Protein AF-0000000078981218 (afdb_homodimer)

Solvent-accessible surface area (backbone atoms only — not comparable to full-atom values): 32363 Å² total; per-residue (Å²): 135,83,77,54,68,65,26,54,51,36,45,49,32,22,53,70,60,24,28,58,61,56,20,8,60,73,70,72,48,51,46,70,56,35,49,49,33,34,50,54,46,43,70,73,41,97,56,69,51,61,40,78,52,97,88,27,40,36,58,26,76,71,28,47,57,51,44,53,54,48,50,48,52,49,44,28,52,51,36,57,57,46,57,69,68,35,60,81,43,68,50,38,38,76,46,37,38,30,28,31,54,49,42,48,53,52,60,46,31,56,52,49,48,63,65,42,69,86,18,86,53,46,30,39,40,44,45,61,44,53,60,70,57,45,47,51,34,26,60,68,52,45,28,63,32,33,44,37,56,68,67,78,82,44,90,53,37,41,73,48,70,42,41,25,29,34,21,31,40,34,17,58,85,39,85,68,68,79,46,80,54,42,39,50,72,74,44,56,87,41,43,26,35,38,53,42,77,83,36,72,61,36,45,54,51,51,47,52,19,52,76,67,74,29,71,78,44,78,33,35,36,30,73,35,64,50,24,47,51,50,29,16,46,74,60,45,50,31,34,71,43,46,38,67,59,52,60,76,40,42,91,62,46,36,35,79,27,46,34,47,75,83,59,64,38,54,35,22,39,37,28,38,56,72,70,84,76,33,59,41,56,53,53,47,53,51,52,53,54,59,70,42,59,92,32,50,27,64,67,55,42,67,76,56,55,77,71,80,117,134,85,77,55,69,66,25,54,49,36,45,50,33,22,56,70,60,24,28,58,62,56,21,8,59,74,71,71,47,50,46,71,58,35,50,49,33,35,49,56,46,43,71,75,41,97,55,70,52,59,40,79,53,96,89,27,39,37,59,25,76,72,29,47,55,52,45,53,54,48,48,50,51,48,45,29,53,49,36,57,57,46,58,67,71,36,61,83,43,66,51,37,38,77,45,37,37,29,27,32,55,48,42,48,52,51,61,47,30,56,52,49,48,63,64,42,68,85,18,84,53,45,31,38,38,44,44,61,46,54,61,71,58,44,49,51,34,27,60,66,52,45,27,64,31,32,44,37,57,65,67,79,84,44,90,53,38,41,72,49,70,43,40,26,29,34,21,30,39,33,17,58,86,39,84,69,69,78,46,82,56,43,38,51,73,76,43,55,86,43,44,28,34,38,52,41,77,83,36,73,61,35,45,56,50,52,46,53,19,52,76,64,74,30,71,77,44,78,32,34,36,30,74,36,64,50,25,47,51,49,28,16,45,72,58,44,50,31,34,69,42,47,38,66,59,51,60,76,40,42,92,61,46,37,36,77,26,46,32,48,74,85,57,65,38,54,36,22,38,37,29,38,57,72,70,84,75,34,58,42,56,53,52,49,51,50,54,52,54,60,70,42,59,91,33,49,27,63,67,55,40,65,75,55,55,80,71,81,117

Foldseek 3Di:
DDQDLVLLQLLLLLQVPLDLCRSCVVVVHHSVVSVVSPVVVCVVDPDDQWDDDPNGTHGDPVNVVVSVVSVLVVLLVVLVVQLVVQAPDQQAGEAEEEEAPQCVPFPVVVLVCVLCVRRVRYYYHYHHDAPVVRVVCQLSVSHAKYKYFDDDDDPQKDKDKFWFWKWKKAEFPDPCLPPQEDELVNCAPFAEEEEDCPDPLNVVVCVRNVVVVGDHHYDHYDHHVLVVLVVRLVPGTMYMGGPRNNVRCVVSRMRIHGYPPIRITMMMMMHGPDDDNHSNSVSSVVSSVVSRVVGTDVVVCVVPPRPPD/DDQDLVLLQLLLLLQVPLDLCRSCVVVVHHSVVSVVSPVVVCVVDPDDQFDDDPNGTHGDPVNVVVSVVSVLVVLLVVLVVQLVVQAADQQAGEAEEEEAPQCVPFVVVVLVCVLCVRRVRYYYHYHHDAPVVRVVCQLSPSHFKYKYFDDDDDPQKDKDKFWFWKWKKAEFPDPCLPPQEDELVNCAPFAEEEEDCPDPLNVVVCVSNVVVVGDHHYDHYDHHVLVVLVVRLVPGTMYMGGPRNNVRCVVSRMRIHGYPPIRIGMMMMMHGPDDDNHSNNVSSVVSSVVSRVVGTDVVVCVVPPRPPD

Radius of gyration: 24.5 Å; Cα contacts (8 Å, |Δi|>4): 1143; chains: 2; bounding box: 62×67×69 Å

Sequence (618 aa):
MNFKLRQLEAFRAVAQTGSITRAAQQLGISQPAASRLLADFSASVEFPLFVREGGSMSPTPESRYMLAEINRVFEGLAHLEELRHNLKDRTAGHLRIACLPGFATSHLPRVLTAFLKDRPGVTVTLEPDRPERILEWIVGQQYDCAITDGFAGHPATESTDIAIRTVCILPPGHPLSDRPEITPHDLRGEKIIHSRRDSPFFRRLAQAFTDSEVELSSWIEVRQFTTACTIVAEGQGAAVLSALDAEQYRDRGLVIRPFVPRIAHRLSLLRPVTGSLSPLVLDFLEAFTASLAPFIDHEERRANPVGARMNFKLRQLEAFRAVAQTGSITRAAQQLGISQPAASRLLADFSASVEFPLFVREGGSMSPTPESRYMLAEINRVFEGLAHLEELRHNLKDRTAGHLRIACLPGFATSHLPRVLTAFLKDRPGVTVTLEPDRPERILEWIVGQQYDCAITDGFAGHPATESTDIAIRTVCILPPGHPLSDRPEITPHDLRGEKIIHSRRDSPFFRRLAQAFTDSEVELSSWIEVRQFTTACTIVAEGQGAAVLSALDAEQYRDRGLVIRPFVPRIAHRLSLLRPVTGSLSPLVLDFLEAFTASLAPFIDHEERRANPVGAR

Organism: Ruegeria pomeroyi (strain ATCC 700808 / DSM 15171 / DSS-3) (NCBI:txid246200)

Structure (mmCIF, N/CA/C/O backbone):
data_AF-0000000078981218-model_v1
#
loop_
_entity.id
_entity.type
_entity.pdbx_description
1 polymer 'Transcriptional regulator, LysR family'
#
loop_
_atom_site.group_PDB
_atom_site.id
_atom_site.type_symbol
_atom_site.label_atom_id
_atom_site.label_alt_id
_atom_site.label_comp_id
_atom_site.label_asym_id
_atom_site.label_entity_id
_atom_site.label_seq_id
_atom_site.pdbx_PDB_ins_code
_atom_site.Cartn_x
_atom_site.Cartn_y
_atom_site.Cartn_z
_atom_site.occupancy
_atom_site.B_iso_or_equiv
_atom_site.auth_seq_id
_atom_site.auth_comp_id
_atom_site.auth_asym_id
_atom_site.auth_atom_id
_atom_site.pdbx_PDB_model_num
ATOM 1 N N . MET A 1 1 ? -5.863 23.25 -24.422 1 30.52 1 MET A N 1
ATOM 2 C CA . MET A 1 1 ? -6.734 23.703 -23.344 1 30.52 1 MET A CA 1
ATOM 3 C C . MET A 1 1 ? -5.922 24.266 -22.188 1 30.52 1 MET A C 1
ATOM 5 O O . MET A 1 1 ? -5.078 23.578 -21.609 1 30.52 1 MET A O 1
ATOM 9 N N . ASN A 1 2 ? -5.625 25.516 -22.188 1 44.75 2 ASN A N 1
ATOM 10 C CA . ASN A 1 2 ? -4.715 26.234 -21.297 1 44.75 2 ASN A CA 1
ATOM 11 C C . ASN A 1 2 ? -5.348 26.484 -19.938 1 44.75 2 ASN A C 1
ATOM 13 O O . ASN A 1 2 ? -6.262 27.297 -19.812 1 44.75 2 ASN A O 1
ATOM 17 N N . PHE A 1 3 ? -5.344 25.594 -19.031 1 54.44 3 PHE A N 1
ATOM 18 C CA . PHE A 1 3 ? -5.844 25.844 -17.688 1 54.44 3 PHE A CA 1
ATOM 19 C C . PHE A 1 3 ? -4.969 26.875 -16.969 1 54.44 3 PHE A C 1
ATOM 21 O O . PHE A 1 3 ? -3.738 26.812 -17.062 1 54.44 3 PHE A O 1
ATOM 28 N N . LYS A 1 4 ? -5.691 28.047 -16.578 1 63.41 4 LYS A N 1
ATOM 29 C CA . LYS A 1 4 ? -4.973 28.969 -15.695 1 63.41 4 LYS A CA 1
ATOM 30 C C . LYS A 1 4 ? -4.758 28.359 -14.312 1 63.41 4 LYS A C 1
ATOM 32 O O . LYS A 1 4 ? -5.68 27.781 -13.734 1 63.41 4 LYS A O 1
ATOM 37 N N . LEU A 1 5 ? -3.57 28.391 -13.812 1 73.25 5 LEU A N 1
ATOM 38 C CA . LEU A 1 5 ? -3.189 27.844 -12.516 1 73.25 5 LEU A CA 1
ATOM 39 C C . LEU A 1 5 ? -4.176 28.281 -11.438 1 73.25 5 LEU A C 1
ATOM 41 O O . LEU A 1 5 ? -4.496 27.5 -10.539 1 73.25 5 LEU A O 1
ATOM 45 N N . ARG A 1 6 ? -4.645 29.453 -11.57 1 79.19 6 ARG A N 1
ATOM 46 C CA . ARG A 1 6 ? -5.539 30 -10.562 1 79.19 6 ARG A CA 1
ATOM 47 C C . ARG A 1 6 ? -6.879 29.281 -10.562 1 79.19 6 ARG A C 1
ATOM 49 O O . ARG A 1 6 ? -7.5 29.094 -9.516 1 79.19 6 ARG A O 1
ATOM 56 N N . GLN A 1 7 ? -7.281 28.812 -11.742 1 84.19 7 GLN A N 1
ATOM 57 C CA . GLN A 1 7 ? -8.516 28.031 -11.828 1 84.19 7 GLN A CA 1
ATOM 58 C C . GLN A 1 7 ? -8.367 26.703 -11.117 1 84.19 7 GLN A C 1
ATOM 60 O O . GLN A 1 7 ? -9.273 26.266 -10.398 1 84.19 7 GLN A O 1
ATOM 65 N N . LEU A 1 8 ? -7.219 26.156 -11.312 1 83.25 8 LEU A N 1
ATOM 66 C CA . LEU A 1 8 ? -6.934 24.875 -10.656 1 83.25 8 LEU A CA 1
ATOM 67 C C . LEU A 1 8 ? -6.863 25.062 -9.141 1 83.25 8 LEU A C 1
ATOM 69 O O . LEU A 1 8 ? -7.328 24.203 -8.391 1 83.25 8 LEU A O 1
ATOM 73 N N . GLU A 1 9 ? -6.316 26.141 -8.719 1 84.88 9 GLU A N 1
ATOM 74 C CA . GLU A 1 9 ? -6.25 26.469 -7.301 1 84.88 9 GLU A CA 1
ATOM 75 C C . GLU A 1 9 ? -7.645 26.594 -6.695 1 84.88 9 GLU A C 1
ATOM 77 O O . GLU A 1 9 ? -7.902 26.094 -5.602 1 84.88 9 GLU A O 1
ATOM 82 N N . ALA A 1 10 ? -8.461 27.281 -7.438 1 88.5 10 ALA A N 1
ATOM 83 C CA . ALA A 1 10 ? -9.828 27.469 -6.965 1 88.5 10 ALA A CA 1
ATOM 84 C C . ALA A 1 10 ? -10.57 26.141 -6.855 1 88.5 10 ALA A C 1
ATOM 86 O O . ALA A 1 10 ? -11.242 25.875 -5.852 1 88.5 10 ALA A O 1
ATOM 87 N N . PHE A 1 11 ? -10.43 25.328 -7.871 1 89.25 11 PHE A N 1
ATOM 88 C CA . PHE A 1 11 ? -11.055 24.016 -7.887 1 89.25 11 PHE A CA 1
ATOM 89 C C . PHE A 1 11 ? -10.578 23.172 -6.715 1 89.25 11 PHE A C 1
ATOM 91 O O . PHE A 1 11 ? -11.383 22.594 -5.992 1 89.25 11 PHE A O 1
ATOM 98 N N . ARG A 1 12 ? -9.344 23.203 -6.594 1 86.12 12 ARG A N 1
ATOM 99 C CA . ARG A 1 12 ? -8.734 22.438 -5.508 1 86.12 12 ARG A CA 1
ATOM 100 C C . ARG A 1 12 ? -9.203 22.953 -4.148 1 86.12 12 ARG A C 1
ATOM 102 O O . ARG A 1 12 ? -9.516 22.156 -3.258 1 86.12 12 ARG A O 1
ATOM 109 N N . ALA A 1 13 ? -9.211 24.203 -3.91 1 86.75 13 ALA A N 1
ATOM 110 C CA . ALA A 1 13 ? -9.625 24.812 -2.648 1 86.75 13 ALA A CA 1
ATOM 111 C C . ALA A 1 13 ? -11.078 24.469 -2.322 1 86.75 13 ALA A C 1
ATOM 113 O O . ALA A 1 13 ? -11.406 24.156 -1.176 1 86.75 13 ALA A O 1
ATOM 114 N N . VAL A 1 14 ? -11.891 24.5 -3.34 1 89.81 14 VAL A N 1
ATOM 115 C CA . VAL A 1 14 ? -13.297 24.172 -3.121 1 89.81 14 VAL A CA 1
ATOM 116 C C . VAL A 1 14 ? -13.43 22.688 -2.779 1 89.81 14 VAL A C 1
ATOM 118 O O . VAL A 1 14 ? -14.219 22.328 -1.907 1 89.81 14 VAL A O 1
ATOM 121 N N . ALA A 1 15 ? -12.703 21.969 -3.469 1 86.06 15 ALA A N 1
ATOM 122 C CA . ALA A 1 15 ? -12.727 20.547 -3.191 1 86.06 15 ALA A CA 1
ATOM 123 C C . ALA A 1 15 ? -12.305 20.25 -1.755 1 86.06 15 ALA A C 1
ATOM 125 O O . ALA A 1 15 ? -12.836 19.344 -1.114 1 86.06 15 ALA A O 1
ATOM 126 N N . GLN A 1 16 ? -11.383 20.984 -1.272 1 81.06 16 GLN A N 1
ATOM 127 C CA . GLN A 1 16 ? -10.82 20.797 0.059 1 81.06 16 GLN A CA 1
ATOM 128 C C . GLN A 1 16 ? -11.75 21.344 1.135 1 81.06 16 GLN A C 1
ATOM 130 O O . GLN A 1 16 ? -11.906 20.734 2.197 1 81.06 16 GLN A O 1
ATOM 135 N N . THR A 1 17 ? -12.398 22.484 0.878 1 81.81 17 THR A N 1
ATOM 136 C CA . THR A 1 17 ? -13.133 23.203 1.915 1 81.81 17 THR A CA 1
ATOM 137 C C . THR A 1 17 ? -14.625 22.875 1.838 1 81.81 17 THR A C 1
ATOM 139 O O . THR A 1 17 ? -15.359 23.109 2.797 1 81.81 17 THR A O 1
ATOM 142 N N . GLY A 1 18 ? -15.031 22.391 0.663 1 86 18 GLY A N 1
ATOM 143 C CA . GLY A 1 18 ? -16.438 22.109 0.434 1 86 18 GLY A CA 1
ATOM 144 C C . GLY A 1 18 ? -17.281 23.359 0.258 1 86 18 GLY A C 1
ATOM 145 O O . GLY A 1 18 ? -18.516 23.297 0.293 1 86 18 GLY A O 1
ATOM 146 N N . SER A 1 19 ? -16.625 24.516 0.216 1 90.19 19 SER A N 1
ATOM 147 C CA . SER A 1 19 ? -17.312 25.797 0.146 1 90.19 19 SER A CA 1
ATOM 148 C C . SER A 1 19 ? -16.531 26.797 -0.698 1 90.19 19 SER A C 1
ATOM 150 O O . SER A 1 19 ? -15.312 26.891 -0.578 1 90.19 19 SER A O 1
ATOM 152 N N . ILE A 1 20 ? -17.281 27.531 -1.537 1 91.94 20 ILE A N 1
ATOM 153 C CA . ILE A 1 20 ? -16.641 28.547 -2.361 1 91.94 20 ILE A CA 1
ATOM 154 C C . ILE A 1 20 ? -16.188 29.703 -1.482 1 91.94 20 ILE A C 1
ATOM 156 O O . ILE A 1 20 ? -15.102 30.266 -1.701 1 91.94 20 ILE A O 1
ATOM 160 N N . THR A 1 21 ? -16.984 29.984 -0.47 1 91.31 21 THR A N 1
ATOM 161 C CA . THR A 1 21 ? -16.641 31.062 0.438 1 91.31 21 THR A CA 1
ATOM 162 C C . THR A 1 21 ? -15.359 30.75 1.201 1 91.31 21 THR A C 1
ATOM 164 O O . THR A 1 21 ? -14.461 31.594 1.294 1 91.31 21 THR A O 1
ATOM 167 N N . ARG A 1 22 ? -15.312 29.594 1.681 1 88.5 22 ARG A N 1
ATOM 168 C CA . ARG A 1 22 ? -14.125 29.188 2.428 1 88.5 22 ARG A CA 1
ATOM 169 C C . ARG A 1 22 ? -12.906 29.078 1.51 1 88.5 22 ARG A C 1
ATOM 171 O O . ARG A 1 22 ? -11.789 29.391 1.91 1 88.5 22 ARG A O 1
ATOM 178 N N . ALA A 1 23 ? -13.141 28.594 0.318 1 91.88 23 ALA A N 1
ATOM 179 C CA . ALA A 1 23 ? -12.07 28.531 -0.672 1 91.88 23 ALA A CA 1
ATOM 180 C C . ALA A 1 23 ? -11.516 29.906 -0.979 1 91.88 23 ALA A C 1
ATOM 182 O O . ALA A 1 23 ? -10.305 30.094 -1.09 1 91.88 23 ALA A O 1
ATOM 183 N N . ALA A 1 24 ? -12.359 30.906 -1.054 1 91.62 24 ALA A N 1
ATOM 184 C CA . ALA A 1 24 ? -11.953 32.281 -1.308 1 91.62 24 ALA A CA 1
ATOM 185 C C . ALA A 1 24 ? -11.055 32.812 -0.188 1 91.62 24 ALA A C 1
ATOM 187 O O . ALA A 1 24 ? -10.023 33.438 -0.448 1 91.62 24 ALA A O 1
ATOM 188 N N . GLN A 1 25 ? -11.469 32.469 0.978 1 86.5 25 GLN A N 1
ATOM 189 C CA . GLN A 1 25 ? -10.68 32.875 2.139 1 86.5 25 GLN A CA 1
ATOM 190 C C . GLN A 1 25 ? -9.289 32.219 2.104 1 86.5 25 GLN A C 1
ATOM 192 O O . GLN A 1 25 ? -8.289 32.906 2.324 1 86.5 25 GLN A O 1
ATOM 197 N N . GLN A 1 26 ? -9.352 31.031 1.732 1 81.56 26 GLN A N 1
ATOM 198 C CA . GLN A 1 26 ? -8.094 30.297 1.679 1 81.56 26 GLN A CA 1
ATOM 199 C C . GLN A 1 26 ? -7.164 30.859 0.609 1 81.56 26 GLN A C 1
ATOM 201 O O . GLN A 1 26 ? -5.945 30.891 0.788 1 81.56 26 GLN A O 1
ATOM 206 N N . LEU A 1 27 ? -7.723 31.297 -0.462 1 84.81 27 LEU A N 1
ATOM 207 C CA . LEU A 1 27 ? -6.957 31.781 -1.608 1 84.81 27 LEU A CA 1
ATOM 208 C C . LEU A 1 27 ? -6.672 33.281 -1.492 1 84.81 27 LEU A C 1
ATOM 210 O O . LEU A 1 27 ? -5.918 33.844 -2.293 1 84.81 27 LEU A O 1
ATOM 214 N N . GLY A 1 28 ? -7.34 33.938 -0.529 1 86.69 28 GLY A N 1
ATOM 215 C CA . GLY A 1 28 ? -7.141 35.344 -0.349 1 86.69 28 GLY A CA 1
ATOM 216 C C . GLY A 1 28 ? -7.801 36.188 -1.431 1 86.69 28 GLY A C 1
ATOM 217 O O . GLY A 1 28 ? -7.25 37.219 -1.86 1 86.69 28 GLY A O 1
ATOM 218 N N . ILE A 1 29 ? -8.852 35.719 -1.932 1 88.44 29 ILE A N 1
ATOM 219 C CA . ILE A 1 29 ? -9.594 36.469 -2.957 1 88.44 29 ILE A CA 1
ATOM 220 C C . ILE A 1 29 ? -11.055 36.594 -2.539 1 88.44 29 ILE A C 1
ATOM 222 O O . ILE A 1 29 ? -11.461 36.031 -1.517 1 88.44 29 ILE A O 1
ATOM 226 N N . SER A 1 30 ? -11.766 37.438 -3.219 1 91.75 30 SER A N 1
ATOM 227 C CA . SER A 1 30 ? -13.188 37.594 -2.934 1 91.75 30 SER A CA 1
ATOM 228 C C . SER A 1 30 ? -13.984 36.375 -3.385 1 91.75 30 SER A C 1
ATOM 230 O O . SER A 1 30 ? -13.555 35.625 -4.27 1 91.75 30 SER A O 1
ATOM 232 N N . GLN A 1 31 ? -15.055 36.188 -2.734 1 93 31 GLN A N 1
ATOM 233 C CA . GLN A 1 31 ? -15.922 35.062 -3.076 1 93 31 GLN A CA 1
ATOM 234 C C . GLN A 1 31 ? -16.375 35.125 -4.531 1 93 31 GLN A C 1
ATOM 236 O O . GLN A 1 31 ? -16.359 34.125 -5.246 1 93 31 GLN A O 1
ATOM 241 N N . PRO A 1 32 ? -16.812 36.344 -5.078 1 93.56 32 PRO A N 1
ATOM 242 C CA . PRO A 1 32 ? -17.172 36.375 -6.5 1 93.56 32 PRO A CA 1
ATOM 243 C C . PRO A 1 32 ? -16.016 36 -7.41 1 93.56 32 PRO A C 1
ATOM 245 O O . PRO A 1 32 ? -16.219 35.344 -8.445 1 93.56 32 PRO A O 1
ATOM 248 N N . ALA A 1 33 ? -14.836 36.406 -7.043 1 91 33 ALA A N 1
ATOM 249 C CA . ALA A 1 33 ? -13.648 36.062 -7.816 1 91 33 ALA A CA 1
ATOM 250 C C . ALA A 1 33 ? -13.43 34.562 -7.84 1 91 33 ALA A C 1
ATOM 252 O O . ALA A 1 33 ? -13.172 33.969 -8.898 1 91 33 ALA A O 1
ATOM 253 N N . ALA A 1 34 ? -13.523 33.906 -6.668 1 93.31 34 ALA A N 1
ATOM 254 C CA . ALA A 1 34 ? -13.391 32.469 -6.574 1 93.31 34 ALA A CA 1
ATOM 255 C C . ALA A 1 34 ? -14.469 31.75 -7.395 1 93.31 34 ALA A C 1
ATOM 257 O O . ALA A 1 34 ? -14.195 30.75 -8.07 1 93.31 34 ALA A O 1
ATOM 258 N N . SER A 1 35 ? -15.672 32.219 -7.332 1 93.69 35 SER A N 1
ATOM 259 C CA . SER A 1 35 ? -16.781 31.656 -8.086 1 93.69 35 SER A CA 1
ATOM 260 C C . SER A 1 35 ? -16.531 31.75 -9.586 1 93.69 35 SER A C 1
ATOM 262 O O . SER A 1 35 ? -16.797 30.797 -10.32 1 93.69 35 SER A O 1
ATOM 264 N N . ARG A 1 36 ? -16.031 32.875 -9.992 1 90.25 36 ARG A N 1
ATOM 265 C CA . ARG A 1 36 ? -15.734 33.062 -11.414 1 90.25 36 ARG A CA 1
ATOM 266 C C . ARG A 1 36 ? -14.648 32.094 -11.883 1 90.25 36 ARG A C 1
ATOM 268 O O . ARG A 1 36 ? -14.758 31.516 -12.969 1 90.25 36 ARG A O 1
ATOM 275 N N . LEU A 1 37 ? -13.609 32 -11.078 1 89.31 37 LEU A N 1
ATOM 276 C CA . LEU A 1 37 ? -12.531 31.094 -11.414 1 89.31 37 LEU A CA 1
ATOM 277 C C . LEU A 1 37 ? -13.062 29.672 -11.586 1 89.31 37 LEU A C 1
ATOM 279 O O . LEU A 1 37 ? -12.703 28.984 -12.547 1 89.31 37 LEU A O 1
ATOM 283 N N . LEU A 1 38 ? -13.891 29.266 -10.664 1 91.38 38 LEU A N 1
ATOM 284 C CA . LEU A 1 38 ? -14.461 27.922 -10.711 1 91.38 38 LEU A CA 1
ATOM 285 C C . LEU A 1 38 ? -15.383 27.766 -11.914 1 91.38 38 LEU A C 1
ATOM 287 O O . LEU A 1 38 ? -15.383 26.719 -12.562 1 91.38 38 LEU A O 1
ATOM 291 N N . ALA A 1 39 ? -16.188 28.781 -12.18 1 90.38 39 ALA A N 1
ATOM 292 C CA . ALA A 1 39 ? -17.109 28.75 -13.32 1 90.38 39 ALA A CA 1
ATOM 293 C C . ALA A 1 39 ? -16.344 28.641 -14.641 1 90.38 39 ALA A C 1
ATOM 295 O O . ALA A 1 39 ? -16.734 27.875 -15.523 1 90.38 39 ALA A O 1
ATOM 296 N N . ASP A 1 40 ? -15.305 29.406 -14.711 1 84.94 40 ASP A N 1
ATOM 297 C CA . ASP A 1 40 ? -14.469 29.359 -15.906 1 84.94 40 ASP A CA 1
ATOM 298 C C . ASP A 1 40 ? -13.844 27.984 -16.094 1 84.94 40 ASP A C 1
ATOM 300 O O . ASP A 1 40 ? -13.773 27.469 -17.203 1 84.94 40 ASP A O 1
ATOM 304 N N . PHE A 1 41 ? -13.359 27.422 -15.008 1 86.31 41 PHE A N 1
ATOM 305 C CA . PHE A 1 41 ? -12.781 26.078 -15.062 1 86.31 41 PHE A CA 1
ATOM 306 C C . PHE A 1 41 ? -13.836 25.047 -15.469 1 86.31 41 PHE A C 1
ATOM 308 O O . PHE A 1 41 ? -13.57 24.188 -16.312 1 86.31 41 PHE A O 1
ATOM 315 N N . SER A 1 42 ? -14.984 25.156 -14.836 1 86.19 42 SER A N 1
ATOM 316 C CA . SER A 1 42 ? -16.094 24.25 -15.133 1 86.19 42 SER A CA 1
ATOM 317 C C . SER A 1 42 ? -16.469 24.297 -16.609 1 86.19 42 SER A C 1
ATOM 319 O O . SER A 1 42 ? -16.797 23.266 -17.203 1 86.19 42 SER A O 1
ATOM 321 N N . ALA A 1 43 ? -16.391 25.438 -17.172 1 79.88 43 ALA A N 1
ATOM 322 C CA . ALA A 1 43 ? -16.719 25.625 -18.578 1 79.88 43 ALA A CA 1
ATOM 323 C C . ALA A 1 43 ? -15.719 24.922 -19.484 1 79.88 43 ALA A C 1
ATOM 325 O O . ALA A 1 43 ? -16.047 24.562 -20.625 1 79.88 43 ALA A O 1
ATOM 326 N N . SER A 1 44 ? -14.648 24.688 -18.953 1 73.81 44 SER A N 1
ATOM 327 C CA . SER A 1 44 ? -13.578 24.109 -19.75 1 73.81 44 SER A CA 1
ATOM 328 C C . SER A 1 44 ? -13.586 22.578 -19.656 1 73.81 44 SER A C 1
ATOM 330 O O . SER A 1 44 ? -12.867 21.906 -20.406 1 73.81 44 SER A O 1
ATOM 332 N N . VAL A 1 45 ? -14.422 22.125 -18.703 1 75.56 45 VAL A N 1
ATOM 333 C CA . VAL A 1 45 ? -14.469 20.688 -18.5 1 75.56 45 VAL A CA 1
ATOM 334 C C . VAL A 1 45 ? -15.852 20.156 -18.891 1 75.56 45 VAL A C 1
ATOM 336 O O . VAL A 1 45 ? -16.844 20.859 -18.75 1 75.56 45 VAL A O 1
ATOM 339 N N . GLU A 1 46 ? -15.945 18.984 -19.375 1 71.5 46 GLU A N 1
ATOM 340 C CA . GLU A 1 46 ? -17.172 18.438 -19.938 1 71.5 46 GLU A CA 1
ATOM 341 C C . GLU A 1 46 ? -17.969 17.656 -18.891 1 71.5 46 GLU A C 1
ATOM 343 O O . GLU A 1 46 ? -18.828 16.844 -19.234 1 71.5 46 GLU A O 1
ATOM 348 N N . PHE A 1 47 ? -17.641 17.812 -17.672 1 72.31 47 PHE A N 1
ATOM 349 C CA . PHE A 1 47 ? -18.359 17.125 -16.609 1 72.31 47 PHE A CA 1
ATOM 350 C C . PHE A 1 47 ? -18.531 18.016 -15.383 1 72.31 47 PHE A C 1
ATOM 352 O O . PHE A 1 47 ? -17.766 18.969 -15.195 1 72.31 47 PHE A O 1
ATOM 359 N N . PRO A 1 48 ? -19.625 17.781 -14.633 1 81.38 48 PRO A N 1
ATOM 360 C CA . PRO A 1 48 ? -19.797 18.547 -13.398 1 81.38 48 PRO A CA 1
ATOM 361 C C . PRO A 1 48 ? -18.641 18.344 -12.414 1 81.38 48 PRO A C 1
ATOM 363 O O . PRO A 1 48 ? -18.203 17.203 -12.211 1 81.38 48 PRO A O 1
ATOM 366 N N . LEU A 1 49 ? -18.156 19.422 -11.836 1 86.81 49 LEU A N 1
ATOM 367 C CA . LEU A 1 49 ? -17.016 19.359 -10.938 1 86.81 49 LEU A CA 1
ATOM 368 C C . LEU A 1 49 ? -17.438 18.938 -9.539 1 86.81 49 LEU A C 1
ATOM 370 O O . LEU A 1 49 ? -16.734 18.172 -8.867 1 86.81 49 LEU A O 1
ATOM 374 N N . PHE A 1 50 ? -18.609 19.484 -9.109 1 89.56 50 PHE A N 1
ATOM 375 C CA . PHE A 1 50 ? -19.047 19.266 -7.738 1 89.56 50 PHE A CA 1
ATOM 376 C C . PHE A 1 50 ? -20.516 18.859 -7.699 1 89.56 50 PHE A C 1
ATOM 378 O O . PHE A 1 50 ? -21.281 19.156 -8.633 1 89.56 50 PHE A O 1
ATOM 385 N N . VAL A 1 51 ? -20.781 18.047 -6.656 1 82.75 51 VAL A N 1
ATOM 386 C CA . VAL A 1 51 ? -22.172 17.781 -6.273 1 82.75 51 VAL A CA 1
ATOM 387 C C . VAL A 1 51 ? -22.438 18.312 -4.867 1 82.75 51 VAL A C 1
ATOM 389 O O . VAL A 1 51 ? -21.516 18.359 -4.035 1 82.75 51 VAL A O 1
ATOM 392 N N . ARG A 1 52 ? -23.562 18.891 -4.715 1 78.5 52 ARG A N 1
ATOM 393 C CA . ARG A 1 52 ? -23.906 19.375 -3.385 1 78.5 52 ARG A CA 1
ATOM 394 C C . ARG A 1 52 ? -24.469 18.25 -2.521 1 78.5 52 ARG A C 1
ATOM 396 O O . ARG A 1 52 ? -25.406 17.562 -2.926 1 78.5 52 ARG A O 1
ATOM 403 N N . GLU A 1 53 ? -23.828 17.938 -1.596 1 68.69 53 GLU A N 1
ATOM 404 C CA . GLU A 1 53 ? -24.266 16.953 -0.612 1 68.69 53 GLU A CA 1
ATOM 405 C C . GLU A 1 53 ? -24.281 17.547 0.793 1 68.69 53 GLU A C 1
ATOM 407 O O . GLU A 1 53 ? -23.25 17.953 1.318 1 68.69 53 GLU A O 1
ATOM 412 N N . GLY A 1 54 ? -25.469 17.484 1.489 1 67.25 54 GLY A N 1
ATOM 413 C CA . GLY A 1 54 ? -25.578 17.984 2.85 1 67.25 54 GLY A CA 1
ATOM 414 C C . GLY A 1 54 ? -25.125 19.422 3 1 67.25 54 GLY A C 1
ATOM 415 O O . GLY A 1 54 ? -24.453 19.766 3.98 1 67.25 54 GLY A O 1
ATOM 416 N N . GLY A 1 55 ? -25.297 20.188 1.958 1 74.19 55 GLY A N 1
ATOM 417 C CA . GLY A 1 55 ? -24.938 21.594 2.049 1 74.19 55 GLY A CA 1
ATOM 418 C C . GLY A 1 55 ? -23.5 21.875 1.683 1 74.19 55 GLY A C 1
ATOM 419 O O . GLY A 1 55 ? -23.062 23.031 1.682 1 74.19 55 GLY A O 1
ATOM 420 N N . SER A 1 56 ? -22.734 20.844 1.489 1 81.19 56 SER A N 1
ATOM 421 C CA . SER A 1 56 ? -21.328 21.031 1.131 1 81.19 56 SER A CA 1
ATOM 422 C C . SER A 1 56 ? -21.047 20.547 -0.292 1 81.19 56 SER A C 1
ATOM 424 O O . SER A 1 56 ? -21.75 19.672 -0.805 1 81.19 56 SER A O 1
ATOM 426 N N . MET A 1 57 ? -20.141 21.234 -0.969 1 86.5 57 MET A N 1
ATOM 427 C CA . MET A 1 57 ? -19.734 20.844 -2.312 1 86.5 57 MET A CA 1
ATOM 428 C C . MET A 1 57 ? -18.734 19.688 -2.256 1 86.5 57 MET A C 1
ATOM 430 O O . MET A 1 57 ? -17.703 19.781 -1.595 1 86.5 57 MET A O 1
ATOM 434 N N . SER A 1 58 ? -19.109 18.609 -2.895 1 82.81 58 SER A N 1
ATOM 435 C CA . SER A 1 58 ? -18.219 17.453 -2.988 1 82.81 58 SER A CA 1
ATOM 436 C C . SER A 1 58 ? -17.828 17.172 -4.438 1 82.81 58 SER A C 1
ATOM 438 O O . SER A 1 58 ? -18.672 17.234 -5.332 1 82.81 58 SER A O 1
ATOM 440 N N . PRO A 1 59 ? -16.547 16.891 -4.637 1 82.56 59 PRO A N 1
ATOM 441 C CA . PRO A 1 59 ? -16.156 16.594 -6.012 1 82.56 59 PRO A CA 1
ATOM 442 C C . PRO A 1 59 ? -16.875 15.367 -6.578 1 82.56 59 PRO A C 1
ATOM 444 O O . PRO A 1 59 ? -17.109 14.398 -5.855 1 82.56 59 PRO A O 1
ATOM 447 N N . THR A 1 60 ? -17.281 15.461 -7.879 1 77.31 60 THR A N 1
ATOM 448 C CA . THR A 1 60 ? -17.844 14.32 -8.594 1 77.31 60 THR A CA 1
ATOM 449 C C . THR A 1 60 ? -16.797 13.227 -8.773 1 77.31 60 THR A C 1
ATOM 451 O O . THR A 1 60 ? -15.602 13.477 -8.602 1 77.31 60 THR A O 1
ATOM 454 N N . PRO A 1 61 ? -17.234 12.133 -9.094 1 66.19 61 PRO A N 1
ATOM 455 C CA . PRO A 1 61 ? -16.281 11.055 -9.344 1 66.19 61 PRO A CA 1
ATOM 456 C C . PRO A 1 61 ? -15.258 11.406 -10.422 1 66.19 61 PRO A C 1
ATOM 458 O O . PRO A 1 61 ? -14.062 11.125 -10.266 1 66.19 61 PRO A O 1
ATOM 461 N N . GLU A 1 62 ? -15.727 11.969 -11.43 1 65.31 62 GLU A N 1
ATOM 462 C CA . GLU A 1 62 ? -14.844 12.43 -12.5 1 65.31 62 GLU A CA 1
ATOM 463 C C . GLU A 1 62 ? -13.867 13.484 -12 1 65.31 62 GLU A C 1
ATOM 465 O O . GLU A 1 62 ? -12.68 13.453 -12.344 1 65.31 62 GLU A O 1
ATOM 470 N N . SER A 1 63 ? -14.352 14.258 -11.141 1 76.38 63 SER A N 1
ATOM 471 C CA . SER A 1 63 ? -13.539 15.352 -10.625 1 76.38 63 SER A CA 1
ATOM 472 C C . SER A 1 63 ? -12.453 14.844 -9.688 1 76.38 63 SER A C 1
ATOM 474 O O . SER A 1 63 ? -11.375 15.43 -9.594 1 76.38 63 SER A O 1
ATOM 476 N N . ARG A 1 64 ? -12.75 13.781 -9.117 1 72.62 64 ARG A N 1
ATOM 477 C CA . ARG A 1 64 ? -11.773 13.234 -8.18 1 72.62 64 ARG A CA 1
ATOM 478 C C . ARG A 1 64 ? -10.516 12.789 -8.906 1 72.62 64 ARG A C 1
ATOM 480 O O . ARG A 1 64 ? -9.398 12.961 -8.398 1 72.62 64 ARG A O 1
ATOM 487 N N . TYR A 1 65 ? -10.766 12.234 -10.039 1 63.28 65 TYR A N 1
ATOM 488 C CA . TYR A 1 65 ? -9.609 11.859 -10.859 1 63.28 65 TYR A CA 1
ATOM 489 C C . TYR A 1 65 ? -8.805 13.094 -11.242 1 63.28 65 TYR A C 1
ATOM 491 O O . TYR A 1 65 ? -7.574 13.094 -11.125 1 63.28 65 TYR A O 1
ATOM 499 N N . MET A 1 66 ? -9.492 14.047 -11.664 1 69.31 66 MET A N 1
ATOM 500 C CA . MET A 1 66 ? -8.836 15.289 -12.047 1 69.31 66 MET A CA 1
ATOM 501 C C . MET A 1 66 ? -8.141 15.93 -10.859 1 69.31 66 MET A C 1
ATOM 503 O O . MET A 1 66 ? -7.02 16.438 -10.984 1 69.31 66 MET A O 1
ATOM 507 N N . LEU A 1 67 ? -8.828 15.828 -9.734 1 75.5 67 LEU A N 1
ATOM 508 C CA . LEU A 1 67 ? -8.273 16.406 -8.516 1 75.5 67 LEU A CA 1
ATOM 509 C C . LEU A 1 67 ? -6.961 15.734 -8.141 1 75.5 67 LEU A C 1
ATOM 511 O O . LEU A 1 67 ? -6.02 16.406 -7.699 1 75.5 67 LEU A O 1
ATOM 515 N N . ALA A 1 68 ? -6.984 14.492 -8.367 1 66.31 68 ALA A N 1
ATOM 516 C CA . ALA A 1 68 ? -5.75 13.758 -8.086 1 66.31 68 ALA A CA 1
ATOM 517 C C . ALA A 1 68 ? -4.598 14.281 -8.938 1 66.31 68 ALA A C 1
ATOM 519 O O . ALA A 1 68 ? -3.48 14.461 -8.445 1 66.31 68 ALA A O 1
ATOM 520 N N . GLU A 1 69 ? -4.875 14.508 -10.125 1 62.31 69 GLU A N 1
ATOM 521 C CA . GLU A 1 69 ? -3.859 15.023 -11.031 1 62.31 69 GLU A CA 1
ATOM 522 C C . GLU A 1 69 ? -3.496 16.469 -10.688 1 62.31 69 GLU A C 1
ATOM 524 O O . GLU A 1 69 ? -2.324 16.844 -10.734 1 62.31 69 GLU A O 1
ATOM 529 N N . ILE A 1 70 ? -4.469 17.219 -10.352 1 72 70 ILE A N 1
ATOM 530 C CA . ILE A 1 70 ? -4.254 18.625 -9.984 1 72 70 ILE A CA 1
ATOM 531 C C . ILE A 1 70 ? -3.406 18.703 -8.719 1 72 70 ILE A C 1
ATOM 533 O O . ILE A 1 70 ? -2.482 19.516 -8.633 1 72 70 ILE A O 1
ATOM 537 N N . ASN A 1 71 ? -3.789 17.875 -7.812 1 71.31 71 ASN A N 1
ATOM 538 C CA . ASN A 1 71 ? -3.008 17.828 -6.582 1 71.31 71 ASN A CA 1
ATOM 539 C C . ASN A 1 71 ? -1.54 17.516 -6.859 1 71.31 71 ASN A C 1
ATOM 541 O O . ASN A 1 71 ? -0.647 18.109 -6.254 1 71.31 71 ASN A O 1
ATOM 545 N N . ARG A 1 72 ? -1.434 16.719 -7.754 1 61.22 72 ARG A N 1
ATOM 546 C CA . ARG A 1 72 ? -0.07 16.375 -8.148 1 61.22 72 ARG A CA 1
ATOM 547 C C . ARG A 1 72 ? 0.652 17.594 -8.711 1 61.22 72 ARG A C 1
ATOM 549 O O . ARG A 1 72 ? 1.824 17.828 -8.406 1 61.22 72 ARG A O 1
ATOM 556 N N . VAL A 1 73 ? 0.003 18.328 -9.5 1 60.66 73 VAL A N 1
ATOM 557 C CA . VAL A 1 73 ? 0.559 19.547 -10.086 1 60.66 73 VAL A CA 1
ATOM 558 C C . VAL A 1 73 ? 0.926 20.531 -8.984 1 60.66 73 VAL A C 1
ATOM 560 O O . VAL A 1 73 ? 2.023 21.094 -8.984 1 60.66 73 VAL A O 1
ATOM 563 N N . PHE A 1 74 ? 0.089 20.719 -8.062 1 67.25 74 PHE A N 1
ATOM 564 C CA . PHE A 1 74 ? 0.328 21.703 -7.023 1 67.25 74 PHE A CA 1
ATOM 565 C C . PHE A 1 74 ? 1.397 21.219 -6.051 1 67.25 74 PHE A C 1
ATOM 567 O O . PHE A 1 74 ? 2.158 22.031 -5.508 1 67.25 74 PHE A O 1
ATOM 574 N N . GLU A 1 75 ? 1.333 19.953 -5.879 1 62.03 75 GLU A N 1
ATOM 575 C CA . GLU A 1 75 ? 2.432 19.406 -5.09 1 62.03 75 GLU A CA 1
ATOM 576 C C . GLU A 1 75 ? 3.777 19.672 -5.75 1 62.03 75 GLU A C 1
ATOM 578 O O . GLU A 1 75 ? 4.754 20 -5.07 1 62.03 75 GLU A O 1
ATOM 583 N N . GLY A 1 76 ? 3.752 19.547 -6.98 1 58 76 GLY A N 1
ATOM 584 C CA . GLY A 1 76 ? 4.949 19.891 -7.734 1 58 76 GLY A CA 1
ATOM 585 C C . GLY A 1 76 ? 5.344 21.344 -7.594 1 58 76 GLY A C 1
ATOM 586 O O . GLY A 1 76 ? 6.516 21.656 -7.375 1 58 76 GLY A O 1
ATOM 587 N N . LEU A 1 77 ? 4.355 22.203 -7.656 1 55.94 77 LEU A N 1
ATOM 588 C CA . LEU A 1 77 ? 4.602 23.641 -7.531 1 55.94 77 LEU A CA 1
ATOM 589 C C . LEU A 1 77 ? 5.078 24 -6.129 1 55.94 77 LEU A C 1
ATOM 591 O O . LEU A 1 77 ? 5.984 24.812 -5.961 1 55.94 77 LEU A O 1
ATOM 595 N N . ALA A 1 78 ? 4.418 23.438 -5.145 1 60.88 78 ALA A N 1
ATOM 596 C CA . ALA A 1 78 ? 4.805 23.672 -3.756 1 60.88 78 ALA A CA 1
ATOM 597 C C . ALA A 1 78 ? 6.238 23.203 -3.504 1 60.88 78 ALA A C 1
ATOM 599 O O . ALA A 1 78 ? 6.992 23.875 -2.781 1 60.88 78 ALA A O 1
ATOM 600 N N . HIS A 1 79 ? 6.469 22.188 -4.098 1 57.72 79 HIS A N 1
ATOM 601 C CA . HIS A 1 79 ? 7.82 21.656 -3.977 1 57.72 79 HIS A CA 1
ATOM 602 C C . HIS A 1 79 ? 8.852 22.625 -4.539 1 57.72 79 HIS A C 1
ATOM 604 O O . HIS A 1 79 ? 9.906 22.828 -3.943 1 57.72 79 HIS A O 1
ATOM 610 N N . LEU A 1 80 ? 8.492 23.109 -5.578 1 51.34 80 LEU A N 1
ATOM 611 C CA . LEU A 1 80 ? 9.391 24.094 -6.184 1 51.34 80 LEU A CA 1
ATOM 612 C C . LEU A 1 80 ? 9.656 25.25 -5.23 1 51.34 80 LEU A C 1
ATOM 614 O O . LEU A 1 80 ? 10.789 25.734 -5.137 1 51.34 80 LEU A O 1
ATOM 618 N N . GLU A 1 81 ? 8.648 25.609 -4.527 1 50.41 81 GLU A N 1
ATOM 619 C CA . GLU A 1 81 ? 8.781 26.703 -3.574 1 50.41 81 GLU A CA 1
ATOM 620 C C . GLU A 1 81 ? 9.641 26.297 -2.383 1 50.41 81 GLU A C 1
ATOM 622 O O . GLU A 1 81 ? 10.438 27.109 -1.886 1 50.41 81 GLU A O 1
ATOM 627 N N . GLU A 1 82 ? 9.422 25.109 -1.892 1 52.31 82 GLU A N 1
ATOM 628 C CA . GLU A 1 82 ? 10.188 24.625 -0.746 1 52.31 82 GLU A CA 1
ATOM 629 C C . GLU A 1 82 ? 11.664 24.469 -1.093 1 52.31 82 GLU A C 1
ATOM 631 O O . GLU A 1 82 ? 12.531 24.703 -0.25 1 52.31 82 GLU A O 1
ATOM 636 N N . LEU A 1 83 ? 11.938 23.906 -2.193 1 50.38 83 LEU A N 1
ATOM 637 C CA . LEU A 1 83 ? 13.32 23.781 -2.648 1 50.38 83 LEU A CA 1
ATOM 638 C C . LEU A 1 83 ? 14.062 25.109 -2.486 1 50.38 83 LEU A C 1
ATOM 640 O O . LEU A 1 83 ? 15.234 25.125 -2.107 1 50.38 83 LEU A O 1
ATOM 644 N N . ARG A 1 84 ? 13.398 26.094 -2.664 1 44.16 84 ARG A N 1
ATOM 645 C CA . ARG A 1 84 ? 14.031 27.406 -2.521 1 44.16 84 ARG A CA 1
ATOM 646 C C . ARG A 1 84 ? 14.438 27.656 -1.075 1 44.16 84 ARG A C 1
ATOM 648 O O . ARG A 1 84 ? 15.477 28.266 -0.817 1 44.16 84 ARG A O 1
ATOM 655 N N . HIS A 1 85 ? 13.68 27.156 -0.189 1 48.16 85 HIS A N 1
ATOM 656 C CA . HIS A 1 85 ? 13.945 27.5 1.204 1 48.16 85 HIS A CA 1
ATOM 657 C C . HIS A 1 85 ? 14.953 26.547 1.83 1 48.16 85 HIS A C 1
ATOM 659 O O . HIS A 1 85 ? 15.711 26.938 2.719 1 48.16 85 HIS A O 1
ATOM 665 N N . ASN A 1 86 ? 14.984 25.297 1.442 1 51.06 86 ASN A N 1
ATOM 666 C CA . ASN A 1 86 ? 15.664 24.25 2.213 1 51.06 86 ASN A CA 1
ATOM 667 C C . ASN A 1 86 ? 17.125 24.141 1.823 1 51.06 86 ASN A C 1
ATOM 669 O O . ASN A 1 86 ? 17.828 23.219 2.275 1 51.06 86 ASN A O 1
ATOM 673 N N . LEU A 1 87 ? 17.719 24.922 1.046 1 48.56 87 LEU A N 1
ATOM 674 C CA . LEU A 1 87 ? 19.031 24.688 0.45 1 48.56 87 LEU A CA 1
ATOM 675 C C . LEU A 1 87 ? 20.109 24.547 1.527 1 48.56 87 LEU A C 1
ATOM 677 O O . LEU A 1 87 ? 21.156 23.922 1.298 1 48.56 87 LEU A O 1
ATOM 681 N N . LYS A 1 88 ? 20.047 25.25 2.617 1 51.19 88 LYS A N 1
ATOM 682 C CA . LYS A 1 88 ? 21.312 25.219 3.344 1 51.19 88 LYS A CA 1
ATOM 683 C C . LYS A 1 88 ? 21.172 24.453 4.656 1 51.19 88 LYS A C 1
ATOM 685 O O . LYS A 1 88 ? 22.172 24.125 5.305 1 51.19 88 LYS A O 1
ATOM 690 N N . ASP A 1 89 ? 19.969 24.078 5.117 1 58.97 89 ASP A N 1
ATOM 691 C CA . ASP A 1 89 ? 19.844 23.562 6.48 1 58.97 89 ASP A CA 1
ATOM 692 C C . ASP A 1 89 ? 19.625 22.047 6.484 1 58.97 89 ASP A C 1
ATOM 694 O O . ASP A 1 89 ? 18.797 21.547 5.723 1 58.97 89 ASP A O 1
ATOM 698 N N . ARG A 1 90 ? 20.594 21.266 7.215 1 64.5 90 ARG A N 1
ATOM 699 C CA . ARG A 1 90 ? 20.562 19.812 7.332 1 64.5 90 ARG A CA 1
ATOM 700 C C . ARG A 1 90 ? 19.609 19.375 8.445 1 64.5 90 ARG A C 1
ATOM 702 O O . ARG A 1 90 ? 19.266 18.188 8.539 1 64.5 90 ARG A O 1
ATOM 709 N N . THR A 1 91 ? 19.297 20.234 9.227 1 71.12 91 THR A N 1
ATOM 710 C CA . THR A 1 91 ? 18.531 19.828 10.406 1 71.12 91 THR A CA 1
ATOM 711 C C . THR A 1 91 ? 17.125 20.406 10.367 1 71.12 91 THR A C 1
ATOM 713 O O . THR A 1 91 ? 16.375 20.281 11.336 1 71.12 91 THR A O 1
ATOM 716 N N . ALA A 1 92 ? 16.875 20.969 9.375 1 75.75 92 ALA A N 1
ATOM 717 C CA . ALA A 1 92 ? 15.531 21.5 9.148 1 75.75 92 ALA A CA 1
ATOM 718 C C . ALA A 1 92 ? 15.133 21.375 7.684 1 75.75 92 ALA A C 1
ATOM 720 O O . ALA A 1 92 ? 15.984 21.219 6.809 1 75.75 92 ALA A O 1
ATOM 721 N N . GLY A 1 93 ? 13.93 21.219 7.543 1 87.44 93 GLY A N 1
ATOM 722 C CA . GLY A 1 93 ? 13.43 21.125 6.18 1 87.44 93 GLY A CA 1
ATOM 723 C C . GLY A 1 93 ? 12.344 20.094 6.008 1 87.44 93 GLY A C 1
ATOM 724 O O . GLY A 1 93 ? 11.812 19.578 6.996 1 87.44 93 GLY A O 1
ATOM 725 N N . HIS A 1 94 ? 11.953 19.906 4.762 1 91.06 94 HIS A N 1
ATOM 726 C CA . HIS A 1 94 ? 10.883 18.969 4.426 1 91.06 94 HIS A CA 1
ATOM 727 C C . HIS A 1 94 ? 11.367 17.922 3.428 1 91.06 94 HIS A C 1
ATOM 729 O O . HIS A 1 94 ? 11.969 18.25 2.404 1 91.06 94 HIS A O 1
ATOM 735 N N . LEU A 1 95 ? 11.203 16.719 3.805 1 92.94 95 LEU A N 1
ATOM 736 C CA . LEU A 1 95 ? 11.602 15.594 2.969 1 92.94 95 LEU A CA 1
ATOM 737 C C . LEU A 1 95 ? 10.391 14.953 2.299 1 92.94 95 LEU A C 1
ATOM 739 O O . LEU A 1 95 ? 9.422 14.602 2.971 1 92.94 95 LEU A O 1
ATOM 743 N N . ARG A 1 96 ? 10.43 14.797 0.982 1 93.62 96 ARG A N 1
ATOM 744 C CA . ARG A 1 96 ? 9.383 14.125 0.22 1 93.62 96 ARG A CA 1
ATOM 745 C C . ARG A 1 96 ? 9.891 12.797 -0.346 1 93.62 96 ARG A C 1
ATOM 747 O O . ARG A 1 96 ? 10.727 12.781 -1.248 1 93.62 96 ARG A O 1
ATOM 754 N N . ILE A 1 97 ? 9.281 11.727 0.114 1 96.5 97 ILE A N 1
ATOM 755 C CA . ILE A 1 97 ? 9.742 10.398 -0.262 1 96.5 97 ILE A CA 1
ATOM 756 C C . ILE A 1 97 ? 8.609 9.633 -0.944 1 96.5 97 ILE A C 1
ATOM 758 O O . ILE A 1 97 ? 7.523 9.484 -0.379 1 96.5 97 ILE A O 1
ATOM 762 N N . ALA A 1 98 ? 8.852 9.188 -2.174 1 96.06 98 ALA A N 1
ATOM 763 C CA . ALA A 1 98 ? 7.965 8.234 -2.834 1 96.06 98 ALA A CA 1
ATOM 764 C C . ALA A 1 98 ? 8.477 6.805 -2.676 1 96.06 98 ALA A C 1
ATOM 766 O O . ALA A 1 98 ? 9.688 6.566 -2.703 1 96.06 98 ALA A O 1
ATOM 767 N N . CYS A 1 99 ? 7.527 5.887 -2.49 1 96.25 99 CYS A N 1
ATOM 768 C CA . CYS A 1 99 ? 7.992 4.516 -2.332 1 96.25 99 CYS A CA 1
ATOM 769 C C . CYS A 1 99 ? 6.898 3.521 -2.701 1 96.25 99 CYS A C 1
ATOM 771 O O . CYS A 1 99 ? 5.738 3.902 -2.873 1 96.25 99 CYS A O 1
ATOM 773 N N . LEU A 1 100 ? 7.281 2.307 -2.906 1 93.81 100 LEU A N 1
ATOM 774 C CA . LEU A 1 100 ? 6.281 1.248 -3.014 1 93.81 100 LEU A CA 1
ATOM 775 C C . LEU A 1 100 ? 5.551 1.054 -1.691 1 93.81 100 LEU A C 1
ATOM 777 O O . LEU A 1 100 ? 6.152 1.163 -0.621 1 93.81 100 LEU A O 1
ATOM 781 N N . PRO A 1 101 ? 4.309 0.671 -1.732 1 92.62 101 PRO A N 1
ATOM 782 C CA . PRO A 1 101 ? 3.508 0.569 -0.511 1 92.62 101 PRO A CA 1
ATOM 783 C C . PRO A 1 101 ? 4.125 -0.369 0.524 1 92.62 101 PRO A C 1
ATOM 785 O O . PRO A 1 101 ? 4.02 -0.122 1.728 1 92.62 101 PRO A O 1
ATOM 788 N N . GLY A 1 102 ? 4.707 -1.363 0.102 1 90.44 102 GLY A N 1
ATOM 789 C CA . GLY A 1 102 ? 5.332 -2.279 1.041 1 90.44 102 GLY A CA 1
ATOM 790 C C . GLY A 1 102 ? 6.402 -1.62 1.894 1 90.44 102 GLY A C 1
ATOM 791 O O . GLY A 1 102 ? 6.52 -1.91 3.086 1 90.44 102 GLY A O 1
ATOM 792 N N . PHE A 1 103 ? 7.133 -0.733 1.355 1 91.81 103 PHE A N 1
ATOM 793 C CA . PHE A 1 103 ? 8.195 -0.043 2.082 1 91.81 103 PHE A CA 1
ATOM 794 C C . PHE A 1 103 ? 7.605 0.946 3.082 1 91.81 103 PHE A C 1
ATOM 796 O O . PHE A 1 103 ? 8.195 1.197 4.133 1 91.81 103 PHE A O 1
ATOM 803 N N . ALA A 1 104 ? 6.484 1.428 2.789 1 94.31 104 ALA A N 1
ATOM 804 C CA . ALA A 1 104 ? 5.867 2.459 3.621 1 94.31 104 ALA A CA 1
ATOM 805 C C . ALA A 1 104 ? 5.344 1.869 4.926 1 94.31 104 ALA A C 1
ATOM 807 O O . ALA A 1 104 ? 5.023 2.605 5.863 1 94.31 104 ALA A O 1
ATOM 808 N N . THR A 1 105 ? 5.312 0.565 5.062 1 90.75 105 THR A N 1
ATOM 809 C CA . THR A 1 105 ? 4.66 -0.005 6.234 1 90.75 105 THR A CA 1
ATOM 810 C C . THR A 1 105 ? 5.625 -0.89 7.016 1 90.75 105 THR A C 1
ATOM 812 O O . THR A 1 105 ? 5.266 -1.445 8.055 1 90.75 105 THR A O 1
ATOM 815 N N . SER A 1 106 ? 6.75 -1.102 6.613 1 86.81 106 SER A N 1
ATOM 816 C CA . SER A 1 106 ? 7.621 -2.027 7.328 1 86.81 106 SER A CA 1
ATOM 817 C C . SER A 1 106 ? 8.992 -1.412 7.574 1 86.81 106 SER A C 1
ATOM 819 O O . SER A 1 106 ? 9.188 -0.676 8.547 1 86.81 106 SER A O 1
ATOM 821 N N . HIS A 1 107 ? 9.891 -1.409 6.582 1 92.44 107 HIS A N 1
ATOM 822 C CA . HIS A 1 107 ? 11.281 -1.035 6.801 1 92.44 107 HIS A CA 1
ATOM 823 C C . HIS A 1 107 ? 11.438 0.48 6.871 1 92.44 107 HIS A C 1
ATOM 825 O O . HIS A 1 107 ? 12.086 0.999 7.789 1 92.44 107 HIS A O 1
ATOM 831 N N . LEU A 1 108 ? 10.781 1.2 6.012 1 95.81 108 LEU A N 1
ATOM 832 C CA . LEU A 1 108 ? 11.008 2.633 5.855 1 95.81 108 LEU A CA 1
ATOM 833 C C . LEU A 1 108 ? 10.547 3.395 7.094 1 95.81 108 LEU A C 1
ATOM 835 O O . LEU A 1 108 ? 11.234 4.305 7.562 1 95.81 108 LEU A O 1
ATOM 839 N N . PRO A 1 109 ? 9.391 3.094 7.664 1 95.38 109 PRO A N 1
ATOM 840 C CA . PRO A 1 109 ? 8.969 3.801 8.875 1 95.38 109 PRO A CA 1
ATOM 841 C C . PRO A 1 109 ? 9.984 3.686 10.016 1 95.38 109 PRO A C 1
ATOM 843 O O . PRO A 1 109 ? 10.211 4.656 10.742 1 95.38 109 PRO A O 1
ATOM 846 N N . ARG A 1 110 ? 10.609 2.598 10.18 1 93.31 110 ARG A N 1
ATOM 847 C CA . ARG A 1 110 ? 11.617 2.408 11.219 1 93.31 110 ARG A CA 1
ATOM 848 C C . ARG A 1 110 ? 12.859 3.244 10.945 1 93.31 110 ARG A C 1
ATOM 850 O O . ARG A 1 110 ? 13.406 3.867 11.852 1 93.31 110 ARG A O 1
ATOM 857 N N . VAL A 1 111 ? 13.242 3.209 9.688 1 96.38 111 VAL A N 1
ATOM 858 C CA . VAL A 1 111 ? 14.398 4.008 9.289 1 96.38 111 VAL A CA 1
ATOM 859 C C . VAL A 1 111 ? 14.102 5.488 9.516 1 96.38 111 VAL A C 1
ATOM 861 O O . VAL A 1 111 ? 14.953 6.227 10.023 1 96.38 111 VAL A O 1
ATOM 864 N N . LEU A 1 112 ? 12.906 5.906 9.125 1 96.44 112 LEU A N 1
ATOM 865 C CA . LEU A 1 112 ? 12.508 7.305 9.258 1 96.44 112 LEU A CA 1
ATOM 866 C C . LEU A 1 112 ? 12.492 7.723 10.727 1 96.44 112 LEU A C 1
ATOM 868 O O . LEU A 1 112 ? 12.922 8.828 11.062 1 96.44 112 LEU A O 1
ATOM 872 N N . THR A 1 113 ? 12 6.855 11.578 1 94.38 113 THR A N 1
ATOM 873 C CA . THR A 1 113 ? 11.93 7.145 13.008 1 94.38 113 THR A CA 1
ATOM 874 C C . THR A 1 113 ? 13.32 7.414 13.57 1 94.38 113 THR A C 1
ATOM 876 O O . THR A 1 113 ? 13.531 8.406 14.281 1 94.38 113 THR A O 1
ATOM 879 N N . ALA A 1 114 ? 14.234 6.566 13.25 1 94.94 114 ALA A N 1
ATOM 880 C CA . ALA A 1 114 ? 15.617 6.719 13.711 1 94.94 114 ALA A CA 1
ATOM 881 C C . ALA A 1 114 ? 16.25 7.98 13.133 1 94.94 114 ALA A C 1
ATOM 883 O O . ALA A 1 114 ? 16.953 8.711 13.836 1 94.94 114 ALA A O 1
ATOM 884 N N . PHE A 1 115 ? 16 8.281 11.898 1 96.75 115 PHE A N 1
ATOM 885 C CA . PHE A 1 115 ? 16.578 9.406 11.18 1 96.75 115 PHE A CA 1
ATOM 886 C C . PHE A 1 115 ? 16.094 10.734 11.75 1 96.75 115 PHE A C 1
ATOM 888 O O . PHE A 1 115 ? 16.844 11.695 11.836 1 96.75 115 PHE A O 1
ATOM 895 N N . LEU A 1 116 ? 14.828 10.773 12.18 1 95.88 116 LEU A N 1
ATOM 896 C CA . LEU A 1 116 ? 14.195 12.023 12.578 1 95.88 116 LEU A CA 1
ATOM 897 C C . LEU A 1 116 ? 14.406 12.297 14.062 1 95.88 116 LEU A C 1
ATOM 899 O O . LEU A 1 116 ? 14.156 13.406 14.539 1 95.88 116 LEU A O 1
ATOM 903 N N . LYS A 1 117 ? 14.836 11.32 14.781 1 91.88 117 LYS A N 1
ATOM 904 C CA . LYS A 1 117 ? 15.016 11.438 16.219 1 91.88 117 LYS A CA 1
ATOM 905 C C . LYS A 1 117 ? 15.852 12.664 16.578 1 91.88 117 LYS A C 1
ATOM 907 O O . LYS A 1 117 ? 15.531 13.398 17.516 1 91.88 117 LYS A O 1
ATOM 912 N N . ASP A 1 118 ? 16.859 12.953 15.844 1 89.44 118 ASP A N 1
ATOM 913 C CA . ASP A 1 118 ? 17.75 14.055 16.156 1 89.44 118 ASP A CA 1
ATOM 914 C C . ASP A 1 118 ? 17.562 15.219 15.18 1 89.44 118 ASP A C 1
ATOM 916 O O . ASP A 1 118 ? 18.469 16.031 15 1 89.44 118 ASP A O 1
ATOM 920 N N . ARG A 1 119 ? 16.422 15.242 14.562 1 92.75 119 ARG A N 1
ATOM 921 C CA . ARG A 1 119 ? 16.141 16.281 13.586 1 92.75 119 ARG A CA 1
ATOM 922 C C . ARG A 1 119 ? 14.742 16.875 13.797 1 92.75 119 ARG A C 1
ATOM 924 O O . ARG A 1 119 ? 13.883 16.766 12.922 1 92.75 119 ARG A O 1
ATOM 931 N N . PRO A 1 120 ? 14.586 17.547 14.852 1 88.06 120 PRO A N 1
ATOM 932 C CA . PRO A 1 120 ? 13.258 18.047 15.227 1 88.06 120 PRO A CA 1
ATOM 933 C C . PRO A 1 120 ? 12.695 19.047 14.219 1 88.06 120 PRO A C 1
ATOM 935 O O . PRO A 1 120 ? 11.484 19.281 14.18 1 88.06 120 PRO A O 1
ATOM 938 N N . GLY A 1 121 ? 13.477 19.641 13.422 1 90.31 121 GLY A N 1
ATOM 939 C CA . GLY A 1 121 ? 13.023 20.625 12.461 1 90.31 121 GLY A CA 1
ATOM 940 C C . GLY A 1 121 ? 12.68 20.016 11.109 1 90.31 121 GLY A C 1
ATOM 941 O O . GLY A 1 121 ? 12.367 20.75 10.164 1 90.31 121 GLY A O 1
ATOM 942 N N . VAL A 1 122 ? 12.734 18.703 11.023 1 93.31 122 VAL A N 1
ATOM 943 C CA . VAL A 1 122 ? 12.484 18.047 9.742 1 93.31 122 VAL A CA 1
ATOM 944 C C . VAL A 1 122 ? 11.078 17.453 9.734 1 93.31 122 VAL A C 1
ATOM 946 O O . VAL A 1 122 ? 10.656 16.828 10.711 1 93.31 122 VAL A O 1
ATOM 949 N N . THR A 1 123 ? 10.336 17.719 8.703 1 94.75 123 THR A N 1
ATOM 950 C CA . THR A 1 123 ? 9.039 17.094 8.445 1 94.75 123 THR A CA 1
ATOM 951 C C . THR A 1 123 ? 9.102 16.219 7.188 1 94.75 123 THR A C 1
ATOM 953 O O . THR A 1 123 ? 10.039 16.344 6.391 1 94.75 123 THR A O 1
ATOM 956 N N . VAL A 1 124 ? 8.141 15.273 7.07 1 96.31 124 VAL A N 1
ATOM 957 C CA . VAL A 1 124 ? 8.258 14.297 5.992 1 96.31 124 VAL A CA 1
ATOM 958 C C . VAL A 1 124 ? 6.891 14.086 5.34 1 96.31 124 VAL A C 1
ATOM 960 O O . VAL A 1 124 ? 5.867 14.062 6.023 1 96.31 124 VAL A O 1
ATOM 963 N N . THR A 1 125 ? 6.879 13.992 4.027 1 95.62 125 THR A N 1
ATOM 964 C CA . THR A 1 125 ? 5.781 13.414 3.258 1 95.62 125 THR A CA 1
ATOM 965 C C . THR A 1 125 ? 6.191 12.078 2.656 1 95.62 125 THR A C 1
ATOM 967 O O . THR A 1 125 ? 7.164 12 1.904 1 95.62 125 THR A O 1
ATOM 970 N N . LEU A 1 126 ? 5.496 11.062 3.047 1 96.75 126 LEU A N 1
ATOM 971 C CA . LEU A 1 126 ? 5.699 9.727 2.512 1 96.75 126 LEU A CA 1
ATOM 972 C C . LEU A 1 126 ? 4.535 9.312 1.618 1 96.75 126 LEU A C 1
ATOM 974 O O . LEU A 1 126 ? 3.395 9.227 2.078 1 96.75 126 LEU A O 1
ATOM 978 N N . GLU A 1 127 ? 4.836 9.031 0.36 1 94.31 127 GLU A N 1
ATOM 979 C CA . GLU A 1 127 ? 3.781 8.742 -0.605 1 94.31 127 GLU A CA 1
ATOM 980 C C . GLU A 1 127 ? 4.016 7.406 -1.3 1 94.31 127 GLU A C 1
ATOM 982 O O . GLU A 1 127 ? 4.852 7.305 -2.199 1 94.31 127 GLU A O 1
ATOM 987 N N . PRO A 1 128 ? 3.199 6.43 -0.93 1 94.75 128 PRO A N 1
ATOM 988 C CA . PRO A 1 128 ? 3.297 5.133 -1.604 1 94.75 128 PRO A CA 1
ATOM 989 C C . PRO A 1 128 ? 2.504 5.086 -2.908 1 94.75 128 PRO A C 1
ATOM 991 O O . PRO A 1 128 ? 1.411 5.652 -2.992 1 94.75 128 PRO A O 1
ATOM 994 N N . ASP A 1 129 ? 3.062 4.473 -3.928 1 91.62 129 ASP A N 1
ATOM 995 C CA . ASP A 1 129 ? 2.344 4.211 -5.172 1 91.62 129 ASP A CA 1
ATOM 996 C C . ASP A 1 129 ? 3.057 3.146 -6.004 1 91.62 129 ASP A C 1
ATOM 998 O O . ASP A 1 129 ? 3.969 2.477 -5.516 1 91.62 129 ASP A O 1
ATOM 1002 N N . ARG A 1 130 ? 2.611 2.939 -7.211 1 86.94 130 ARG A N 1
ATOM 1003 C CA . ARG A 1 130 ? 3.203 1.97 -8.125 1 86.94 130 ARG A CA 1
ATOM 1004 C C . ARG A 1 130 ? 4.484 2.516 -8.75 1 86.94 130 ARG A C 1
ATOM 1006 O O . ARG A 1 130 ? 4.68 3.732 -8.82 1 86.94 130 ARG A O 1
ATOM 1013 N N . PRO A 1 131 ? 5.285 1.606 -9.242 1 86.19 131 PRO A N 1
ATOM 1014 C CA . PRO A 1 131 ? 6.582 2.02 -9.789 1 86.19 131 PRO A CA 1
ATOM 1015 C C . PRO A 1 131 ? 6.453 3.088 -10.875 1 86.19 131 PRO A C 1
ATOM 1017 O O . PRO A 1 131 ? 7.234 4.043 -10.898 1 86.19 131 PRO A O 1
ATOM 1020 N N . GLU A 1 132 ? 5.48 2.967 -11.789 1 80.69 132 GLU A N 1
ATOM 1021 C CA . GLU A 1 132 ? 5.34 3.889 -12.914 1 80.69 132 GLU A CA 1
ATOM 1022 C C . GLU A 1 132 ? 5.039 5.305 -12.43 1 80.69 132 GLU A C 1
ATOM 1024 O O . GLU A 1 132 ? 5.574 6.277 -12.961 1 80.69 132 GLU A O 1
ATOM 1029 N N . ARG A 1 133 ? 4.203 5.402 -11.445 1 84.19 133 ARG A N 1
ATOM 1030 C CA . ARG A 1 133 ? 3.859 6.711 -10.898 1 84.19 133 ARG A CA 1
ATOM 1031 C C . ARG A 1 133 ? 5.031 7.309 -10.125 1 84.19 133 ARG A C 1
ATOM 1033 O O . ARG A 1 133 ? 5.289 8.508 -10.211 1 84.19 133 ARG A O 1
ATOM 1040 N N . ILE A 1 134 ? 5.66 6.5 -9.414 1 90.75 134 ILE A N 1
ATOM 1041 C CA . ILE A 1 134 ? 6.828 6.93 -8.656 1 90.75 134 ILE A CA 1
ATOM 1042 C C . ILE A 1 134 ? 7.867 7.523 -9.609 1 90.75 134 ILE A C 1
ATOM 1044 O O . ILE A 1 134 ? 8.43 8.594 -9.336 1 90.75 134 ILE A O 1
ATOM 1048 N N . LEU A 1 135 ? 8.109 6.859 -10.68 1 86.25 135 LEU A N 1
ATOM 1049 C CA . LEU A 1 135 ? 9.062 7.363 -11.664 1 86.25 135 LEU A CA 1
ATOM 1050 C C . LEU A 1 135 ? 8.633 8.727 -12.188 1 86.25 135 LEU A C 1
ATOM 1052 O O . LEU A 1 135 ? 9.453 9.641 -12.297 1 86.25 135 LEU A O 1
ATOM 1056 N N . GLU A 1 136 ? 7.359 8.812 -12.523 1 80.31 136 GLU A N 1
ATOM 1057 C CA . GLU A 1 136 ? 6.824 10.078 -13.008 1 80.31 136 GLU A CA 1
ATOM 1058 C C . GLU A 1 136 ? 7.082 11.203 -12.016 1 80.31 136 GLU A C 1
ATOM 1060 O O . GLU A 1 136 ? 7.449 12.312 -12.406 1 80.31 136 GLU A O 1
ATOM 1065 N N . TRP A 1 137 ? 6.898 10.906 -10.758 1 86.44 137 TRP A N 1
ATOM 1066 C CA . TRP A 1 137 ? 7.07 11.906 -9.703 1 86.44 137 TRP A CA 1
ATOM 1067 C C . TRP A 1 137 ? 8.531 12.336 -9.602 1 86.44 137 TRP A C 1
ATOM 1069 O O . TRP A 1 137 ? 8.82 13.516 -9.359 1 86.44 137 TRP A O 1
ATOM 1079 N N . ILE A 1 138 ? 9.398 11.422 -9.789 1 87.88 138 ILE A N 1
ATOM 1080 C CA . ILE A 1 138 ? 10.82 11.727 -9.68 1 87.88 138 ILE A CA 1
ATOM 1081 C C . ILE A 1 138 ? 11.281 12.508 -10.906 1 87.88 138 ILE A C 1
ATOM 1083 O O . ILE A 1 138 ? 12.031 13.477 -10.789 1 87.88 138 ILE A O 1
ATOM 1087 N N . VAL A 1 139 ? 10.852 12.086 -12.023 1 81.12 139 VAL A N 1
ATOM 1088 C CA . VAL A 1 139 ? 11.18 12.789 -13.266 1 81.12 139 VAL A CA 1
ATOM 1089 C C . VAL A 1 139 ? 10.688 14.234 -13.18 1 81.12 139 VAL A C 1
ATOM 1091 O O . VAL A 1 139 ? 11.383 15.156 -13.602 1 81.12 139 VAL A O 1
ATOM 1094 N N . GLY A 1 140 ? 9.531 14.391 -12.688 1 78.25 140 GLY A N 1
ATOM 1095 C CA . GLY A 1 140 ? 8.93 15.703 -12.547 1 78.25 140 GLY A CA 1
ATOM 1096 C C . GLY A 1 140 ? 9.438 16.469 -11.344 1 78.25 140 GLY A C 1
ATOM 1097 O O . GLY A 1 140 ? 8.969 17.578 -11.055 1 78.25 140 GLY A O 1
ATOM 1098 N N . GLN A 1 141 ? 10.266 15.883 -10.555 1 80.88 141 GLN A N 1
ATOM 1099 C CA . GLN A 1 141 ? 10.883 16.469 -9.367 1 80.88 141 GLN A CA 1
ATOM 1100 C C . GLN A 1 141 ? 9.836 16.844 -8.328 1 80.88 141 GLN A C 1
ATOM 1102 O O . GLN A 1 141 ? 9.953 17.875 -7.66 1 80.88 141 GLN A O 1
ATOM 1107 N N . GLN A 1 142 ? 8.812 16.109 -8.297 1 83.25 142 GLN A N 1
ATOM 1108 C CA . GLN A 1 142 ? 7.754 16.297 -7.312 1 83.25 142 GLN A CA 1
ATOM 1109 C C . GLN A 1 142 ? 8.141 15.695 -5.961 1 83.25 142 GLN A C 1
ATOM 1111 O O . GLN A 1 142 ? 7.617 16.109 -4.922 1 83.25 142 GLN A O 1
ATOM 1116 N N . TYR A 1 143 ? 8.977 14.781 -6.023 1 91.38 143 TYR A N 1
ATOM 1117 C CA . TYR A 1 143 ? 9.539 14.141 -4.836 1 91.38 143 TYR A CA 1
ATOM 1118 C C . TYR A 1 143 ? 11.062 14.164 -4.863 1 91.38 143 TYR A C 1
ATOM 1120 O O . TYR A 1 143 ? 11.664 14.258 -5.938 1 91.38 143 TYR A O 1
ATOM 1128 N N . ASP A 1 144 ? 11.609 14.141 -3.652 1 91.06 144 ASP A N 1
ATOM 1129 C CA . ASP A 1 144 ? 13.055 14.32 -3.52 1 91.06 144 ASP A CA 1
ATOM 1130 C C . ASP A 1 144 ? 13.805 13.031 -3.846 1 91.06 144 ASP A C 1
ATOM 1132 O O . ASP A 1 144 ? 14.922 13.07 -4.352 1 91.06 144 ASP A O 1
ATOM 1136 N N . CYS A 1 145 ? 13.219 11.898 -3.506 1 93.75 145 CYS A N 1
ATOM 1137 C CA . CYS A 1 145 ? 13.789 10.586 -3.775 1 93.75 145 CYS A CA 1
ATOM 1138 C C . CYS A 1 145 ? 12.711 9.508 -3.744 1 93.75 145 CYS A C 1
ATOM 1140 O O . CYS A 1 145 ? 11.562 9.781 -3.375 1 93.75 145 CYS A O 1
ATOM 1142 N N . ALA A 1 146 ? 13.133 8.367 -4.23 1 95.81 146 ALA A N 1
ATOM 1143 C CA . ALA A 1 146 ? 12.156 7.285 -4.258 1 95.81 146 ALA A CA 1
ATOM 1144 C C . ALA A 1 146 ? 12.82 5.941 -3.982 1 95.81 146 ALA A C 1
ATOM 1146 O O . ALA A 1 146 ? 14.016 5.773 -4.223 1 95.81 146 ALA A O 1
ATOM 1147 N N . ILE A 1 147 ? 12.023 5.102 -3.354 1 95.56 147 ILE A N 1
ATOM 1148 C CA . ILE A 1 147 ? 12.375 3.701 -3.139 1 95.56 147 ILE A CA 1
ATOM 1149 C C . ILE A 1 147 ? 11.422 2.803 -3.922 1 95.56 147 ILE A C 1
ATOM 1151 O O . ILE A 1 147 ? 10.227 2.754 -3.631 1 95.56 147 ILE A O 1
ATOM 1155 N N . THR A 1 148 ? 11.883 2.125 -4.918 1 92.5 148 THR A N 1
ATOM 1156 C CA . THR A 1 148 ? 11.047 1.314 -5.793 1 92.5 148 THR A CA 1
ATOM 1157 C C . THR A 1 148 ? 11.75 0.009 -6.156 1 92.5 148 THR A C 1
ATOM 1159 O O . THR A 1 148 ? 12.742 -0.365 -5.527 1 92.5 148 THR A O 1
ATOM 1162 N N . ASP A 1 149 ? 10.969 -0.727 -6.988 1 82.75 149 ASP A N 1
ATOM 1163 C CA . ASP A 1 149 ? 11.57 -1.965 -7.473 1 82.75 149 ASP A CA 1
ATOM 1164 C C . ASP A 1 149 ? 12.008 -1.827 -8.93 1 82.75 149 ASP A C 1
ATOM 1166 O O . ASP A 1 149 ? 11.586 -0.899 -9.625 1 82.75 149 ASP A O 1
ATOM 1170 N N . GLY A 1 150 ? 13.164 -2.059 -9.297 1 65.94 150 GLY A N 1
ATOM 1171 C CA . GLY A 1 150 ? 13.984 -2.064 -10.5 1 65.94 150 GLY A CA 1
ATOM 1172 C C . GLY A 1 150 ? 13.32 -1.375 -11.672 1 65.94 150 GLY A C 1
ATOM 1173 O O . GLY A 1 150 ? 12.195 -1.716 -12.047 1 65.94 150 GLY A O 1
ATOM 1174 N N . PHE A 1 151 ? 13.383 -0.054 -11.906 1 61.69 151 PHE A N 1
ATOM 1175 C CA . PHE A 1 151 ? 13.125 0.58 -13.195 1 61.69 151 PHE A CA 1
ATOM 1176 C C . PHE A 1 151 ? 14.391 0.657 -14.023 1 61.69 151 PHE A C 1
ATOM 1178 O O . PHE A 1 151 ? 15.5 0.719 -13.484 1 61.69 151 PHE A O 1
ATOM 1185 N N . ALA A 1 152 ? 14.125 0.28 -15.25 1 58.97 152 ALA A N 1
ATOM 1186 C CA . ALA A 1 152 ? 15.234 0.616 -16.141 1 58.97 152 ALA A CA 1
ATOM 1187 C C . ALA A 1 152 ? 15.555 2.107 -16.078 1 58.97 152 ALA A C 1
ATOM 1189 O O . ALA A 1 152 ? 14.664 2.932 -15.859 1 58.97 152 ALA A O 1
ATOM 1190 N N . GLY A 1 153 ? 16.688 2.406 -16.016 1 62.72 153 GLY A N 1
ATOM 1191 C CA . GLY A 1 153 ? 17.234 3.756 -15.93 1 62.72 153 GLY A CA 1
ATOM 1192 C C . GLY A 1 153 ? 16.484 4.75 -16.797 1 62.72 153 GLY A C 1
ATOM 1193 O O . GLY A 1 153 ? 15.992 4.406 -17.875 1 62.72 153 GLY A O 1
ATOM 1194 N N . HIS A 1 154 ? 15.922 5.707 -16.312 1 72.69 154 HIS A N 1
ATOM 1195 C CA . HIS A 1 154 ? 15.438 6.891 -17.016 1 72.69 154 HIS A CA 1
ATOM 1196 C C . HIS A 1 154 ? 16.469 8.016 -16.969 1 72.69 154 HIS A C 1
ATOM 1198 O O . HIS A 1 154 ? 17.078 8.273 -15.922 1 72.69 154 HIS A O 1
ATOM 1204 N N . PRO A 1 155 ? 16.672 8.594 -18.125 1 71 155 PRO A N 1
ATOM 1205 C CA . PRO A 1 155 ? 17.734 9.594 -18.188 1 71 155 PRO A CA 1
ATOM 1206 C C . PRO A 1 155 ? 17.547 10.727 -17.172 1 71 155 PRO A C 1
ATOM 1208 O O . PRO A 1 155 ? 18.531 11.359 -16.766 1 71 155 PRO A O 1
ATOM 1211 N N . ALA A 1 156 ? 16.406 10.977 -16.875 1 77.38 156 ALA A N 1
ATOM 1212 C CA . ALA A 1 156 ? 16.125 12.102 -15.984 1 77.38 156 ALA A CA 1
ATOM 1213 C C . ALA A 1 156 ? 16.25 11.672 -14.523 1 77.38 156 ALA A C 1
ATOM 1215 O O . ALA A 1 156 ? 16.047 12.484 -13.617 1 77.38 156 ALA A O 1
ATOM 1216 N N . THR A 1 157 ? 16.578 10.445 -14.32 1 85.06 157 THR A N 1
ATOM 1217 C CA . THR A 1 157 ? 16.703 9.961 -12.953 1 85.06 157 THR A CA 1
ATOM 1218 C C . THR A 1 157 ? 18.031 9.258 -12.742 1 85.06 157 THR A C 1
ATOM 1220 O O . THR A 1 157 ? 18.594 8.688 -13.68 1 85.06 157 THR A O 1
ATOM 1223 N N . GLU A 1 158 ? 18.578 9.492 -11.586 1 87.62 158 GLU A N 1
ATOM 1224 C CA . GLU A 1 158 ? 19.688 8.664 -11.117 1 87.62 158 GLU A CA 1
ATOM 1225 C C . GLU A 1 158 ? 19.172 7.488 -10.281 1 87.62 158 GLU A C 1
ATOM 1227 O O . GLU A 1 158 ? 18.328 7.664 -9.398 1 87.62 158 GLU A O 1
ATOM 1232 N N . SER A 1 159 ? 19.672 6.387 -10.672 1 89.12 159 SER A N 1
ATOM 1233 C CA . SER A 1 1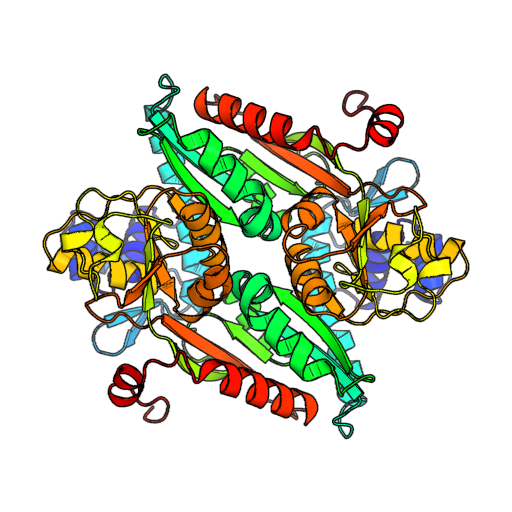59 ? 19.203 5.18 -10 1 89.12 159 SER A CA 1
ATOM 1234 C C . SER A 1 159 ? 20.359 4.379 -9.422 1 89.12 159 SER A C 1
ATOM 1236 O O . SER A 1 159 ? 21.422 4.27 -10.039 1 89.12 159 SER A O 1
ATOM 1238 N N . THR A 1 160 ? 20.219 3.947 -8.172 1 90.56 160 THR A N 1
ATOM 1239 C CA . THR A 1 160 ? 21.078 2.961 -7.543 1 90.56 160 THR A CA 1
ATOM 1240 C C . THR A 1 160 ? 20.312 1.673 -7.25 1 90.56 160 THR A C 1
ATOM 1242 O O . THR A 1 160 ? 19.344 1.681 -6.492 1 90.56 160 THR A O 1
ATOM 1245 N N . ASP A 1 161 ? 20.766 0.646 -7.883 1 90.62 161 ASP A N 1
ATOM 1246 C CA . ASP A 1 161 ? 20.141 -0.654 -7.668 1 90.62 161 ASP A CA 1
ATOM 1247 C C . ASP A 1 161 ? 20.859 -1.448 -6.59 1 90.62 161 ASP A C 1
ATOM 1249 O O . ASP A 1 161 ? 22.094 -1.477 -6.559 1 90.62 161 ASP A O 1
ATOM 1253 N N . ILE A 1 162 ? 20.141 -1.964 -5.703 1 92.62 162 ILE A N 1
ATOM 1254 C CA . ILE A 1 162 ? 20.672 -2.77 -4.609 1 92.62 162 ILE A CA 1
ATOM 1255 C C . ILE A 1 162 ? 20.016 -4.148 -4.617 1 92.62 162 ILE A C 1
ATOM 1257 O O . ILE A 1 162 ? 18.781 -4.262 -4.641 1 92.62 162 ILE A O 1
ATOM 1261 N N . ALA A 1 163 ? 20.797 -5.203 -4.641 1 93.88 163 ALA A N 1
ATOM 1262 C CA . ALA A 1 163 ? 20.297 -6.574 -4.586 1 93.88 163 ALA A CA 1
ATOM 1263 C C . ALA A 1 163 ? 20.094 -7.023 -3.145 1 93.88 163 ALA A C 1
ATOM 1265 O O . ALA A 1 163 ? 21.031 -7.055 -2.352 1 93.88 163 ALA A O 1
ATOM 1266 N N . ILE A 1 164 ? 18.891 -7.32 -2.832 1 94.94 164 ILE A N 1
ATOM 1267 C CA . ILE A 1 164 ? 18.531 -7.77 -1.49 1 94.94 164 ILE A CA 1
ATOM 1268 C C . ILE A 1 164 ? 18.359 -9.289 -1.483 1 94.94 164 ILE A C 1
ATOM 1270 O O . ILE A 1 164 ? 17.766 -9.859 -2.4 1 94.94 164 ILE A O 1
ATOM 1274 N N . ARG A 1 165 ? 18.797 -9.898 -0.429 1 96.06 165 ARG A N 1
ATOM 1275 C CA . ARG A 1 165 ? 18.641 -11.344 -0.294 1 96.06 165 ARG A CA 1
ATOM 1276 C C . ARG A 1 165 ? 17.172 -11.742 -0.175 1 96.06 165 ARG A C 1
ATOM 1278 O O . ARG A 1 165 ? 16.359 -10.953 0.307 1 96.06 165 ARG A O 1
ATOM 1285 N N . THR A 1 166 ? 16.969 -12.961 -0.66 1 95.94 166 THR A N 1
ATOM 1286 C CA . THR A 1 166 ? 15.633 -13.523 -0.552 1 95.94 166 THR A CA 1
ATOM 1287 C C . THR A 1 166 ? 15.617 -14.703 0.421 1 95.94 166 THR A C 1
ATOM 1289 O O . THR A 1 166 ? 16.594 -15.438 0.532 1 95.94 166 THR A O 1
ATOM 1292 N N . VAL A 1 167 ? 14.539 -14.898 1.084 1 98.19 167 VAL A N 1
ATOM 1293 C CA . VAL A 1 167 ? 14.359 -15.945 2.08 1 98.19 167 VAL A CA 1
ATOM 1294 C C . VAL A 1 167 ? 13 -16.625 1.878 1 98.19 167 VAL A C 1
ATOM 1296 O O . VAL A 1 167 ? 12.141 -16.094 1.167 1 98.19 167 VAL A O 1
ATOM 1299 N N . CYS A 1 168 ? 12.891 -17.75 2.367 1 98.62 168 CYS A N 1
ATOM 1300 C CA . CYS A 1 168 ? 11.609 -18.422 2.529 1 98.62 168 CYS A CA 1
ATOM 1301 C C . CYS A 1 168 ? 11.07 -18.234 3.943 1 98.62 168 CYS A C 1
ATOM 1303 O O . CYS A 1 168 ? 11.812 -18.375 4.918 1 98.62 168 CYS A O 1
ATOM 1305 N N . ILE A 1 169 ? 9.82 -17.875 4.051 1 98.69 169 ILE A N 1
ATOM 1306 C CA . ILE A 1 169 ? 9.203 -17.734 5.367 1 98.69 169 ILE A CA 1
ATOM 1307 C C . ILE A 1 169 ? 8.141 -18.828 5.555 1 98.69 169 ILE A C 1
ATOM 1309 O O . ILE A 1 169 ? 7.445 -19.188 4.605 1 98.69 169 ILE A O 1
ATOM 1313 N N . LEU A 1 170 ? 8.094 -19.375 6.715 1 98.38 170 LEU A N 1
ATOM 1314 C CA . LEU A 1 170 ? 7.18 -20.422 7.133 1 98.38 170 LEU A CA 1
ATOM 1315 C C . LEU A 1 170 ? 6.488 -20.062 8.445 1 98.38 170 LEU A C 1
ATOM 1317 O O . LEU A 1 170 ? 7.004 -19.25 9.219 1 98.38 170 LEU A O 1
ATOM 1321 N N . PRO A 1 171 ? 5.262 -20.672 8.664 1 97.06 171 PRO A N 1
ATOM 1322 C CA . PRO A 1 171 ? 4.586 -20.422 9.945 1 97.06 171 PRO A CA 1
ATOM 1323 C C . PRO A 1 171 ? 5.387 -20.953 11.133 1 97.06 171 PRO A C 1
ATOM 1325 O O . PRO A 1 171 ? 6.262 -21.797 10.977 1 97.06 171 PRO A O 1
ATOM 1328 N N . PRO A 1 172 ? 4.996 -20.312 12.305 1 93.88 172 PRO A N 1
ATOM 1329 C CA . PRO A 1 172 ? 5.594 -20.875 13.516 1 93.88 172 PRO A CA 1
ATOM 1330 C C . PRO A 1 172 ? 5.324 -22.375 13.68 1 93.88 172 PRO A C 1
ATOM 1332 O O . PRO A 1 172 ? 4.203 -22.828 13.445 1 93.88 172 PRO A O 1
ATOM 1335 N N . GLY A 1 173 ? 6.398 -23.109 13.906 1 93.25 173 GLY A N 1
ATOM 1336 C CA . GLY A 1 173 ? 6.25 -24.531 14.18 1 93.25 173 GLY A CA 1
ATOM 1337 C C . GLY A 1 173 ? 6.188 -25.359 12.922 1 93.25 173 GLY A C 1
ATOM 1338 O O . GLY A 1 173 ? 5.914 -26.562 12.977 1 93.25 173 GLY A O 1
ATOM 1339 N N . HIS A 1 174 ? 6.391 -24.781 11.828 1 95.69 174 HIS A N 1
ATOM 1340 C CA . HIS A 1 174 ? 6.332 -25.516 10.57 1 95.69 174 HIS A CA 1
ATOM 1341 C C . HIS A 1 174 ? 7.348 -26.656 10.547 1 95.69 174 HIS A C 1
ATOM 1343 O O . HIS A 1 174 ? 8.469 -26.5 11.031 1 95.69 174 HIS A O 1
ATOM 1349 N N . PRO A 1 175 ? 7.082 -27.766 9.977 1 94.69 175 PRO A N 1
ATOM 1350 C CA . PRO A 1 175 ? 7.984 -28.906 9.938 1 94.69 175 PRO A CA 1
ATOM 1351 C C . PRO A 1 175 ? 9.312 -28.594 9.258 1 94.69 175 PRO A C 1
ATOM 1353 O O . PRO A 1 175 ? 10.352 -29.172 9.633 1 94.69 175 PRO A O 1
ATOM 1356 N N . LEU A 1 176 ? 9.289 -27.75 8.336 1 96.25 176 LEU A N 1
ATOM 1357 C CA . LEU A 1 176 ? 10.492 -27.422 7.578 1 96.25 176 LEU A CA 1
ATOM 1358 C C . LEU A 1 176 ? 11.391 -26.484 8.367 1 96.25 176 LEU A C 1
ATOM 1360 O O . LEU A 1 176 ? 12.461 -26.094 7.887 1 96.25 176 LEU A O 1
ATOM 1364 N N . SER A 1 177 ? 10.992 -26.125 9.555 1 93.94 177 SER A N 1
ATOM 1365 C CA . SER A 1 177 ? 11.734 -25.172 10.367 1 93.94 177 SER A CA 1
ATOM 1366 C C . SER A 1 177 ? 13.117 -25.703 10.727 1 93.94 177 SER A C 1
ATOM 1368 O O . SER A 1 177 ? 14.016 -24.922 11.07 1 93.94 177 SER A O 1
ATOM 1370 N N . ASP A 1 178 ? 13.328 -26.938 10.625 1 93.94 178 ASP A N 1
ATOM 1371 C CA . ASP A 1 178 ? 14.594 -27.562 11.023 1 93.94 178 ASP A CA 1
ATOM 1372 C C . ASP A 1 178 ? 15.602 -27.531 9.875 1 93.94 178 ASP A C 1
ATOM 1374 O O . ASP A 1 178 ? 16.797 -27.766 10.086 1 93.94 178 ASP A O 1
ATOM 1378 N N . ARG A 1 179 ? 15.125 -27.281 8.703 1 95.88 179 ARG A N 1
ATOM 1379 C CA . ARG A 1 179 ? 16.016 -27.203 7.555 1 95.88 179 ARG A CA 1
ATOM 1380 C C . ARG A 1 179 ? 16.812 -25.906 7.566 1 95.88 179 ARG A C 1
ATOM 1382 O O . ARG A 1 179 ? 16.266 -24.828 7.832 1 95.88 179 ARG A O 1
ATOM 1389 N N . PRO A 1 180 ? 18.109 -26 7.312 1 96.25 180 PRO A N 1
ATOM 1390 C CA . PRO A 1 180 ? 18.938 -24.781 7.309 1 96.25 180 PRO A CA 1
ATOM 1391 C C . PRO A 1 180 ? 18.656 -23.875 6.109 1 96.25 180 PRO A C 1
ATOM 1393 O O . PRO A 1 180 ? 18.922 -22.672 6.16 1 96.25 180 PRO A O 1
ATOM 1396 N N . GLU A 1 181 ? 18.203 -24.484 5.031 1 97.75 181 GLU A N 1
ATOM 1397 C CA . GLU A 1 181 ? 17.797 -23.781 3.812 1 97.75 181 GLU A CA 1
ATOM 1398 C C . GLU A 1 181 ? 16.609 -24.469 3.158 1 97.75 181 GLU A C 1
ATOM 1400 O O . GLU A 1 181 ? 16.344 -25.656 3.404 1 97.75 181 GLU A O 1
ATOM 1405 N N . ILE A 1 182 ? 15.875 -23.75 2.42 1 98.56 182 ILE A N 1
ATOM 1406 C CA . ILE A 1 182 ? 14.68 -24.266 1.777 1 98.56 182 ILE A CA 1
ATOM 1407 C C . ILE A 1 182 ? 14.844 -24.219 0.26 1 98.56 182 ILE A C 1
ATOM 1409 O O . ILE A 1 182 ? 15.297 -23.219 -0.293 1 98.56 182 ILE A O 1
ATOM 1413 N N . THR A 1 183 ? 14.539 -25.281 -0.415 1 98.38 183 THR A N 1
ATOM 1414 C CA . THR A 1 183 ? 14.555 -25.391 -1.869 1 98.38 183 THR A CA 1
ATOM 1415 C C . THR A 1 183 ? 13.141 -25.547 -2.418 1 98.38 183 THR A C 1
ATOM 1417 O O . THR A 1 183 ? 12.203 -25.797 -1.659 1 98.38 183 THR A O 1
ATOM 1420 N N . PRO A 1 184 ? 12.992 -25.391 -3.754 1 98.25 184 PRO A N 1
ATOM 1421 C CA . PRO A 1 184 ? 11.68 -25.672 -4.344 1 98.25 184 PRO A CA 1
ATOM 1422 C C . PRO A 1 184 ? 11.172 -27.078 -3.996 1 98.25 184 PRO A C 1
ATOM 1424 O O . PRO A 1 184 ? 9.969 -27.25 -3.76 1 98.25 184 PRO A O 1
ATOM 1427 N N . HIS A 1 185 ? 12.016 -28.047 -3.926 1 98.19 185 HIS A N 1
ATOM 1428 C CA . HIS A 1 185 ? 11.617 -29.406 -3.604 1 98.19 185 HIS A CA 1
ATOM 1429 C C . HIS A 1 185 ? 10.9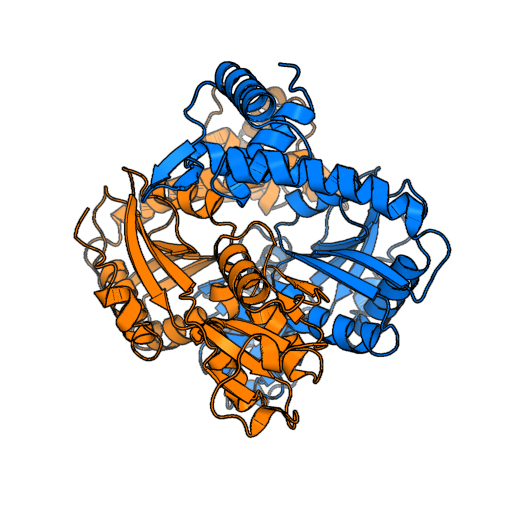92 -29.484 -2.217 1 98.19 185 HIS A C 1
ATOM 1431 O O . HIS A 1 185 ? 10.023 -30.219 -2.012 1 98.19 185 HIS A O 1
ATOM 1437 N N . ASP A 1 186 ? 11.555 -28.75 -1.292 1 98.12 186 ASP A N 1
ATOM 1438 C CA . ASP A 1 186 ? 11.031 -28.734 0.07 1 98.12 186 ASP A CA 1
ATOM 1439 C C . ASP A 1 186 ? 9.617 -28.172 0.108 1 98.12 186 ASP A C 1
ATOM 1441 O O . ASP A 1 186 ? 8.836 -28.469 1.016 1 98.12 186 ASP A O 1
ATOM 1445 N N . LEU A 1 187 ? 9.266 -27.359 -0.891 1 98.12 187 LEU A N 1
ATOM 1446 C CA . LEU A 1 187 ? 7.996 -26.641 -0.874 1 98.12 187 LEU A CA 1
ATOM 1447 C C . LEU A 1 187 ? 6.949 -27.344 -1.72 1 98.12 187 LEU A C 1
ATOM 1449 O O . LEU A 1 187 ? 5.879 -26.797 -1.984 1 98.12 187 LEU A O 1
ATOM 1453 N N . ARG A 1 188 ? 7.297 -28.547 -2.135 1 97 188 ARG A N 1
ATOM 1454 C CA . ARG A 1 188 ? 6.332 -29.328 -2.896 1 97 188 ARG A CA 1
ATOM 1455 C C . ARG A 1 188 ? 5.043 -29.531 -2.104 1 97 188 ARG A C 1
ATOM 1457 O O . ARG A 1 188 ? 5.078 -29.984 -0.961 1 97 188 ARG A O 1
ATOM 1464 N N . GLY A 1 189 ? 3.957 -29.109 -2.75 1 94.5 189 GLY A N 1
ATOM 1465 C CA . GLY A 1 189 ? 2.664 -29.328 -2.121 1 94.5 189 GLY A CA 1
ATOM 1466 C C . GLY A 1 189 ? 2.271 -28.234 -1.157 1 94.5 189 GLY A C 1
ATOM 1467 O O . GLY A 1 189 ? 1.128 -28.172 -0.7 1 94.5 189 GLY A O 1
ATOM 1468 N N . GLU A 1 190 ? 3.219 -27.297 -0.802 1 96 190 GLU A N 1
ATOM 1469 C CA . GLU A 1 190 ? 2.904 -26.188 0.081 1 96 190 GLU A CA 1
ATOM 1470 C C . GLU A 1 190 ? 2.098 -25.109 -0.65 1 96 190 GLU A C 1
ATOM 1472 O O . GLU A 1 190 ? 2.346 -24.828 -1.825 1 96 190 GLU A O 1
ATOM 1477 N N . LYS A 1 191 ? 1.095 -24.547 0.037 1 96.81 191 LYS A N 1
ATOM 1478 C CA . LYS A 1 191 ? 0.406 -23.359 -0.481 1 96.81 191 LYS A CA 1
ATOM 1479 C C . LYS A 1 191 ? 1.328 -22.156 -0.491 1 96.81 191 LYS A C 1
ATOM 1481 O O . LYS A 1 191 ? 1.808 -21.719 0.56 1 96.81 191 LYS A O 1
ATOM 1486 N N . ILE A 1 192 ? 1.481 -21.578 -1.664 1 98.44 192 ILE A N 1
ATOM 1487 C CA . ILE A 1 192 ? 2.477 -20.516 -1.787 1 98.44 192 ILE A CA 1
ATOM 1488 C C . ILE A 1 192 ? 1.776 -19.172 -1.967 1 98.44 192 ILE A C 1
ATOM 1490 O O . ILE A 1 192 ? 0.885 -19.047 -2.809 1 98.44 192 ILE A O 1
ATOM 1494 N N . ILE A 1 193 ? 2.131 -18.25 -1.116 1 98.5 193 ILE A N 1
ATOM 1495 C CA . ILE A 1 193 ? 1.804 -16.828 -1.3 1 98.5 193 ILE A CA 1
ATOM 1496 C C . ILE A 1 193 ? 2.92 -16.141 -2.076 1 98.5 193 ILE A C 1
ATOM 1498 O O . ILE A 1 193 ? 4.09 -16.203 -1.685 1 98.5 193 ILE A O 1
ATOM 1502 N N . HIS A 1 194 ? 2.578 -15.5 -3.182 1 97.38 194 HIS A N 1
ATOM 1503 C CA . HIS A 1 194 ? 3.627 -14.922 -4.016 1 97.38 194 HIS A CA 1
ATOM 1504 C C . HIS A 1 194 ? 3.209 -13.57 -4.57 1 97.38 194 HIS A C 1
ATOM 1506 O O . HIS A 1 194 ? 2.041 -13.18 -4.465 1 97.38 194 HIS A O 1
ATOM 1512 N N . SER A 1 195 ? 4.223 -12.859 -5.051 1 93.81 195 SER A N 1
ATOM 1513 C CA . SER A 1 195 ? 3.971 -11.547 -5.645 1 93.81 195 SER A CA 1
ATOM 1514 C C . SER A 1 195 ? 3.258 -11.672 -6.984 1 93.81 195 SER A C 1
ATOM 1516 O O . SER A 1 195 ? 2.979 -12.781 -7.441 1 93.81 195 SER A O 1
ATOM 1518 N N . ARG A 1 196 ? 2.998 -10.531 -7.566 1 88.31 196 ARG A N 1
ATOM 1519 C CA . ARG A 1 196 ? 2.256 -10.508 -8.82 1 88.31 196 ARG A CA 1
ATOM 1520 C C . ARG A 1 196 ? 2.973 -11.32 -9.891 1 88.31 196 ARG A C 1
ATOM 1522 O O . ARG A 1 196 ? 4.195 -11.25 -10.023 1 88.31 196 ARG A O 1
ATOM 1529 N N . ARG A 1 197 ? 2.227 -11.93 -10.68 1 83.69 197 ARG A N 1
ATOM 1530 C CA . ARG A 1 197 ? 2.75 -12.844 -11.688 1 83.69 197 ARG A CA 1
ATOM 1531 C C . ARG A 1 197 ? 3.561 -12.094 -12.734 1 83.69 197 ARG A C 1
ATOM 1533 O O . ARG A 1 197 ? 4.461 -12.664 -13.359 1 83.69 197 ARG A O 1
ATOM 1540 N N . ASP A 1 198 ? 3.271 -10.891 -12.836 1 76 198 ASP A N 1
ATOM 1541 C CA . ASP A 1 198 ? 3.969 -10.148 -13.891 1 76 198 ASP A CA 1
ATOM 1542 C C . ASP A 1 198 ? 5.215 -9.461 -13.336 1 76 198 ASP A C 1
ATOM 1544 O O . ASP A 1 198 ? 5.898 -8.734 -14.062 1 76 198 ASP A O 1
ATOM 1548 N N . SER A 1 199 ? 5.465 -9.695 -12.117 1 82.31 199 SER A N 1
ATOM 1549 C CA . SER A 1 199 ? 6.668 -9.086 -11.562 1 82.31 199 SER A CA 1
ATOM 1550 C C . SER A 1 199 ? 7.914 -9.867 -11.961 1 82.31 199 SER A C 1
ATOM 1552 O O . SER A 1 199 ? 7.875 -11.102 -12.062 1 82.31 199 SER A O 1
ATOM 1554 N N . PRO A 1 200 ? 9.039 -9.141 -12.203 1 81.75 200 PRO A N 1
ATOM 1555 C CA . PRO A 1 200 ? 10.305 -9.828 -12.492 1 81.75 200 PRO A CA 1
ATOM 1556 C C . PRO A 1 200 ? 10.719 -10.805 -11.398 1 81.75 200 PRO A C 1
ATOM 1558 O O . PRO A 1 200 ? 11.258 -11.867 -11.688 1 81.75 200 PRO A O 1
ATOM 1561 N N . PHE A 1 201 ? 10.43 -10.453 -10.258 1 89.81 201 PHE A N 1
ATOM 1562 C CA . PHE A 1 201 ? 10.789 -11.328 -9.148 1 89.81 201 PHE A CA 1
ATOM 1563 C C . PHE A 1 201 ? 10.031 -12.648 -9.227 1 89.81 201 PHE A C 1
ATOM 1565 O O . PHE A 1 201 ? 10.625 -13.719 -9.094 1 89.81 201 PHE A O 1
ATOM 1572 N N . PHE A 1 202 ? 8.75 -12.594 -9.43 1 92.25 202 PHE A N 1
ATOM 1573 C CA . PHE A 1 202 ? 7.961 -13.812 -9.516 1 92.25 202 PHE A CA 1
ATOM 1574 C C . PHE A 1 202 ? 8.438 -14.703 -10.664 1 92.25 202 PHE A C 1
ATOM 1576 O O . PHE A 1 202 ? 8.477 -15.922 -10.531 1 92.25 202 PHE A O 1
ATOM 1583 N N . ARG A 1 203 ? 8.773 -14.102 -11.758 1 87.12 203 ARG A N 1
ATOM 1584 C CA . ARG A 1 203 ? 9.219 -14.867 -12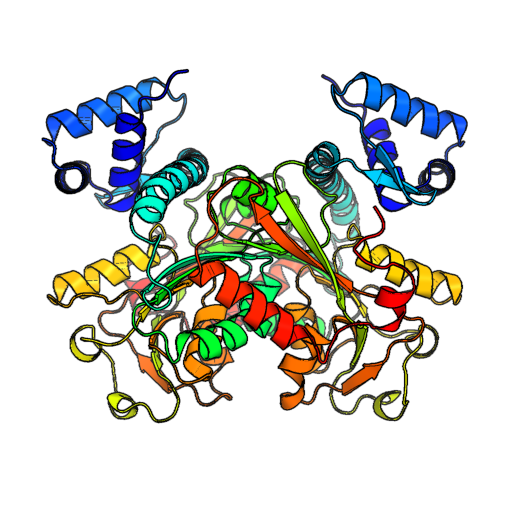.914 1 87.12 203 ARG A CA 1
ATOM 1585 C C . ARG A 1 203 ? 10.469 -15.688 -12.57 1 87.12 203 ARG A C 1
ATOM 1587 O O . ARG A 1 203 ? 10.57 -16.859 -12.953 1 87.12 203 ARG A O 1
ATOM 1594 N N . ARG A 1 204 ? 11.352 -15.055 -11.898 1 92.38 204 ARG A N 1
ATOM 1595 C CA . ARG A 1 204 ? 12.562 -15.758 -11.492 1 92.38 204 ARG A CA 1
ATOM 1596 C C . ARG A 1 204 ? 12.25 -16.844 -10.477 1 92.38 204 ARG A C 1
ATOM 1598 O O . ARG A 1 204 ? 12.852 -17.922 -10.508 1 92.38 204 ARG A O 1
ATOM 1605 N N . LEU A 1 205 ? 11.328 -16.562 -9.641 1 96.06 205 LEU A N 1
ATOM 1606 C CA . LEU A 1 205 ? 10.914 -17.547 -8.664 1 96.06 205 LEU A CA 1
ATOM 1607 C C . LEU A 1 205 ? 10.258 -18.75 -9.344 1 96.06 205 LEU A C 1
ATOM 1609 O O . LEU A 1 205 ? 10.594 -19.891 -9.047 1 96.06 205 LEU A O 1
ATOM 1613 N N . ALA A 1 206 ? 9.344 -18.438 -10.227 1 93.62 206 ALA A N 1
ATOM 1614 C CA . ALA A 1 206 ? 8.648 -19.484 -10.969 1 93.62 206 ALA A CA 1
ATOM 1615 C C . ALA A 1 206 ? 9.633 -20.344 -11.758 1 93.62 206 ALA A C 1
ATOM 1617 O O . ALA A 1 206 ? 9.484 -21.562 -11.828 1 93.62 206 ALA A O 1
ATOM 1618 N N . GLN A 1 207 ? 10.594 -19.703 -12.328 1 93.38 207 GLN A N 1
ATOM 1619 C CA . GLN A 1 207 ? 11.625 -20.422 -13.078 1 93.38 207 GLN A CA 1
ATOM 1620 C C . GLN A 1 207 ? 12.406 -21.375 -12.172 1 93.38 207 GLN A C 1
ATOM 1622 O O . GLN A 1 207 ? 12.742 -22.484 -12.57 1 93.38 207 GLN A O 1
ATOM 1627 N N . ALA A 1 208 ? 12.711 -20.922 -11 1 96 208 ALA A N 1
ATOM 1628 C CA . ALA A 1 208 ? 13.414 -21.781 -10.047 1 96 208 ALA A CA 1
ATOM 1629 C C . ALA A 1 208 ? 12.625 -23.047 -9.734 1 96 208 ALA A C 1
ATOM 1631 O O . ALA A 1 208 ? 13.195 -24.125 -9.609 1 96 208 ALA A O 1
ATOM 1632 N N . PHE A 1 209 ? 11.312 -22.906 -9.617 1 96.44 209 PHE A N 1
ATOM 1633 C CA . PHE A 1 209 ? 10.453 -24.062 -9.383 1 96.44 209 PHE A CA 1
ATOM 1634 C C . PHE A 1 209 ? 10.438 -24.969 -10.602 1 96.44 209 PHE A C 1
ATOM 1636 O O . PHE A 1 209 ? 10.57 -26.188 -10.477 1 96.44 209 PHE A O 1
ATOM 1643 N N . THR A 1 210 ? 10.297 -24.359 -11.727 1 94.06 210 THR A N 1
ATOM 1644 C CA . THR A 1 210 ? 10.273 -25.125 -12.977 1 94.06 210 THR A CA 1
ATOM 1645 C C . THR A 1 210 ? 11.57 -25.891 -13.172 1 94.06 210 THR A C 1
ATOM 1647 O O . THR A 1 210 ? 11.547 -27.078 -13.484 1 94.06 210 THR A O 1
ATOM 1650 N N . ASP A 1 211 ? 12.641 -25.234 -12.984 1 95.69 211 ASP A N 1
ATOM 1651 C CA . ASP A 1 211 ? 13.961 -25.844 -13.133 1 95.69 211 ASP A CA 1
ATOM 1652 C C . ASP A 1 211 ? 14.125 -27.031 -12.188 1 95.69 211 ASP A C 1
ATOM 1654 O O . ASP A 1 211 ? 14.875 -27.969 -12.477 1 95.69 211 ASP A O 1
ATOM 1658 N N . SER A 1 212 ? 13.477 -27 -11.125 1 96.81 212 SER A N 1
ATOM 1659 C CA . SER A 1 212 ? 13.555 -28.062 -10.125 1 96.81 212 SER A CA 1
ATOM 1660 C C . SER A 1 212 ? 12.469 -29.109 -10.344 1 96.81 212 SER A C 1
ATOM 1662 O O . SER A 1 212 ? 12.297 -30.016 -9.531 1 96.81 212 SER A O 1
ATOM 1664 N N . GLU A 1 213 ? 11.656 -28.891 -11.375 1 96.88 213 GLU A N 1
ATOM 1665 C CA . GLU A 1 213 ? 10.555 -29.781 -11.727 1 96.88 213 GLU A CA 1
ATOM 1666 C C . GLU A 1 213 ? 9.547 -29.891 -10.586 1 96.88 213 GLU A C 1
ATOM 1668 O O . GLU A 1 213 ? 9.102 -31 -10.242 1 96.88 213 GLU A O 1
ATOM 1673 N N . VAL A 1 214 ? 9.375 -28.891 -9.922 1 97.06 214 VAL A N 1
ATOM 1674 C CA . VAL A 1 214 ? 8.375 -28.766 -8.867 1 97.06 214 VAL A CA 1
ATOM 1675 C C . VAL A 1 214 ? 7.301 -27.766 -9.281 1 97.06 214 VAL A C 1
ATOM 1677 O O . VAL A 1 214 ? 7.617 -26.688 -9.789 1 97.06 214 VAL A O 1
ATOM 1680 N N . GLU A 1 215 ? 6.117 -28.125 -9.102 1 95.56 215 GLU A N 1
ATOM 1681 C CA . GLU A 1 215 ? 5.023 -27.203 -9.375 1 95.56 215 GLU A CA 1
ATOM 1682 C C . GLU A 1 215 ? 4.859 -26.188 -8.242 1 95.56 215 GLU A C 1
ATOM 1684 O O . GLU A 1 215 ? 4.793 -26.562 -7.07 1 95.56 215 GLU A O 1
ATOM 1689 N N . LEU A 1 216 ? 4.855 -24.938 -8.562 1 95.94 216 LEU A N 1
ATOM 1690 C CA . LEU A 1 216 ? 4.547 -23.891 -7.594 1 95.94 216 LEU A CA 1
ATOM 1691 C C . LEU A 1 216 ? 3.045 -23.797 -7.355 1 95.94 216 LEU A C 1
ATOM 1693 O O . LEU A 1 216 ? 2.295 -23.391 -8.25 1 95.94 216 LEU A O 1
ATOM 1697 N N . SER A 1 217 ? 2.572 -24.172 -6.23 1 96.12 217 SER A N 1
ATOM 1698 C CA . SER A 1 217 ? 1.146 -24.141 -5.918 1 96.12 217 SER A CA 1
ATOM 1699 C C . SER A 1 217 ? 0.704 -22.75 -5.477 1 96.12 217 SER A C 1
ATOM 1701 O O . SER A 1 217 ? 0.736 -22.438 -4.289 1 96.12 217 SER A O 1
ATOM 1703 N N . SER A 1 218 ? 0.196 -22 -6.383 1 95.44 218 SER A N 1
ATOM 1704 C CA . SER A 1 218 ? -0.246 -20.625 -6.117 1 95.44 218 SER A CA 1
ATOM 1705 C C . SER A 1 218 ? -1.507 -20.609 -5.258 1 95.44 218 SER A C 1
ATOM 1707 O O . SER A 1 218 ? -2.537 -21.156 -5.648 1 95.44 218 SER A O 1
ATOM 1709 N N . TRP A 1 219 ? -1.455 -20 -4.129 1 97.06 219 TRP A N 1
ATOM 1710 C CA . TRP A 1 219 ? -2.598 -19.922 -3.227 1 97.06 219 TRP A CA 1
ATOM 1711 C C . TRP A 1 219 ? -3.141 -18.5 -3.166 1 97.06 219 TRP A C 1
ATOM 1713 O O . TRP A 1 219 ? -4.328 -18.266 -3.416 1 97.06 219 TRP A O 1
ATOM 1723 N N . ILE A 1 220 ? -2.266 -17.562 -2.855 1 97.62 220 ILE A N 1
ATOM 1724 C CA . ILE A 1 220 ? -2.639 -16.156 -2.812 1 97.62 220 ILE A CA 1
ATOM 1725 C C . ILE A 1 220 ? -1.601 -15.328 -3.564 1 97.62 220 ILE A C 1
ATOM 1727 O O . ILE A 1 220 ? -0.398 -15.461 -3.322 1 97.62 220 ILE A O 1
ATOM 1731 N N . GLU A 1 221 ? -2.062 -14.531 -4.52 1 96.75 221 GLU A N 1
ATOM 1732 C CA . GLU A 1 221 ? -1.243 -13.523 -5.184 1 96.75 221 GLU A CA 1
ATOM 1733 C C . GLU A 1 221 ? -1.384 -12.164 -4.508 1 96.75 221 GLU A C 1
ATOM 1735 O O . GLU A 1 221 ? -2.494 -11.648 -4.367 1 96.75 221 GLU A O 1
ATOM 1740 N N . VAL A 1 222 ? -0.241 -11.664 -4.039 1 96 222 VAL A N 1
ATOM 1741 C CA . VAL A 1 222 ? -0.228 -10.383 -3.342 1 96 222 VAL A CA 1
ATOM 1742 C C . VAL A 1 222 ? 0.736 -9.43 -4.039 1 96 222 VAL A C 1
ATOM 1744 O O . VAL A 1 222 ? 1.584 -9.852 -4.824 1 96 222 VAL A O 1
ATOM 1747 N N . ARG A 1 223 ? 0.596 -8.195 -3.775 1 92.31 223 ARG A N 1
ATOM 1748 C CA . ARG A 1 223 ? 1.513 -7.195 -4.316 1 92.31 223 ARG A CA 1
ATOM 1749 C C . ARG A 1 223 ? 2.592 -6.836 -3.301 1 92.31 223 ARG A C 1
ATOM 1751 O O . ARG A 1 223 ? 3.725 -6.52 -3.674 1 92.31 223 ARG A O 1
ATOM 1758 N N . GLN A 1 224 ? 2.236 -6.871 -2.1 1 94.31 224 GLN A N 1
ATOM 1759 C CA . GLN A 1 224 ? 3.125 -6.453 -1.021 1 94.31 224 GLN A CA 1
ATOM 1760 C C . GLN A 1 224 ? 3.643 -7.652 -0.234 1 94.31 224 GLN A C 1
ATOM 1762 O O . GLN A 1 224 ? 2.857 -8.469 0.246 1 94.31 224 GLN A O 1
ATOM 1767 N N . PHE A 1 225 ? 4.984 -7.723 -0.029 1 95.69 225 PHE A N 1
ATOM 1768 C CA . PHE A 1 225 ? 5.578 -8.797 0.76 1 95.69 225 PHE A CA 1
ATOM 1769 C C . PHE A 1 225 ? 5.059 -8.766 2.193 1 95.69 225 PHE A C 1
ATOM 1771 O O . PHE A 1 225 ? 4.906 -9.812 2.826 1 95.69 225 PHE A O 1
ATOM 1778 N N . THR A 1 226 ? 4.734 -7.598 2.646 1 94.12 226 THR A N 1
ATOM 1779 C CA . THR A 1 226 ? 4.219 -7.438 4 1 94.12 226 THR A CA 1
ATOM 1780 C C . THR A 1 226 ? 2.926 -8.227 4.184 1 94.12 226 THR A C 1
ATOM 1782 O O . THR A 1 226 ? 2.672 -8.773 5.262 1 94.12 226 THR A O 1
ATOM 1785 N N . THR A 1 227 ? 2.113 -8.25 3.16 1 95.94 227 THR A N 1
ATOM 1786 C CA . THR A 1 227 ? 0.88 -9.031 3.195 1 95.94 227 THR A CA 1
ATOM 1787 C C . THR A 1 227 ? 1.184 -10.516 3.383 1 95.94 227 THR A C 1
ATOM 1789 O O . THR A 1 227 ? 0.56 -11.18 4.211 1 95.94 227 THR A O 1
ATOM 1792 N N . ALA A 1 228 ? 2.109 -11.016 2.621 1 97.44 228 ALA A N 1
ATOM 1793 C CA . ALA A 1 228 ? 2.514 -12.414 2.719 1 97.44 228 ALA A CA 1
ATOM 1794 C C . ALA A 1 228 ? 3.027 -12.742 4.117 1 97.44 228 ALA A C 1
ATOM 1796 O O . ALA A 1 228 ? 2.67 -13.773 4.695 1 97.44 228 ALA A O 1
ATOM 1797 N N . CYS A 1 229 ? 3.844 -11.852 4.656 1 96.25 229 CYS A N 1
ATOM 1798 C CA . CYS A 1 229 ? 4.391 -12.062 5.992 1 96.25 229 CYS A CA 1
ATOM 1799 C C . CYS A 1 229 ? 3.279 -12.156 7.031 1 96.25 229 CYS A C 1
ATOM 1801 O O . CYS A 1 229 ? 3.324 -13.016 7.914 1 96.25 229 CYS A O 1
ATOM 1803 N N . THR A 1 230 ? 2.281 -11.312 6.906 1 93.5 230 THR A N 1
ATOM 1804 C CA . THR A 1 230 ? 1.173 -11.297 7.855 1 93.5 230 THR A CA 1
ATOM 1805 C C . THR A 1 230 ? 0.4 -12.609 7.801 1 93.5 230 THR A C 1
ATOM 1807 O O . THR A 1 230 ? 0.103 -13.203 8.844 1 93.5 230 THR A O 1
ATOM 1810 N N . ILE A 1 231 ? 0.131 -13.086 6.602 1 96.31 231 ILE A N 1
ATOM 1811 C CA . ILE A 1 231 ? -0.656 -14.305 6.43 1 96.31 231 ILE A CA 1
ATOM 1812 C C . ILE A 1 231 ? 0.129 -15.508 6.953 1 96.31 231 ILE A C 1
ATOM 1814 O O . ILE A 1 231 ? -0.414 -16.344 7.684 1 96.31 231 ILE A O 1
ATOM 1818 N N . VAL A 1 232 ? 1.424 -15.594 6.664 1 97.5 232 VAL A N 1
ATOM 1819 C CA . VAL A 1 232 ? 2.25 -16.719 7.105 1 97.5 232 VAL A CA 1
ATOM 1820 C C . VAL A 1 232 ? 2.381 -16.688 8.625 1 97.5 232 VAL A C 1
ATOM 1822 O O . VAL A 1 232 ? 2.348 -17.734 9.273 1 97.5 232 VAL A O 1
ATOM 1825 N N . ALA A 1 233 ? 2.508 -15.508 9.195 1 94.19 233 ALA A N 1
ATOM 1826 C CA . ALA A 1 233 ? 2.607 -15.367 10.641 1 94.19 233 ALA A CA 1
ATOM 1827 C C . ALA A 1 233 ? 1.333 -15.852 11.328 1 94.19 233 ALA A C 1
ATOM 1829 O O . ALA A 1 233 ? 1.364 -16.266 12.492 1 94.19 233 ALA A O 1
ATOM 1830 N N . GLU A 1 234 ? 0.218 -15.789 10.602 1 92.31 234 GLU A N 1
ATOM 1831 C CA . GLU A 1 234 ? -1.055 -16.266 11.133 1 92.31 234 GLU A CA 1
ATOM 1832 C C . GLU A 1 234 ? -1.154 -17.781 11.055 1 92.31 234 GLU A C 1
ATOM 1834 O O . GLU A 1 234 ? -2.152 -18.375 11.477 1 92.31 234 GLU A O 1
ATOM 1839 N N . GLY A 1 235 ? -0.2 -18.422 10.43 1 93.62 235 GLY A N 1
ATOM 1840 C CA . GLY A 1 235 ? -0.099 -19.875 10.531 1 93.62 235 GLY A CA 1
ATOM 1841 C C . GLY A 1 235 ? -0.419 -20.578 9.227 1 93.62 235 GLY A C 1
ATOM 1842 O O . GLY A 1 235 ? -0.604 -21.797 9.211 1 93.62 235 GLY A O 1
ATOM 1843 N N . GLN A 1 236 ? -0.479 -19.797 8.164 1 94 236 GLN A N 1
ATOM 1844 C CA . GLN A 1 236 ? -0.904 -20.453 6.926 1 94 236 GLN A CA 1
ATOM 1845 C C . GLN A 1 236 ? 0.045 -20.109 5.781 1 94 236 GLN A C 1
ATOM 1847 O O . GLN A 1 236 ? 0.549 -18.984 5.691 1 94 236 GLN A O 1
ATOM 1852 N N . GLY A 1 237 ? 0.366 -21.109 4.957 1 96.62 237 GLY A N 1
ATOM 1853 C CA . GLY A 1 237 ? 1.084 -20.922 3.707 1 96.62 237 GLY A CA 1
ATOM 1854 C C . GLY A 1 237 ? 2.574 -20.719 3.902 1 96.62 237 GLY A C 1
ATOM 1855 O O . GLY A 1 237 ? 3.07 -20.766 5.027 1 96.62 237 GLY A O 1
ATOM 1856 N N . ALA A 1 238 ? 3.26 -20.578 2.789 1 98.38 238 ALA A N 1
ATOM 1857 C CA . ALA A 1 238 ? 4.676 -20.234 2.697 1 98.38 238 ALA A CA 1
ATOM 1858 C C . ALA A 1 238 ? 4.918 -19.188 1.622 1 98.38 238 ALA A C 1
ATOM 1860 O O . ALA A 1 238 ? 4.066 -18.969 0.756 1 98.38 238 ALA A O 1
ATOM 1861 N N . ALA A 1 239 ? 6.02 -18.516 1.767 1 98.69 239 ALA A N 1
ATOM 1862 C CA . ALA A 1 239 ? 6.355 -17.516 0.766 1 98.69 239 ALA A CA 1
ATOM 1863 C C . ALA A 1 239 ? 7.867 -17.359 0.623 1 98.69 239 ALA A C 1
ATOM 1865 O O . ALA A 1 239 ? 8.617 -17.609 1.569 1 98.69 239 ALA A O 1
ATOM 1866 N N . VAL A 1 240 ? 8.297 -17.016 -0.565 1 98.5 240 VAL A N 1
ATOM 1867 C CA . VAL A 1 240 ? 9.664 -16.594 -0.844 1 98.5 240 VAL A CA 1
ATOM 1868 C C . VAL A 1 240 ? 9.688 -15.102 -1.165 1 98.5 240 VAL A C 1
ATOM 1870 O O . VAL A 1 240 ? 9.008 -14.648 -2.09 1 98.5 240 VAL A O 1
ATOM 1873 N N . LEU A 1 241 ? 10.461 -14.383 -0.357 1 97.69 241 LEU A N 1
ATOM 1874 C CA . LEU A 1 241 ? 10.406 -12.938 -0.506 1 97.69 241 LEU A CA 1
ATOM 1875 C C . LEU A 1 241 ? 11.656 -12.281 0.074 1 97.69 241 LEU A C 1
ATOM 1877 O O . LEU A 1 241 ? 12.602 -12.969 0.458 1 97.69 241 LEU A O 1
ATOM 1881 N N . SER A 1 242 ? 11.664 -10.953 0.056 1 95.81 242 SER A N 1
ATOM 1882 C CA . SER A 1 242 ? 12.812 -10.164 0.487 1 95.81 242 SER A CA 1
ATOM 1883 C C . SER A 1 242 ? 13.117 -10.391 1.964 1 95.81 242 SER A C 1
ATOM 1885 O O . SER A 1 242 ? 12.219 -10.352 2.803 1 95.81 242 SER A O 1
ATOM 1887 N N . ALA A 1 243 ? 14.43 -10.578 2.285 1 96.81 243 ALA A N 1
ATOM 1888 C CA . ALA A 1 243 ? 14.867 -10.727 3.668 1 96.81 243 ALA A CA 1
ATOM 1889 C C . ALA A 1 243 ? 14.547 -9.477 4.484 1 96.81 243 ALA A C 1
ATOM 1891 O O . ALA A 1 243 ? 14.289 -9.562 5.688 1 96.81 243 ALA A O 1
ATOM 1892 N N . LEU A 1 244 ? 14.562 -8.375 3.828 1 94.94 244 LEU A N 1
ATOM 1893 C CA . LEU A 1 244 ? 14.25 -7.098 4.465 1 94.94 244 LEU A CA 1
ATOM 1894 C C . LEU A 1 244 ? 12.844 -7.125 5.062 1 94.94 244 LEU A C 1
ATOM 1896 O O . LEU A 1 244 ? 12.641 -6.695 6.203 1 94.94 244 LEU A O 1
ATOM 1900 N N . ASP A 1 245 ? 11.875 -7.594 4.324 1 94.69 245 ASP A N 1
ATOM 1901 C CA . ASP A 1 245 ? 10.484 -7.66 4.754 1 94.69 245 ASP A CA 1
ATOM 1902 C C . ASP A 1 245 ? 10.289 -8.734 5.82 1 94.69 245 ASP A C 1
ATOM 1904 O O . ASP A 1 245 ? 9.609 -8.5 6.824 1 94.69 245 ASP A O 1
ATOM 1908 N N . ALA A 1 246 ? 10.891 -9.883 5.602 1 96.75 246 ALA A N 1
ATOM 1909 C CA . ALA A 1 246 ? 10.734 -11.008 6.52 1 96.75 246 ALA A CA 1
ATOM 1910 C C . ALA A 1 246 ? 11.227 -10.641 7.918 1 96.75 246 ALA A C 1
ATOM 1912 O O . ALA A 1 246 ? 10.594 -10.992 8.914 1 96.75 246 ALA A O 1
ATOM 1913 N N . GLU A 1 247 ? 12.336 -9.945 7.973 1 94.69 247 GLU A N 1
ATOM 1914 C CA . GLU A 1 247 ? 12.984 -9.656 9.242 1 94.69 247 GLU A CA 1
ATOM 1915 C C . GLU A 1 247 ? 12.094 -8.812 10.141 1 94.69 247 GLU A C 1
ATOM 1917 O O . GLU A 1 247 ? 12.164 -8.906 11.367 1 94.69 247 GLU A O 1
ATOM 1922 N N . GLN A 1 248 ? 11.219 -8.031 9.555 1 89.56 248 GLN A N 1
ATOM 1923 C CA . GLN A 1 248 ? 10.328 -7.164 10.32 1 89.56 248 GLN A CA 1
ATOM 1924 C C . GLN A 1 248 ? 9.297 -7.977 11.094 1 89.56 248 GLN A C 1
ATOM 1926 O O . GLN A 1 248 ? 8.648 -7.461 12 1 89.56 248 GLN A O 1
ATOM 1931 N N . TYR A 1 249 ? 9.125 -9.242 10.773 1 89.88 249 TYR A N 1
ATOM 1932 C CA . TYR A 1 249 ? 8.109 -10.094 11.383 1 89.88 249 TYR A CA 1
ATOM 1933 C C . TYR A 1 249 ? 8.758 -11.203 12.211 1 89.88 249 TYR A C 1
ATOM 1935 O O . TYR A 1 249 ? 8.078 -12.141 12.633 1 89.88 249 TYR A O 1
ATOM 1943 N N . ARG A 1 250 ? 10 -11.102 12.422 1 91 250 ARG A N 1
ATOM 1944 C CA . ARG A 1 250 ? 10.703 -12.117 13.195 1 91 250 ARG A CA 1
ATOM 1945 C C . ARG A 1 250 ? 10.102 -12.266 14.586 1 91 250 ARG A C 1
ATOM 1947 O O . ARG A 1 250 ? 9.938 -13.383 15.078 1 91 250 ARG A O 1
ATOM 1954 N N . ASP A 1 251 ? 9.703 -11.211 15.195 1 87.88 251 ASP A N 1
ATOM 1955 C CA . ASP A 1 251 ? 9.203 -11.211 16.562 1 87.88 251 ASP A CA 1
ATOM 1956 C C . ASP A 1 251 ? 7.809 -11.812 16.641 1 87.88 251 ASP A C 1
ATOM 1958 O O . ASP A 1 251 ? 7.297 -12.07 17.734 1 87.88 251 ASP A O 1
ATOM 1962 N N . ARG A 1 252 ? 7.227 -12.102 15.5 1 87.31 252 ARG A N 1
ATOM 1963 C CA . ARG A 1 252 ? 5.895 -12.695 15.484 1 87.31 252 ARG A CA 1
ATOM 1964 C C . ARG A 1 252 ? 5.973 -14.211 15.328 1 87.31 252 ARG A C 1
ATOM 1966 O O . ARG A 1 252 ? 4.961 -14.859 15.055 1 87.31 252 ARG A O 1
ATOM 1973 N N . GLY A 1 253 ? 7.16 -14.727 15.383 1 88.81 253 GLY A N 1
ATOM 1974 C CA . GLY A 1 253 ? 7.34 -16.172 15.367 1 88.81 253 GLY A CA 1
ATOM 1975 C C . GLY A 1 253 ? 7.582 -16.734 13.977 1 88.81 253 GLY A C 1
ATOM 1976 O O . GLY A 1 253 ? 7.645 -17.953 13.797 1 88.81 253 GLY A O 1
ATOM 1977 N N . LEU A 1 254 ? 7.719 -15.93 13.055 1 94.56 254 LEU A N 1
ATOM 1978 C CA . LEU A 1 254 ? 7.969 -16.344 11.68 1 94.56 254 LEU A CA 1
ATOM 1979 C C . LEU A 1 254 ? 9.281 -17.109 11.578 1 94.56 254 LEU A C 1
ATOM 1981 O O . LEU A 1 254 ? 10.297 -16.703 12.148 1 94.56 254 LEU A O 1
ATOM 1985 N N . VAL A 1 255 ? 9.25 -18.266 10.914 1 97.38 255 VAL A N 1
ATOM 1986 C CA . VAL A 1 255 ? 10.469 -18.984 10.57 1 97.38 255 VAL A CA 1
ATOM 1987 C C . VAL A 1 255 ? 11.062 -18.406 9.289 1 97.38 255 VAL A C 1
ATOM 1989 O O . VAL A 1 255 ? 10.398 -18.375 8.25 1 97.38 255 VAL A O 1
ATOM 1992 N N . ILE A 1 256 ? 12.266 -17.984 9.328 1 98.19 256 ILE A N 1
ATOM 1993 C CA . ILE A 1 256 ? 12.953 -17.359 8.195 1 98.19 256 ILE A CA 1
ATOM 1994 C C . ILE A 1 256 ? 14.172 -18.203 7.816 1 98.19 256 ILE A C 1
ATOM 1996 O O . ILE A 1 256 ? 15.094 -18.375 8.617 1 98.19 256 ILE A O 1
ATOM 2000 N N . ARG A 1 257 ? 14.188 -18.75 6.594 1 98.06 257 ARG A N 1
ATOM 2001 C CA . ARG A 1 257 ? 15.281 -19.578 6.109 1 98.06 257 ARG A CA 1
ATOM 2002 C C . ARG A 1 257 ? 15.773 -19.094 4.75 1 98.06 257 ARG A C 1
ATOM 2004 O O . ARG A 1 257 ? 14.977 -18.672 3.904 1 98.06 257 ARG A O 1
ATOM 2011 N N . PRO A 1 258 ? 17.078 -19.203 4.547 1 97.19 258 PRO A N 1
ATOM 2012 C CA . PRO A 1 258 ? 17.547 -18.922 3.193 1 97.19 258 PRO A CA 1
ATOM 2013 C C . PRO A 1 258 ? 16.875 -19.781 2.133 1 97.19 258 PRO A C 1
ATOM 2015 O O . PRO A 1 258 ? 16.594 -20.953 2.371 1 97.19 258 PRO A O 1
ATOM 2018 N N . PHE A 1 259 ? 16.516 -19.125 1.026 1 98 259 PHE A N 1
ATOM 2019 C CA . PHE A 1 259 ? 15.984 -19.859 -0.116 1 98 259 PHE A CA 1
ATOM 2020 C C . PHE A 1 259 ? 17.094 -20.156 -1.121 1 98 259 PHE A C 1
ATOM 2022 O O . PHE A 1 259 ? 17.938 -19.312 -1.4 1 98 259 PHE A O 1
ATOM 2029 N N . VAL A 1 260 ? 17.125 -21.359 -1.609 1 96.81 260 VAL A N 1
ATOM 2030 C CA . VAL A 1 260 ? 18.047 -21.797 -2.652 1 96.81 260 VAL A CA 1
ATOM 2031 C C . VAL A 1 260 ? 17.266 -22.375 -3.828 1 96.81 260 VAL A C 1
ATOM 2033 O O . VAL A 1 260 ? 16.391 -23.219 -3.645 1 96.81 260 VAL A O 1
ATOM 2036 N N . PRO A 1 261 ? 17.578 -21.875 -5.004 1 96.06 261 PRO A N 1
ATOM 2037 C CA . PRO A 1 261 ? 18.672 -21.016 -5.43 1 96.06 261 PRO A CA 1
ATOM 2038 C C . PRO A 1 261 ? 18.453 -19.547 -5.051 1 96.06 261 PRO A C 1
ATOM 2040 O O . PRO A 1 261 ? 17.328 -19.141 -4.777 1 96.06 261 PRO A O 1
ATOM 2043 N N . ARG A 1 262 ? 19.547 -18.859 -5.07 1 93.56 262 ARG A N 1
ATOM 2044 C CA . ARG A 1 262 ? 19.5 -17.438 -4.758 1 93.56 262 ARG A CA 1
ATOM 2045 C C . ARG A 1 262 ? 18.797 -16.656 -5.867 1 93.56 262 ARG A C 1
ATOM 2047 O O . ARG A 1 262 ? 19.172 -16.766 -7.039 1 93.56 262 ARG A O 1
ATOM 2054 N N . ILE A 1 263 ? 17.766 -15.969 -5.469 1 93.44 263 ILE A N 1
ATOM 2055 C CA . ILE A 1 263 ? 17.031 -15.055 -6.34 1 93.44 263 ILE A CA 1
ATOM 2056 C C . ILE A 1 263 ? 16.984 -13.664 -5.699 1 93.44 263 ILE A C 1
ATOM 2058 O O . ILE A 1 263 ? 16.094 -13.383 -4.883 1 93.44 263 ILE A O 1
ATOM 2062 N N . ALA A 1 264 ? 17.844 -12.812 -6.102 1 91.25 264 ALA A N 1
ATOM 2063 C CA . ALA A 1 264 ? 17.906 -11.508 -5.445 1 91.25 264 ALA A CA 1
ATOM 2064 C C . ALA A 1 264 ? 16.688 -10.656 -5.777 1 91.25 264 ALA A C 1
ATOM 2066 O O . ALA A 1 264 ? 16.188 -10.695 -6.902 1 91.25 264 ALA A O 1
ATOM 2067 N N . HIS A 1 265 ? 16.172 -9.984 -4.812 1 92.06 265 HIS A N 1
ATOM 2068 C CA . HIS A 1 265 ? 15.172 -8.945 -5.02 1 92.06 265 HIS A CA 1
ATOM 2069 C C . HIS A 1 265 ? 15.82 -7.586 -5.25 1 92.06 265 HIS A C 1
ATOM 2071 O O . HIS A 1 265 ? 16.609 -7.125 -4.426 1 92.06 265 HIS A O 1
ATOM 2077 N N . ARG A 1 266 ? 15.477 -6.973 -6.281 1 89.75 266 ARG A N 1
ATOM 2078 C CA . ARG A 1 266 ? 16.141 -5.723 -6.637 1 89.75 266 ARG A CA 1
ATOM 2079 C C . ARG A 1 266 ? 15.375 -4.523 -6.078 1 89.75 266 ARG A C 1
ATOM 2081 O O . ARG A 1 266 ? 14.18 -4.363 -6.332 1 89.75 266 ARG A O 1
ATOM 2088 N N . LEU A 1 267 ? 16.078 -3.771 -5.332 1 92.5 267 LEU A N 1
ATOM 2089 C CA . LEU A 1 267 ? 15.617 -2.484 -4.82 1 92.5 267 LEU A CA 1
ATOM 2090 C C . LEU A 1 267 ? 16.328 -1.335 -5.535 1 92.5 267 LEU A C 1
ATOM 2092 O O . LEU A 1 267 ? 17.531 -1.385 -5.75 1 92.5 267 LEU A O 1
ATOM 2096 N N . SER A 1 268 ? 15.547 -0.333 -5.945 1 92.62 268 SER A N 1
ATOM 2097 C CA . SER A 1 268 ? 16.125 0.819 -6.621 1 92.62 268 SER A CA 1
ATOM 2098 C C . SER A 1 268 ? 15.867 2.107 -5.848 1 92.62 268 SER A C 1
ATOM 2100 O O . SER A 1 268 ? 14.734 2.377 -5.441 1 92.62 268 SER A O 1
ATOM 2102 N N . LEU A 1 269 ? 16.875 2.801 -5.629 1 93.94 269 LEU A N 1
ATOM 2103 C CA . LEU A 1 269 ? 16.781 4.164 -5.113 1 93.94 269 LEU A CA 1
ATOM 2104 C C . LEU A 1 269 ? 16.875 5.18 -6.25 1 93.94 269 LEU A C 1
ATOM 2106 O O . LEU A 1 269 ? 17.828 5.156 -7.039 1 93.94 269 LEU A O 1
ATOM 2110 N N . LEU A 1 270 ? 15.867 6.016 -6.34 1 92.38 270 LEU A N 1
ATOM 2111 C CA . LEU A 1 270 ? 15.82 6.996 -7.418 1 92.38 270 LEU A CA 1
ATOM 2112 C C . LEU A 1 270 ? 15.93 8.414 -6.867 1 92.38 270 LEU A C 1
ATOM 2114 O O . LEU A 1 270 ? 15.414 8.703 -5.785 1 92.38 270 LEU A O 1
ATOM 2118 N N . ARG A 1 271 ? 16.516 9.203 -7.602 1 89.62 271 ARG A N 1
ATOM 2119 C CA . ARG A 1 271 ? 16.531 10.648 -7.383 1 89.62 271 ARG A CA 1
ATOM 2120 C C . ARG A 1 271 ? 16.594 11.398 -8.711 1 89.62 271 ARG A C 1
ATOM 2122 O O . ARG A 1 271 ? 17.047 10.852 -9.719 1 89.62 271 ARG A O 1
ATOM 2129 N N . PRO A 1 272 ? 16.094 12.617 -8.711 1 84.81 272 PRO A N 1
ATOM 2130 C CA . PRO A 1 272 ? 16.234 13.406 -9.938 1 84.81 272 PRO A CA 1
ATOM 2131 C C . PRO A 1 272 ? 17.703 13.695 -10.273 1 84.81 272 PRO A C 1
ATOM 2133 O O . PRO A 1 272 ? 18.516 13.906 -9.375 1 84.81 272 PRO A O 1
ATOM 2136 N N . VAL A 1 273 ? 17.984 13.633 -11.586 1 80 273 VAL A N 1
ATOM 2137 C CA . VAL A 1 273 ? 19.328 13.938 -12.039 1 80 273 VAL A CA 1
ATOM 2138 C C . VAL A 1 273 ? 19.625 15.422 -11.844 1 80 273 VAL A C 1
ATOM 2140 O O . VAL A 1 273 ? 20.734 15.797 -11.477 1 80 273 VAL A O 1
ATOM 2143 N N . THR A 1 274 ? 18.578 16.109 -12.266 1 70.06 274 THR A N 1
ATOM 2144 C CA . THR A 1 274 ? 18.75 17.562 -12.211 1 70.06 274 THR A CA 1
ATOM 2145 C C . THR A 1 274 ? 18.188 18.125 -10.906 1 70.06 274 THR A C 1
ATOM 2147 O O . THR A 1 274 ? 17.297 17.516 -10.305 1 70.06 274 THR A O 1
ATOM 2150 N N . GLY A 1 275 ? 18.984 19.031 -10.336 1 62.41 275 GLY A N 1
ATOM 2151 C CA . GLY A 1 275 ? 18.516 19.75 -9.156 1 62.41 275 GLY A CA 1
ATOM 2152 C C . GLY A 1 275 ? 19.438 19.578 -7.957 1 62.41 275 GLY A C 1
ATOM 2153 O O . GLY A 1 275 ? 20.234 18.641 -7.91 1 62.41 275 GLY A O 1
ATOM 2154 N N . SER A 1 276 ? 19.562 20.484 -7.25 1 59.72 276 SER A N 1
ATOM 2155 C CA . SER A 1 276 ? 20.375 20.484 -6.039 1 59.72 276 SER A CA 1
ATOM 2156 C C . SER A 1 276 ? 19.781 19.562 -4.977 1 59.72 276 SER A C 1
ATOM 2158 O O . SER A 1 276 ? 18.609 19.688 -4.629 1 59.72 276 SER A O 1
ATOM 2160 N N . LEU A 1 277 ? 20.5 18.469 -4.805 1 69.5 277 LEU A N 1
ATOM 2161 C CA . LEU A 1 277 ? 20.094 17.641 -3.676 1 69.5 277 LEU A CA 1
ATOM 2162 C C . LEU A 1 277 ? 20.391 18.344 -2.355 1 69.5 277 LEU A C 1
ATOM 2164 O O . LEU A 1 277 ? 21.531 18.75 -2.102 1 69.5 277 LEU A O 1
ATOM 2168 N N . SER A 1 278 ? 19.312 18.562 -1.687 1 77.25 278 SER A N 1
ATOM 2169 C CA . SER A 1 278 ? 19.531 19.125 -0.357 1 77.25 278 SER A CA 1
ATOM 2170 C C . SER A 1 278 ? 20.328 18.172 0.518 1 77.25 278 SER A C 1
ATOM 2172 O O . SER A 1 278 ? 20.25 16.953 0.352 1 77.25 278 SER A O 1
ATOM 2174 N N . PRO A 1 279 ? 21.219 18.688 1.305 1 83.75 279 PRO A N 1
ATOM 2175 C CA . PRO A 1 279 ? 21.953 17.859 2.252 1 83.75 279 PRO A CA 1
ATOM 2176 C C . PRO A 1 279 ? 21.047 16.938 3.062 1 83.75 279 PRO A C 1
ATOM 2178 O O . PRO A 1 279 ? 21.438 15.805 3.383 1 83.75 279 PRO A O 1
ATOM 2181 N N . LEU A 1 280 ? 19.891 17.406 3.355 1 89.62 280 LEU A N 1
ATOM 2182 C CA . LEU A 1 280 ? 18.922 16.609 4.102 1 89.62 280 LEU A CA 1
ATOM 2183 C C . LEU A 1 280 ? 18.562 15.336 3.338 1 89.62 280 LEU A C 1
ATOM 2185 O O . LEU A 1 280 ? 18.516 14.25 3.92 1 89.62 280 LEU A O 1
ATOM 2189 N N . VAL A 1 281 ? 18.375 15.43 2.021 1 91.31 281 VAL A N 1
ATOM 2190 C CA . VAL A 1 281 ? 18.016 14.297 1.182 1 91.31 281 VAL A CA 1
ATOM 2191 C C . VAL A 1 281 ? 19.172 13.312 1.1 1 91.31 281 VAL A C 1
ATOM 2193 O O . VAL A 1 281 ? 18.984 12.102 1.195 1 91.31 281 VAL A O 1
ATOM 2196 N N . LEU A 1 282 ? 20.344 13.852 0.936 1 90.31 282 LEU A N 1
ATOM 2197 C CA . LEU A 1 282 ? 21.547 13.016 0.873 1 90.31 282 LEU A CA 1
ATOM 2198 C C . LEU A 1 282 ? 21.75 12.266 2.182 1 90.31 282 LEU A C 1
ATOM 2200 O O . LEU A 1 282 ? 22.062 11.07 2.17 1 90.31 282 LEU A O 1
ATOM 2204 N N . ASP A 1 283 ? 21.578 12.992 3.311 1 93.25 283 ASP A N 1
ATOM 2205 C CA . ASP A 1 283 ? 21.688 12.352 4.617 1 93.25 283 ASP A CA 1
ATOM 2206 C C . ASP A 1 283 ? 20.688 11.203 4.75 1 93.25 283 ASP A C 1
ATOM 2208 O O . ASP A 1 283 ? 21.016 10.141 5.277 1 93.25 283 ASP A O 1
ATOM 2212 N N . PHE A 1 284 ? 19.5 11.414 4.277 1 96.12 284 PHE A N 1
ATOM 2213 C CA . PHE A 1 284 ? 18.469 10.391 4.379 1 96.12 284 PHE A CA 1
ATOM 2214 C C . PHE A 1 284 ? 18.812 9.18 3.525 1 96.12 284 PHE A C 1
ATOM 2216 O O . PHE A 1 284 ? 18.703 8.039 3.98 1 96.12 284 PHE A O 1
ATOM 2223 N N . LEU A 1 285 ? 19.203 9.414 2.303 1 94.88 285 LEU A N 1
ATOM 2224 C CA . LEU A 1 285 ? 19.547 8.32 1.397 1 94.88 285 LEU A CA 1
ATOM 2225 C C . LEU A 1 285 ? 20.703 7.5 1.955 1 94.88 285 LEU A C 1
ATOM 2227 O O . LEU A 1 285 ? 20.719 6.273 1.819 1 94.88 285 LEU A O 1
ATOM 2231 N N . GLU A 1 286 ? 21.641 8.164 2.559 1 95 286 GLU A N 1
ATOM 2232 C CA . GLU A 1 286 ? 22.75 7.465 3.197 1 95 286 GLU A CA 1
ATOM 2233 C C . GLU A 1 286 ? 22.266 6.605 4.359 1 95 286 GLU A C 1
ATOM 2235 O O . GLU A 1 286 ? 22.672 5.449 4.496 1 95 286 GLU A O 1
ATOM 2240 N N . ALA A 1 287 ? 21.438 7.191 5.203 1 96.38 287 ALA A N 1
ATOM 2241 C CA . ALA A 1 287 ? 20.875 6.445 6.328 1 96.38 287 ALA A CA 1
ATOM 2242 C C . ALA A 1 287 ? 20.078 5.234 5.848 1 96.38 287 ALA A C 1
ATOM 2244 O O . ALA A 1 287 ? 20.203 4.141 6.41 1 96.38 287 ALA A O 1
ATOM 2245 N N . PHE A 1 288 ? 19.266 5.438 4.828 1 97.38 288 PHE A N 1
ATOM 2246 C CA . PHE A 1 288 ? 18.469 4.348 4.301 1 97.38 288 PHE A CA 1
ATOM 2247 C C . PHE A 1 288 ? 19.344 3.246 3.725 1 97.38 288 PHE A C 1
ATOM 2249 O O . PHE A 1 288 ? 19.125 2.062 3.99 1 97.38 288 PHE A O 1
ATOM 2256 N N . THR A 1 289 ? 20.328 3.66 2.949 1 96.62 289 THR A N 1
ATOM 2257 C CA . THR A 1 289 ? 21.234 2.699 2.34 1 96.62 289 THR A CA 1
ATOM 2258 C C . THR A 1 289 ? 21.984 1.905 3.412 1 96.62 289 THR A C 1
ATOM 2260 O O . THR A 1 289 ? 22.109 0.685 3.305 1 96.62 289 THR A O 1
ATOM 2263 N N . ALA A 1 290 ? 22.438 2.553 4.449 1 96.94 290 ALA A N 1
ATOM 2264 C CA . ALA A 1 290 ? 23.125 1.893 5.551 1 96.94 290 ALA A CA 1
ATOM 2265 C C . ALA A 1 290 ? 22.234 0.858 6.223 1 96.94 290 ALA A C 1
ATOM 2267 O O . ALA A 1 290 ? 22.703 -0.2 6.648 1 96.94 290 ALA A O 1
ATOM 2268 N N . SER A 1 291 ? 20.969 1.16 6.336 1 97 291 SER A N 1
ATOM 2269 C CA . SER A 1 291 ? 20 0.271 6.988 1 97 291 SER A CA 1
ATOM 2270 C C . SER A 1 291 ? 19.828 -1.022 6.199 1 97 291 SER A C 1
ATOM 2272 O O . SER A 1 291 ? 19.312 -2.01 6.723 1 97 291 SER A O 1
ATOM 2274 N N . LEU A 1 292 ? 20.188 -1.04 4.922 1 96.81 292 LEU A N 1
ATOM 2275 C CA . LEU A 1 292 ? 20 -2.197 4.055 1 96.81 292 LEU A CA 1
ATOM 2276 C C . LEU A 1 292 ? 21.172 -3.166 4.184 1 96.81 292 LEU A C 1
ATOM 2278 O O . LEU A 1 292 ? 21.094 -4.309 3.723 1 96.81 292 LEU A O 1
ATOM 2282 N N . ALA A 1 293 ? 22.281 -2.844 4.832 1 96.31 293 ALA A N 1
ATOM 2283 C CA . ALA A 1 293 ? 23.547 -3.553 4.852 1 96.31 293 ALA A CA 1
ATOM 2284 C C . ALA A 1 293 ? 23.359 -5.008 5.273 1 96.31 293 ALA A C 1
ATOM 2286 O O . ALA A 1 293 ? 23.906 -5.918 4.641 1 96.31 293 ALA A O 1
ATOM 2287 N N . PRO A 1 294 ? 22.562 -5.258 6.27 1 95.44 294 PRO A N 1
ATOM 2288 C CA . PRO A 1 294 ? 22.406 -6.645 6.727 1 95.44 294 PRO A CA 1
ATOM 2289 C C . PRO A 1 294 ? 21.688 -7.527 5.711 1 95.44 294 PRO A C 1
ATOM 2291 O O . PRO A 1 294 ? 21.703 -8.758 5.836 1 95.44 294 PRO A O 1
ATOM 2294 N N . PHE A 1 295 ? 21.109 -6.922 4.699 1 96.12 295 PHE A N 1
ATOM 2295 C CA . PHE A 1 295 ? 20.219 -7.688 3.842 1 96.12 295 PHE A CA 1
ATOM 2296 C C . PHE A 1 295 ? 20.766 -7.77 2.422 1 96.12 295 PHE A C 1
ATOM 2298 O O . PHE A 1 295 ? 20.188 -8.453 1.57 1 96.12 295 PHE A O 1
ATOM 2305 N N . ILE A 1 296 ? 21.797 -7.102 2.117 1 95.38 296 ILE A N 1
ATOM 2306 C CA . ILE A 1 296 ? 22.359 -7.012 0.77 1 95.38 296 ILE A CA 1
ATOM 2307 C C . ILE A 1 296 ? 22.844 -8.391 0.325 1 95.38 296 ILE A C 1
ATOM 2309 O O . ILE A 1 296 ? 23.469 -9.109 1.104 1 95.38 296 ILE A O 1
ATOM 2313 N N . ASP A 1 297 ? 22.453 -8.695 -0.866 1 93.38 297 ASP A N 1
ATOM 2314 C CA . ASP A 1 297 ? 23.016 -9.883 -1.5 1 93.38 297 ASP A CA 1
ATOM 2315 C C . ASP A 1 297 ? 24.391 -9.578 -2.09 1 93.38 297 ASP A C 1
ATOM 2317 O O . ASP A 1 297 ? 24.5 -9.18 -3.25 1 93.38 297 ASP A O 1
ATOM 2321 N N . HIS A 1 298 ? 25.438 -9.859 -1.409 1 85.19 298 HIS A N 1
ATOM 2322 C CA . HIS A 1 298 ? 26.797 -9.5 -1.798 1 85.19 298 HIS A CA 1
ATOM 2323 C C . HIS A 1 298 ? 27.266 -10.312 -2.994 1 85.19 298 HIS A C 1
ATOM 2325 O O . HIS A 1 298 ? 28.109 -9.867 -3.764 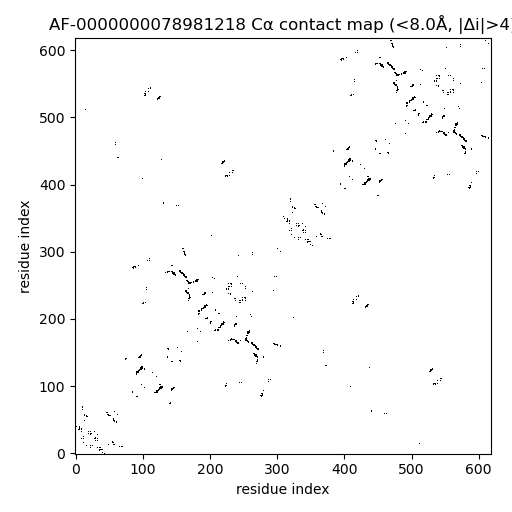1 85.19 298 HIS A O 1
ATOM 2331 N N . GLU A 1 299 ? 26.734 -11.516 -3.137 1 79.56 299 GLU A N 1
ATOM 2332 C CA . GLU A 1 299 ? 27.109 -12.352 -4.27 1 79.56 299 GLU A CA 1
ATOM 2333 C C . GLU A 1 299 ? 26.562 -11.797 -5.578 1 79.56 299 GLU A C 1
ATOM 2335 O O . GLU A 1 299 ? 27.25 -11.797 -6.598 1 79.56 299 GLU A O 1
ATOM 2340 N N . GLU A 1 300 ? 25.375 -11.367 -5.547 1 72.88 300 GLU A N 1
ATOM 2341 C CA . GLU A 1 300 ? 24.781 -10.742 -6.73 1 72.88 300 GLU A CA 1
ATOM 2342 C C . GLU A 1 300 ? 25.484 -9.43 -7.074 1 72.88 300 GLU A C 1
ATOM 2344 O O . GLU A 1 300 ? 25.688 -9.117 -8.25 1 72.88 300 GLU A O 1
ATOM 2349 N N . ARG A 1 301 ? 25.781 -8.758 -6.051 1 68.62 301 ARG A N 1
ATOM 2350 C CA . ARG A 1 301 ? 26.469 -7.488 -6.246 1 68.62 301 ARG A CA 1
ATOM 2351 C C . ARG A 1 301 ? 27.812 -7.691 -6.953 1 68.62 301 ARG A C 1
ATOM 2353 O O . ARG A 1 301 ? 28.203 -6.891 -7.805 1 68.62 301 ARG A O 1
ATOM 2360 N N . ARG A 1 302 ? 28.359 -8.75 -6.598 1 59.47 302 ARG A N 1
ATOM 2361 C CA . ARG A 1 302 ? 29.656 -9.078 -7.191 1 59.47 302 ARG A CA 1
ATOM 2362 C C . ARG A 1 302 ? 29.484 -9.516 -8.641 1 59.47 302 ARG A C 1
ATOM 2364 O O . ARG A 1 302 ? 30.312 -9.172 -9.5 1 59.47 302 ARG A O 1
ATOM 2371 N N . ALA A 1 303 ? 28.469 -10.219 -8.867 1 59.88 303 ALA A N 1
ATOM 2372 C CA . ALA A 1 303 ? 28.266 -10.781 -10.203 1 59.88 303 ALA A CA 1
ATOM 2373 C C . ALA A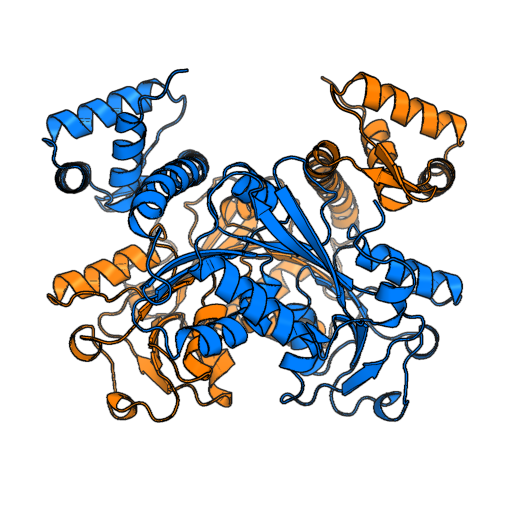 1 303 ? 27.75 -9.711 -11.164 1 59.88 303 ALA A C 1
ATOM 2375 O O . ALA A 1 303 ? 28.016 -9.781 -12.367 1 59.88 303 ALA A O 1
ATOM 2376 N N . ASN A 1 304 ? 27 -8.75 -10.672 1 60.25 304 ASN A N 1
ATOM 2377 C CA . ASN A 1 304 ? 26.438 -7.66 -11.477 1 60.25 304 ASN A CA 1
ATOM 2378 C C . ASN A 1 304 ? 26.719 -6.301 -10.844 1 60.25 304 ASN A C 1
ATOM 2380 O O . ASN A 1 304 ? 25.812 -5.691 -10.258 1 60.25 304 ASN A O 1
ATOM 2384 N N . PRO A 1 305 ? 28.031 -5.852 -10.82 1 44.78 305 PRO A N 1
ATOM 2385 C CA . PRO A 1 305 ? 28.344 -4.598 -10.133 1 44.78 305 PRO A CA 1
ATOM 2386 C C . PRO A 1 305 ? 27.609 -3.398 -10.727 1 44.78 305 PRO A C 1
ATOM 2388 O O . PRO A 1 305 ? 27.328 -3.383 -11.93 1 44.78 305 PRO A O 1
ATOM 2391 N N . VAL A 1 306 ? 26.859 -2.73 -9.969 1 50.06 306 VAL A N 1
ATOM 2392 C CA . VAL A 1 306 ? 26.031 -1.567 -10.273 1 50.06 306 VAL A CA 1
ATOM 2393 C C . VAL A 1 306 ? 26.703 -0.71 -11.336 1 50.06 306 VAL A C 1
ATOM 2395 O O . VAL A 1 306 ? 26.047 0.045 -12.055 1 50.06 306 VAL A O 1
ATOM 2398 N N . GLY A 1 307 ? 27.969 -0.316 -11.305 1 36.91 307 GLY A N 1
ATOM 2399 C CA . GLY A 1 307 ? 28.688 0.677 -12.086 1 36.91 307 GLY A CA 1
ATOM 2400 C C . GLY A 1 307 ? 28.891 0.264 -13.531 1 36.91 307 GLY A C 1
ATOM 2401 O O . GLY A 1 307 ? 29.484 1.001 -14.32 1 36.91 307 GLY A O 1
ATOM 2402 N N . ALA A 1 308 ? 29.031 -0.891 -14.062 1 31.27 308 ALA A N 1
ATOM 2403 C CA . ALA A 1 308 ? 29.625 -1.089 -15.383 1 31.27 308 ALA A CA 1
ATOM 2404 C C . ALA A 1 308 ? 28.703 -0.573 -16.484 1 31.27 308 ALA A C 1
ATOM 2406 O O . ALA A 1 308 ? 28.969 -0.759 -17.672 1 31.27 308 ALA A O 1
ATOM 2407 N N . ARG A 1 309 ? 27.484 -0.267 -16.312 1 26.86 309 ARG A N 1
ATOM 2408 C CA . ARG A 1 309 ? 27.016 0.382 -17.531 1 26.86 309 ARG A CA 1
ATOM 2409 C C . ARG A 1 309 ? 27.312 1.876 -17.5 1 26.86 309 ARG A C 1
ATOM 2411 O O . ARG A 1 309 ? 27.156 2.531 -16.469 1 26.86 309 ARG A O 1
ATOM 2418 N N . MET B 1 1 ? -7.449 3.41 -33.125 1 30.67 1 MET B N 1
ATOM 2419 C CA . MET B 1 1 ? -6.348 2.457 -33.188 1 30.67 1 MET B CA 1
ATOM 2420 C C . MET B 1 1 ? -6.762 1.102 -32.625 1 30.67 1 MET B C 1
ATOM 2422 O O . MET B 1 1 ? -7.168 1.002 -31.469 1 30.67 1 MET B O 1
ATOM 2426 N N . ASN B 1 2 ? -7.262 0.235 -33.406 1 44.28 2 ASN B N 1
ATOM 2427 C CA . ASN B 1 2 ? -7.879 -1.046 -33.094 1 44.28 2 ASN B CA 1
ATOM 2428 C C . ASN B 1 2 ? -6.828 -2.1 -32.75 1 44.28 2 ASN B C 1
ATOM 2430 O O . ASN B 1 2 ? -6.105 -2.572 -33.625 1 44.28 2 ASN B O 1
ATOM 2434 N N . PHE B 1 3 ? -6.336 -2.17 -31.578 1 54.09 3 PHE B N 1
ATOM 2435 C CA . PHE B 1 3 ? -5.41 -3.232 -31.188 1 54.09 3 PHE B CA 1
ATOM 2436 C C . PHE B 1 3 ? -6.113 -4.586 -31.203 1 54.09 3 PHE B C 1
ATOM 2438 O O . PHE B 1 3 ? -7.246 -4.707 -30.734 1 54.09 3 PHE B O 1
ATOM 2445 N N . LYS B 1 4 ? -5.512 -5.527 -32.125 1 63.09 4 LYS B N 1
ATOM 2446 C CA . LYS B 1 4 ? -5.992 -6.902 -32.031 1 63.09 4 LYS B CA 1
ATOM 2447 C C . LYS B 1 4 ? -5.547 -7.547 -30.719 1 63.09 4 LYS B C 1
ATOM 2449 O O . LYS B 1 4 ? -4.391 -7.41 -30.312 1 63.09 4 LYS B O 1
ATOM 2454 N N . LEU B 1 5 ? -6.438 -8.133 -30.016 1 73.19 5 LEU B N 1
ATOM 2455 C CA . LEU B 1 5 ? -6.191 -8.789 -28.75 1 73.19 5 LEU B CA 1
ATOM 2456 C C . LEU B 1 5 ? -4.961 -9.688 -28.828 1 73.19 5 LEU B C 1
ATOM 2458 O O . LEU B 1 5 ? -4.188 -9.766 -27.859 1 73.19 5 LEU B O 1
ATOM 2462 N N . ARG B 1 6 ? -4.793 -10.281 -29.938 1 79.25 6 ARG B N 1
ATOM 2463 C CA . ARG B 1 6 ? -3.689 -11.227 -30.109 1 79.25 6 ARG B CA 1
ATOM 2464 C C . ARG B 1 6 ? -2.348 -10.5 -30.094 1 79.25 6 ARG B C 1
ATOM 2466 O O . ARG B 1 6 ? -1.353 -11.039 -29.594 1 79.25 6 ARG B O 1
ATOM 2473 N N . GLN B 1 7 ? -2.355 -9.273 -30.562 1 84.31 7 GLN B N 1
ATOM 2474 C CA . GLN B 1 7 ? -1.137 -8.477 -30.516 1 84.31 7 GLN B CA 1
ATOM 2475 C C . GLN B 1 7 ? -0.753 -8.141 -29.078 1 84.31 7 GLN B C 1
ATOM 2477 O O . GLN B 1 7 ? 0.419 -8.227 -28.703 1 84.31 7 GLN B O 1
ATOM 2482 N N . LEU B 1 8 ? -1.779 -7.832 -28.359 1 83.25 8 LEU B N 1
ATOM 2483 C CA . LEU B 1 8 ? -1.561 -7.523 -26.953 1 83.25 8 LEU B CA 1
ATOM 2484 C C . LEU B 1 8 ? -1.076 -8.758 -26.203 1 83.25 8 LEU B C 1
ATOM 2486 O O . LEU B 1 8 ? -0.213 -8.648 -25.328 1 83.25 8 LEU B O 1
ATOM 2490 N N . GLU B 1 9 ? -1.599 -9.875 -26.547 1 84.81 9 GLU B N 1
ATOM 2491 C CA . GLU B 1 9 ? -1.175 -11.141 -25.938 1 84.81 9 GLU B CA 1
ATOM 2492 C C . GLU B 1 9 ? 0.298 -11.422 -26.234 1 84.81 9 GLU B C 1
ATOM 2494 O O . GLU B 1 9 ? 1.039 -11.836 -25.328 1 84.81 9 GLU B O 1
ATOM 2499 N N . ALA B 1 10 ? 0.643 -11.18 -27.453 1 88.56 10 ALA B N 1
ATOM 2500 C CA . ALA B 1 10 ? 2.027 -11.414 -27.859 1 88.56 10 ALA B CA 1
ATOM 2501 C C . ALA B 1 10 ? 2.98 -10.484 -27.109 1 88.56 10 ALA B C 1
ATOM 2503 O O . ALA B 1 10 ? 4.012 -10.922 -26.594 1 88.56 10 ALA B O 1
ATOM 2504 N N . PHE B 1 11 ? 2.607 -9.227 -27.047 1 89.19 11 PHE B N 1
ATOM 2505 C CA . PHE B 1 11 ? 3.408 -8.234 -26.344 1 89.19 11 PHE B CA 1
ATOM 2506 C C . PHE B 1 11 ? 3.566 -8.617 -24.875 1 89.19 11 PHE B C 1
ATOM 2508 O O . PHE B 1 11 ? 4.68 -8.617 -24.344 1 89.19 11 PHE B O 1
ATOM 2515 N N . ARG B 1 12 ? 2.49 -8.945 -24.359 1 86.06 12 ARG B N 1
ATOM 2516 C CA . ARG B 1 12 ? 2.482 -9.344 -22.953 1 86.06 12 ARG B CA 1
ATOM 2517 C C . ARG B 1 12 ? 3.336 -10.586 -22.734 1 86.06 12 ARG B C 1
ATOM 2519 O O . ARG B 1 12 ? 4.102 -10.656 -21.766 1 86.06 12 ARG B O 1
ATOM 2526 N N . ALA B 1 13 ? 3.215 -11.586 -23.5 1 86.69 13 ALA B N 1
ATOM 2527 C CA . ALA B 1 13 ? 3.961 -12.836 -23.375 1 86.69 13 ALA B CA 1
ATOM 2528 C C . ALA B 1 13 ? 5.461 -12.594 -23.5 1 86.69 13 ALA B C 1
ATOM 2530 O O . ALA B 1 13 ? 6.254 -13.156 -22.75 1 86.69 13 ALA B O 1
ATOM 2531 N N . VAL B 1 14 ? 5.809 -11.727 -24.422 1 89.69 14 VAL B N 1
ATOM 2532 C CA . VAL B 1 14 ? 7.223 -11.422 -24.594 1 89.69 14 VAL B CA 1
ATOM 2533 C C . VAL B 1 14 ? 7.742 -10.672 -23.359 1 89.69 14 VAL B C 1
ATOM 2535 O O . VAL B 1 14 ? 8.859 -10.922 -22.906 1 89.69 14 VAL B O 1
ATOM 2538 N N . ALA B 1 15 ? 6.941 -9.812 -22.953 1 85.75 15 ALA B N 1
ATOM 2539 C CA . ALA B 1 15 ? 7.328 -9.062 -21.766 1 85.75 15 ALA B CA 1
ATOM 2540 C C . ALA B 1 15 ? 7.547 -9.992 -20.578 1 85.75 15 ALA B C 1
ATOM 2542 O O . ALA B 1 15 ? 8.438 -9.766 -19.75 1 85.75 15 ALA B O 1
ATOM 2543 N N . GLN B 1 16 ? 6.762 -10.992 -20.484 1 80.94 16 GLN B N 1
ATOM 2544 C CA . GLN B 1 16 ? 6.797 -11.938 -19.375 1 80.94 16 GLN B CA 1
ATOM 2545 C C . GLN B 1 16 ? 7.957 -12.914 -19.516 1 80.94 16 GLN B C 1
ATOM 2547 O O . GLN B 1 16 ? 8.617 -13.258 -18.531 1 80.94 16 GLN B O 1
ATOM 2552 N N . THR B 1 17 ? 8.242 -13.375 -20.75 1 81.88 17 THR B N 1
ATOM 2553 C CA . THR B 1 17 ? 9.18 -14.469 -20.953 1 81.88 17 THR B CA 1
ATOM 2554 C C . THR B 1 17 ? 10.562 -13.93 -21.328 1 81.88 17 THR B C 1
ATOM 2556 O O . THR B 1 17 ? 11.562 -14.648 -21.234 1 81.88 17 THR B O 1
ATOM 2559 N N . GLY B 1 18 ? 10.562 -12.688 -21.812 1 85.81 18 GLY B N 1
ATOM 2560 C CA . GLY B 1 18 ? 11.805 -12.078 -22.266 1 85.81 18 GLY B CA 1
ATOM 2561 C C . GLY B 1 18 ? 12.273 -12.633 -23.609 1 85.81 18 GLY B C 1
ATOM 2562 O O . GLY B 1 18 ? 13.414 -12.398 -24 1 85.81 18 GLY B O 1
ATOM 2563 N N . SER B 1 19 ? 11.461 -13.477 -24.203 1 89.94 19 SER B N 1
ATOM 2564 C CA . SER B 1 19 ? 11.828 -14.156 -25.438 1 89.94 19 SER B CA 1
ATOM 2565 C C . SER B 1 19 ? 10.625 -14.344 -26.359 1 89.94 19 SER B C 1
ATOM 2567 O O . SER B 1 19 ? 9.547 -14.727 -25.891 1 89.94 19 SER B O 1
ATOM 2569 N N . ILE B 1 20 ? 10.867 -14.07 -27.641 1 91.94 20 ILE B N 1
ATOM 2570 C CA . ILE B 1 20 ? 9.789 -14.258 -28.609 1 91.94 20 ILE B CA 1
ATOM 2571 C C . ILE B 1 20 ? 9.5 -15.75 -28.781 1 91.94 20 ILE B C 1
ATOM 2573 O O . ILE B 1 20 ? 8.336 -16.156 -28.906 1 91.94 20 ILE B O 1
ATOM 2577 N N . THR B 1 21 ? 10.555 -16.531 -28.719 1 91.38 21 THR B N 1
ATOM 2578 C CA . THR B 1 21 ? 10.398 -17.969 -28.875 1 91.38 21 THR B CA 1
ATOM 2579 C C . THR B 1 21 ? 9.586 -18.547 -27.719 1 91.38 21 THR B C 1
ATOM 2581 O O . THR B 1 21 ? 8.656 -19.344 -27.938 1 91.38 21 THR B O 1
ATOM 2584 N N . ARG B 1 22 ? 9.938 -18.141 -26.578 1 88.38 22 ARG B N 1
ATOM 2585 C CA . ARG B 1 22 ? 9.219 -18.641 -25.406 1 88.38 22 ARG B CA 1
ATOM 2586 C C . ARG B 1 22 ? 7.789 -18.109 -25.391 1 88.38 22 ARG B C 1
ATOM 2588 O O . ARG B 1 22 ? 6.867 -18.812 -24.969 1 88.38 22 ARG B O 1
ATOM 2595 N N . ALA B 1 23 ? 7.621 -16.891 -25.797 1 91.88 23 ALA B N 1
ATOM 2596 C CA . ALA B 1 23 ? 6.281 -16.312 -25.906 1 91.88 23 ALA B CA 1
ATOM 2597 C C . ALA B 1 23 ? 5.418 -17.094 -26.875 1 91.88 23 ALA B C 1
ATOM 2599 O O . ALA B 1 23 ? 4.242 -17.359 -26.609 1 91.88 23 ALA B O 1
ATOM 2600 N N . ALA B 1 24 ? 5.98 -17.547 -27.969 1 91.69 24 ALA B N 1
ATOM 2601 C CA . ALA B 1 24 ? 5.266 -18.344 -28.953 1 91.69 24 ALA B CA 1
ATOM 2602 C C . ALA B 1 24 ? 4.793 -19.656 -28.359 1 91.69 24 ALA B C 1
ATOM 2604 O O . ALA B 1 24 ? 3.643 -20.062 -28.562 1 91.69 24 ALA B O 1
ATOM 2605 N N . GLN B 1 25 ? 5.668 -20.219 -27.625 1 86.38 25 GLN B N 1
ATOM 2606 C CA . GLN B 1 25 ? 5.324 -21.453 -26.953 1 86.38 25 GLN B CA 1
ATOM 2607 C C . GLN B 1 25 ? 4.168 -21.266 -25.984 1 86.38 25 GLN B C 1
ATOM 2609 O O . GLN B 1 25 ? 3.217 -22.047 -25.969 1 86.38 25 GLN B O 1
ATOM 2614 N N . GLN B 1 26 ? 4.293 -20.203 -25.328 1 81.62 26 GLN B N 1
ATOM 2615 C CA . GLN B 1 26 ? 3.262 -19.906 -24.344 1 81.62 26 GLN B CA 1
ATOM 2616 C C . GLN B 1 26 ? 1.911 -19.656 -25.016 1 81.62 26 GLN B C 1
ATOM 2618 O O . GLN B 1 26 ? 0.869 -20.031 -24.469 1 81.62 26 GLN B O 1
ATOM 2623 N N . LEU B 1 27 ? 1.927 -19.062 -26.141 1 85.06 27 LEU B N 1
ATOM 2624 C CA . LEU B 1 27 ? 0.708 -18.672 -26.844 1 85.06 27 LEU B CA 1
ATOM 2625 C C . LEU B 1 27 ? 0.228 -19.797 -27.766 1 85.06 27 LEU B C 1
ATOM 2627 O O . LEU B 1 27 ? -0.861 -19.719 -28.344 1 85.06 27 LEU B O 1
ATOM 2631 N N . GLY B 1 28 ? 1.089 -20.828 -27.953 1 86.69 28 GLY B N 1
ATOM 2632 C CA . GLY B 1 28 ? 0.723 -21.938 -28.828 1 86.69 28 GLY B CA 1
ATOM 2633 C C . GLY B 1 28 ? 0.759 -21.578 -30.297 1 86.69 28 GLY B C 1
ATOM 2634 O O . GLY B 1 28 ? -0.083 -22.047 -31.078 1 86.69 28 GLY B O 1
ATOM 2635 N N . ILE B 1 29 ? 1.603 -20.719 -30.641 1 88.75 29 ILE B N 1
ATOM 2636 C CA . ILE B 1 29 ? 1.755 -20.328 -32.031 1 88.75 29 ILE B CA 1
ATOM 2637 C C . ILE B 1 29 ? 3.217 -20.453 -32.469 1 88.75 29 ILE B C 1
ATOM 2639 O O . ILE B 1 29 ? 4.082 -20.766 -31.625 1 88.75 29 ILE B O 1
ATOM 2643 N N . SER B 1 30 ? 3.455 -20.375 -33.75 1 91.62 30 SER B N 1
ATOM 2644 C CA . SER B 1 30 ? 4.824 -20.438 -34.25 1 91.62 30 SER B CA 1
ATOM 2645 C C . SER B 1 30 ? 5.594 -19.156 -33.906 1 91.62 30 SER B C 1
ATOM 2647 O O . SER B 1 30 ? 4.992 -18.109 -33.688 1 91.62 30 SER B O 1
ATOM 2649 N N . GLN B 1 31 ? 6.836 -19.328 -33.781 1 92.94 31 GLN B N 1
ATOM 2650 C CA . GLN B 1 31 ? 7.695 -18.188 -33.5 1 92.94 31 GLN B CA 1
ATOM 2651 C C . GLN B 1 31 ? 7.535 -17.094 -34.562 1 92.94 31 GLN B C 1
ATOM 2653 O O . GLN B 1 31 ? 7.43 -15.906 -34.219 1 92.94 31 GLN B O 1
ATOM 2658 N N . PRO B 1 32 ? 7.508 -17.406 -35.906 1 93.5 32 PRO B N 1
ATOM 2659 C CA . PRO B 1 32 ? 7.277 -16.344 -36.875 1 93.5 32 PRO B CA 1
ATOM 2660 C C . PRO B 1 32 ? 5.941 -15.625 -36.688 1 93.5 32 PRO B C 1
ATOM 2662 O O . PRO B 1 32 ? 5.844 -14.414 -36.875 1 93.5 32 PRO B O 1
ATOM 2665 N N . ALA B 1 33 ? 4.945 -16.391 -36.344 1 91.12 33 ALA B N 1
ATOM 2666 C CA . ALA B 1 33 ? 3.635 -15.805 -36.062 1 91.12 33 ALA B CA 1
ATOM 2667 C C . ALA B 1 33 ? 3.699 -14.828 -34.906 1 91.12 33 ALA B C 1
ATOM 2669 O O . ALA B 1 33 ? 3.156 -13.719 -34.969 1 91.12 33 ALA B O 1
ATOM 2670 N N . ALA B 1 34 ? 4.355 -15.234 -33.781 1 93.31 34 ALA B N 1
ATOM 2671 C CA . ALA B 1 34 ? 4.527 -14.367 -32.625 1 93.31 34 ALA B CA 1
ATOM 2672 C C . ALA B 1 34 ? 5.316 -13.109 -33 1 93.31 34 ALA B C 1
ATOM 2674 O O . ALA B 1 34 ? 4.984 -12.016 -32.562 1 93.31 34 ALA B O 1
ATOM 2675 N N . SER B 1 35 ? 6.348 -13.25 -33.75 1 93.69 35 SER B N 1
ATOM 2676 C CA . SER B 1 35 ? 7.172 -12.133 -34.188 1 93.69 35 SER B CA 1
ATOM 2677 C C . SER B 1 35 ? 6.355 -11.133 -35 1 93.69 35 SER B C 1
ATOM 2679 O O . SER B 1 35 ? 6.488 -9.922 -34.844 1 93.69 35 SER B O 1
ATOM 2681 N N . ARG B 1 36 ? 5.543 -11.672 -35.875 1 90.25 36 ARG B N 1
ATOM 2682 C CA . ARG B 1 36 ? 4.699 -10.82 -36.719 1 90.25 36 ARG B CA 1
ATOM 2683 C C . ARG B 1 36 ? 3.707 -10.031 -35.844 1 90.25 36 ARG B C 1
ATOM 2685 O O . ARG B 1 36 ? 3.494 -8.844 -36.094 1 90.25 36 ARG B O 1
ATOM 2692 N N . LEU B 1 37 ? 3.082 -10.742 -34.938 1 89.31 37 LEU B N 1
ATOM 2693 C CA . LEU B 1 37 ? 2.141 -10.086 -34.031 1 89.31 37 LEU B CA 1
ATOM 2694 C C . LEU B 1 37 ? 2.809 -8.922 -33.312 1 89.31 37 LEU B C 1
ATOM 2696 O O . LEU B 1 37 ? 2.238 -7.836 -33.219 1 89.31 37 LEU B O 1
ATOM 2700 N N . LEU B 1 38 ? 3.986 -9.188 -32.812 1 91.31 38 LEU B N 1
ATOM 2701 C CA . LEU B 1 38 ? 4.723 -8.164 -32.094 1 91.31 38 LEU B CA 1
ATOM 2702 C C . LEU B 1 38 ? 5.129 -7.016 -33 1 91.31 38 LEU B C 1
ATOM 2704 O O . LEU B 1 38 ? 5.066 -5.848 -32.625 1 91.31 38 LEU B O 1
ATOM 2708 N N . ALA B 1 39 ? 5.582 -7.336 -34.188 1 90.44 39 ALA B N 1
ATOM 2709 C CA . ALA B 1 39 ? 5.973 -6.328 -35.188 1 90.44 39 ALA B CA 1
ATOM 2710 C C . ALA B 1 39 ? 4.793 -5.43 -35.531 1 90.44 39 ALA B C 1
ATOM 2712 O O . ALA B 1 39 ? 4.941 -4.211 -35.625 1 90.44 39 ALA B O 1
ATOM 2713 N N . ASP B 1 40 ? 3.688 -6.082 -35.75 1 85.25 40 ASP B N 1
ATOM 2714 C CA . ASP B 1 40 ? 2.477 -5.332 -36.062 1 85.25 40 ASP B CA 1
ATOM 2715 C C . ASP B 1 40 ? 2.09 -4.395 -34.938 1 85.25 40 ASP B C 1
ATOM 2717 O O . ASP B 1 40 ? 1.685 -3.256 -35.156 1 85.25 40 ASP B O 1
ATOM 2721 N N . PHE B 1 41 ? 2.16 -4.895 -33.719 1 86.25 41 PHE B N 1
ATOM 2722 C CA . PHE B 1 41 ? 1.857 -4.07 -32.562 1 86.25 41 PHE B CA 1
ATOM 2723 C C . PHE B 1 41 ? 2.836 -2.906 -32.438 1 86.25 41 PHE B C 1
ATOM 2725 O O . PHE B 1 41 ? 2.43 -1.771 -32.188 1 86.25 41 PHE B O 1
ATOM 2732 N N . SER B 1 42 ? 4.105 -3.225 -32.594 1 86.25 42 SER B N 1
ATOM 2733 C CA . SER B 1 42 ? 5.156 -2.213 -32.531 1 86.25 42 SER B CA 1
ATOM 2734 C C . SER B 1 42 ? 4.922 -1.102 -33.562 1 86.25 42 SER B C 1
ATOM 2736 O O . SER B 1 42 ? 5.172 0.071 -33.25 1 86.25 42 SER B O 1
ATOM 2738 N N . ALA B 1 43 ? 4.422 -1.463 -34.688 1 80.06 43 ALA B N 1
ATOM 2739 C CA . ALA B 1 43 ? 4.152 -0.503 -35.75 1 80.06 43 ALA B CA 1
ATOM 2740 C C . ALA B 1 43 ? 3.018 0.442 -35.344 1 80.06 43 ALA B C 1
ATOM 2742 O O . ALA B 1 43 ? 2.936 1.562 -35.875 1 80.06 43 ALA B O 1
ATOM 2743 N N . SER B 1 44 ? 2.295 0.016 -34.469 1 73.88 44 SER B N 1
ATOM 2744 C CA . SER B 1 44 ? 1.122 0.798 -34.094 1 73.88 44 SER B CA 1
ATOM 2745 C C . SER B 1 44 ? 1.435 1.736 -32.906 1 73.88 44 SER B C 1
ATOM 2747 O O . SER B 1 44 ? 0.625 2.602 -32.594 1 73.88 44 SER B O 1
ATOM 2749 N N . VAL B 1 45 ? 2.641 1.475 -32.375 1 75.5 45 VAL B N 1
ATOM 2750 C CA . VAL B 1 45 ? 3.014 2.301 -31.234 1 75.5 45 VAL B CA 1
ATOM 2751 C C . VAL B 1 45 ? 4.215 3.172 -31.594 1 75.5 45 VAL B C 1
ATOM 2753 O O . VAL B 1 45 ? 5.039 2.787 -32.406 1 75.5 45 VAL B O 1
ATOM 2756 N N . GLU B 1 46 ? 4.32 4.328 -31.031 1 71.38 46 GLU B N 1
ATOM 2757 C CA . GLU B 1 46 ? 5.312 5.324 -31.422 1 71.38 46 GLU B CA 1
ATOM 2758 C C . GLU B 1 46 ? 6.574 5.215 -30.578 1 71.38 46 GLU B C 1
ATOM 2760 O O . GLU B 1 46 ? 7.367 6.152 -30.516 1 71.38 46 GLU B O 1
ATOM 2765 N N . PHE B 1 47 ? 6.727 4.164 -29.859 1 72.38 47 PHE B N 1
ATOM 2766 C CA . PHE B 1 47 ? 7.906 3.977 -29.031 1 72.38 47 PHE B CA 1
ATOM 2767 C C . PHE B 1 47 ? 8.367 2.525 -29.062 1 72.38 47 PHE B C 1
ATOM 2769 O O . PHE B 1 47 ? 7.578 1.624 -29.359 1 72.38 47 PHE B O 1
ATOM 2776 N N . PRO B 1 48 ? 9.68 2.338 -28.875 1 81.38 48 PRO B N 1
ATOM 2777 C CA . PRO B 1 48 ? 10.18 0.961 -28.797 1 81.38 48 PRO B CA 1
ATOM 2778 C C . PRO B 1 48 ? 9.555 0.173 -27.656 1 81.38 48 PRO B C 1
ATOM 2780 O O . PRO B 1 48 ? 9.422 0.693 -26.531 1 81.38 48 PRO B O 1
ATOM 2783 N N . LEU B 1 49 ? 9.148 -1.05 -27.938 1 86.75 49 LEU B N 1
ATOM 2784 C CA . LEU B 1 49 ? 8.461 -1.87 -26.953 1 86.75 49 LEU B CA 1
ATOM 2785 C C . LEU B 1 49 ? 9.461 -2.535 -26.016 1 86.75 49 LEU B C 1
ATOM 2787 O O . LEU B 1 49 ? 9.211 -2.646 -24.812 1 86.75 49 LEU B O 1
ATOM 2791 N N . PHE B 1 50 ? 10.586 -2.998 -26.609 1 89.5 50 PHE B N 1
ATOM 2792 C CA . PHE B 1 50 ? 11.547 -3.777 -25.844 1 89.5 50 PHE B CA 1
ATOM 2793 C C . PHE B 1 50 ? 12.969 -3.277 -26.094 1 89.5 50 PHE B C 1
ATOM 2795 O O . PHE B 1 50 ? 13.242 -2.66 -27.125 1 89.5 50 PHE B O 1
ATOM 2802 N N . VAL B 1 51 ? 13.75 -3.443 -25 1 82.75 51 VAL B N 1
ATOM 2803 C CA . VAL B 1 51 ? 15.195 -3.295 -25.125 1 82.75 51 VAL B CA 1
ATOM 2804 C C . VAL B 1 51 ? 15.875 -4.621 -24.812 1 82.75 51 VAL B C 1
ATOM 2806 O O . VAL B 1 51 ? 15.359 -5.422 -24.016 1 82.75 51 VAL B O 1
ATOM 2809 N N . ARG B 1 52 ? 16.859 -4.91 -25.594 1 78.38 52 ARG B N 1
ATOM 2810 C CA . ARG B 1 52 ? 17.594 -6.137 -25.312 1 78.38 52 ARG B CA 1
ATOM 2811 C C . ARG B 1 52 ? 18.625 -5.922 -24.219 1 78.38 52 ARG B C 1
ATOM 2813 O O . ARG B 1 52 ? 19.438 -5 -24.297 1 78.38 52 ARG B O 1
ATOM 2820 N N . GLU B 1 53 ? 18.453 -6.512 -23.203 1 68.62 53 GLU B N 1
ATOM 2821 C CA . GLU B 1 53 ? 19.406 -6.5 -22.078 1 68.62 53 GLU B CA 1
ATOM 2822 C C . GLU B 1 53 ? 19.859 -7.914 -21.734 1 68.62 53 GLU B C 1
ATOM 2824 O O . GLU B 1 53 ? 19.047 -8.758 -21.328 1 68.62 53 GLU B O 1
ATOM 2829 N N . GLY B 1 54 ? 21.203 -8.172 -21.734 1 67.38 54 GLY B N 1
ATOM 2830 C CA . GLY B 1 54 ? 21.75 -9.469 -21.375 1 67.38 54 GLY B CA 1
ATOM 2831 C C . GLY B 1 54 ? 21.125 -10.609 -22.156 1 67.38 54 GLY B C 1
ATOM 2832 O O . GLY B 1 54 ? 20.844 -11.672 -21.594 1 67.38 54 GLY B O 1
ATOM 2833 N N . GLY B 1 55 ? 20.75 -10.32 -23.375 1 74.06 55 GLY B N 1
ATOM 2834 C CA . GLY B 1 55 ? 20.219 -11.383 -24.219 1 74.06 55 GLY B CA 1
ATOM 2835 C C . GLY B 1 55 ? 18.719 -11.562 -24.078 1 74.06 55 GLY B C 1
ATOM 2836 O O . GLY B 1 55 ? 18.109 -12.398 -24.75 1 74.06 55 GLY B O 1
ATOM 2837 N N . SER B 1 56 ? 18.125 -10.883 -23.141 1 81 56 SER B N 1
ATOM 2838 C CA . SER B 1 56 ? 16.688 -10.992 -22.938 1 81 56 SER B CA 1
ATOM 2839 C C . SER B 1 56 ? 15.977 -9.688 -23.297 1 81 56 SER B C 1
ATOM 2841 O O . SER B 1 56 ? 16.562 -8.609 -23.219 1 81 56 SER B O 1
ATOM 2843 N N . MET B 1 57 ? 14.773 -9.812 -23.844 1 86.38 57 MET B N 1
ATOM 2844 C CA . MET B 1 57 ? 13.953 -8.648 -24.156 1 86.38 57 MET B CA 1
ATOM 2845 C C . MET B 1 57 ? 13.273 -8.102 -22.906 1 86.38 57 MET B C 1
ATOM 2847 O O . MET B 1 57 ? 12.562 -8.828 -22.219 1 86.38 57 MET B O 1
ATOM 2851 N N . SER B 1 58 ? 13.562 -6.863 -22.641 1 82.5 58 SER B N 1
ATOM 2852 C CA . SER B 1 58 ? 12.938 -6.188 -21.5 1 82.5 58 SER B CA 1
ATOM 2853 C C . SER B 1 58 ? 12.086 -5.012 -21.969 1 82.5 58 SER B C 1
ATOM 2855 O O . SER B 1 58 ? 12.492 -4.254 -22.859 1 82.5 58 SER B O 1
ATOM 2857 N N . PRO B 1 59 ? 10.891 -4.918 -21.406 1 82.44 59 PRO B N 1
ATOM 2858 C CA . PRO B 1 59 ? 10.055 -3.781 -21.812 1 82.44 59 PRO B CA 1
ATOM 2859 C C . PRO B 1 59 ? 10.711 -2.434 -21.516 1 82.44 59 PRO B C 1
ATOM 2861 O O . PRO B 1 59 ? 11.367 -2.275 -20.484 1 82.44 59 PRO B O 1
ATOM 2864 N N . THR B 1 60 ? 10.562 -1.479 -22.469 1 77.12 60 THR B N 1
ATOM 2865 C CA . THR B 1 60 ? 11 -0.105 -22.25 1 77.12 60 THR B CA 1
ATOM 2866 C C . THR B 1 60 ? 10.172 0.56 -21.156 1 77.12 60 THR B C 1
ATOM 2868 O O . THR B 1 60 ? 9.109 0.061 -20.781 1 77.12 60 THR B O 1
ATOM 2871 N N . PRO B 1 61 ? 10.656 1.6 -20.719 1 65.81 61 PRO B N 1
ATOM 2872 C CA . PRO B 1 61 ? 9.883 2.324 -19.703 1 65.81 61 PRO B CA 1
ATOM 2873 C C . PRO B 1 61 ? 8.484 2.693 -20.188 1 65.81 61 PRO B C 1
ATOM 2875 O O . PRO B 1 61 ? 7.512 2.551 -19.438 1 65.81 61 PRO B O 1
ATOM 2878 N N . GLU B 1 62 ? 8.414 3.141 -21.328 1 64.94 62 GLU B N 1
ATOM 2879 C CA . GLU B 1 62 ? 7.125 3.463 -21.938 1 64.94 62 GLU B CA 1
ATOM 2880 C C . GLU B 1 62 ? 6.242 2.223 -22.047 1 64.94 62 GLU B C 1
ATOM 2882 O O . GLU B 1 62 ? 5.039 2.285 -21.781 1 64.94 62 GLU B O 1
ATOM 2887 N N . SER B 1 63 ? 6.883 1.178 -22.312 1 76.38 63 SER B N 1
ATOM 2888 C CA . SER B 1 63 ? 6.145 -0.067 -22.516 1 76.38 63 SER B CA 1
ATOM 2889 C C . SER B 1 63 ? 5.613 -0.609 -21.188 1 76.38 63 SER B C 1
ATOM 2891 O O . SER B 1 63 ? 4.566 -1.259 -21.156 1 76.38 63 SER B O 1
ATOM 2893 N N . ARG B 1 64 ? 6.289 -0.28 -20.219 1 72.5 64 ARG B N 1
ATOM 2894 C CA . ARG B 1 64 ? 5.855 -0.773 -18.922 1 72.5 64 ARG B CA 1
ATOM 2895 C C . ARG B 1 64 ? 4.512 -0.172 -18.531 1 72.5 64 ARG B C 1
ATOM 2897 O O . ARG B 1 64 ? 3.67 -0.853 -17.938 1 72.5 64 ARG B O 1
ATOM 2904 N N . TYR B 1 65 ? 4.402 1.064 -18.859 1 63.19 65 TYR B N 1
ATOM 2905 C CA . TYR B 1 65 ? 3.115 1.698 -18.609 1 63.19 65 TYR B CA 1
ATOM 2906 C C . TYR B 1 65 ? 2.012 1.024 -19.422 1 63.19 65 TYR B C 1
ATOM 2908 O O . TYR B 1 65 ? 0.941 0.721 -18.891 1 63.19 65 TYR B O 1
ATOM 2916 N N . MET B 1 66 ? 2.309 0.829 -20.594 1 69.12 66 MET B N 1
ATOM 2917 C CA . MET B 1 66 ? 1.346 0.173 -21.484 1 69.12 66 MET B CA 1
ATOM 2918 C C . MET B 1 66 ? 1.051 -1.245 -21 1 69.12 66 MET B C 1
ATOM 2920 O O . MET B 1 66 ? -0.102 -1.681 -21.016 1 69.12 66 MET B O 1
ATOM 2924 N N . LEU B 1 67 ? 2.123 -1.874 -20.562 1 75.5 67 LEU B N 1
ATOM 2925 C CA . LEU B 1 67 ? 1.985 -3.246 -20.078 1 75.5 67 LEU B CA 1
ATOM 2926 C C . LEU B 1 67 ? 1.06 -3.309 -18.875 1 75.5 67 LEU B C 1
ATOM 2928 O O . LEU B 1 67 ? 0.253 -4.234 -18.75 1 75.5 67 LEU B O 1
ATOM 2932 N N . ALA B 1 68 ? 1.219 -2.324 -18.094 1 66 68 ALA B N 1
ATOM 2933 C CA . ALA B 1 68 ? 0.337 -2.264 -16.938 1 66 68 ALA B CA 1
ATOM 2934 C C . ALA B 1 68 ? -1.127 -2.189 -17.359 1 66 68 ALA B C 1
ATOM 2936 O O . ALA B 1 68 ? -1.982 -2.865 -16.781 1 66 68 ALA B O 1
ATOM 2937 N N . GLU B 1 69 ? -1.365 -1.426 -18.297 1 62.09 69 GLU B N 1
ATOM 2938 C CA . GLU B 1 69 ? -2.727 -1.284 -18.812 1 62.09 69 GLU B CA 1
ATOM 2939 C C . GLU B 1 69 ? -3.184 -2.551 -19.531 1 62.09 69 GLU B C 1
ATOM 2941 O O . GLU B 1 69 ? -4.332 -2.973 -19.391 1 62.09 69 GLU B O 1
ATOM 2946 N N . ILE B 1 70 ? -2.309 -3.113 -20.25 1 71.88 70 ILE B N 1
ATOM 2947 C CA . ILE B 1 70 ? -2.613 -4.34 -20.984 1 71.88 70 ILE B CA 1
ATOM 2948 C C . ILE B 1 70 ? -2.912 -5.465 -19.984 1 71.88 70 ILE B C 1
ATOM 2950 O O . ILE B 1 70 ? -3.859 -6.23 -20.188 1 71.88 70 ILE B O 1
ATOM 2954 N N . ASN B 1 71 ? -2.074 -5.52 -19.031 1 71.19 71 ASN B N 1
ATOM 2955 C CA . ASN B 1 71 ? -2.307 -6.527 -18 1 71.19 71 ASN B CA 1
ATOM 2956 C C . ASN B 1 71 ? -3.688 -6.375 -17.375 1 71.19 71 ASN B C 1
ATOM 2958 O O . ASN B 1 71 ? -4.371 -7.367 -17.125 1 71.19 71 ASN B O 1
ATOM 2962 N N . ARG B 1 72 ? -3.975 -5.215 -17.25 1 60.84 72 ARG B N 1
ATOM 2963 C CA . ARG B 1 72 ? -5.305 -4.945 -16.719 1 60.84 72 ARG B CA 1
ATOM 2964 C C . ARG B 1 72 ? -6.387 -5.473 -17.656 1 60.84 72 ARG B C 1
ATOM 2966 O O . ARG B 1 72 ? -7.375 -6.059 -17.203 1 60.84 72 ARG B O 1
ATOM 2973 N N . VAL B 1 73 ? -6.227 -5.258 -18.859 1 60.5 73 VAL B N 1
ATOM 2974 C CA . VAL B 1 73 ? -7.172 -5.727 -19.875 1 60.5 73 VAL B CA 1
ATOM 2975 C C . VAL B 1 73 ? -7.262 -7.25 -19.828 1 60.5 73 VAL B C 1
ATOM 2977 O O . VAL B 1 73 ? -8.359 -7.816 -19.828 1 60.5 73 VAL B O 1
ATOM 2980 N N . PHE B 1 74 ? -6.188 -7.895 -19.766 1 67.06 74 PHE B N 1
ATOM 2981 C CA . PHE B 1 74 ? -6.184 -9.352 -19.812 1 67.06 74 PHE B CA 1
ATOM 2982 C C . PHE B 1 74 ? -6.699 -9.938 -18.5 1 67.06 74 PHE B C 1
ATOM 2984 O O . PHE B 1 74 ? -7.328 -11 -18.5 1 67.06 74 PHE B O 1
ATOM 2991 N N . GLU B 1 75 ? -6.336 -9.219 -17.516 1 61.69 75 GLU B N 1
ATOM 2992 C CA . GLU B 1 75 ? -6.934 -9.625 -16.25 1 61.69 75 GLU B CA 1
ATOM 2993 C C . GLU B 1 75 ? -8.461 -9.57 -16.312 1 61.69 75 GLU B C 1
ATOM 2995 O O . GLU B 1 75 ? -9.141 -10.453 -15.789 1 61.69 75 GLU B O 1
ATOM 3000 N N . GLY B 1 76 ? -8.883 -8.57 -16.906 1 57.81 76 GLY B N 1
ATOM 3001 C CA . GLY B 1 76 ? -10.312 -8.461 -17.125 1 57.81 76 GLY B CA 1
ATOM 3002 C C . GLY B 1 76 ? -10.867 -9.594 -17.969 1 57.81 76 GLY B C 1
ATOM 3003 O O . GLY B 1 76 ? -11.906 -10.18 -17.625 1 57.81 76 GLY B O 1
ATOM 3004 N N . LEU B 1 77 ? -10.156 -9.961 -19 1 55.81 77 LEU B N 1
ATOM 3005 C CA . LEU B 1 77 ? -10.578 -11.039 -19.891 1 55.81 77 LEU B CA 1
ATOM 3006 C C . LEU B 1 77 ? -10.531 -12.383 -19.172 1 55.81 77 LEU B C 1
ATOM 3008 O O . LEU B 1 77 ? -11.43 -13.211 -19.328 1 55.81 77 LEU B O 1
ATOM 3012 N N . ALA B 1 78 ? -9.453 -12.609 -18.453 1 60.78 78 ALA B N 1
ATOM 3013 C CA . ALA B 1 78 ? -9.312 -13.844 -17.688 1 60.78 78 ALA B CA 1
ATOM 3014 C C . ALA B 1 78 ? -10.438 -13.977 -16.672 1 60.78 78 ALA B C 1
ATOM 3016 O O . ALA B 1 78 ? -10.961 -15.078 -16.453 1 60.78 78 ALA B O 1
ATOM 3017 N N . HIS B 1 79 ? -10.688 -12.914 -16.172 1 57.47 79 HIS B N 1
ATOM 3018 C CA . HIS B 1 79 ? -11.773 -12.891 -15.188 1 57.47 79 HIS B CA 1
ATOM 3019 C C . HIS B 1 79 ? -13.094 -13.305 -15.828 1 57.47 79 HIS B C 1
ATOM 3021 O O . HIS B 1 79 ? -13.859 -14.062 -15.234 1 57.47 79 HIS B O 1
ATOM 3027 N N . LEU B 1 80 ? -13.258 -12.812 -16.906 1 51.25 80 LEU B N 1
ATOM 3028 C CA . LEU B 1 80 ? -14.484 -13.18 -17.625 1 51.25 80 LEU B CA 1
ATOM 3029 C C . LEU B 1 80 ? -14.562 -14.688 -17.828 1 51.25 80 LEU B C 1
ATOM 3031 O O . LEU B 1 80 ? -15.633 -15.281 -17.688 1 51.25 80 LEU B O 1
ATOM 3035 N N . GLU B 1 81 ? -13.438 -15.25 -18.062 1 50.28 81 GLU B N 1
ATOM 3036 C CA . GLU B 1 81 ? -13.383 -16.703 -18.281 1 50.28 81 GLU B CA 1
ATOM 3037 C C . GLU B 1 81 ? -13.641 -17.453 -16.969 1 50.28 81 GLU B C 1
ATOM 3039 O O . GLU B 1 81 ? -14.305 -18.484 -16.969 1 50.28 81 GLU B O 1
ATOM 3044 N N . GLU B 1 82 ? -13.047 -16.984 -15.898 1 52 82 GLU B N 1
ATOM 3045 C CA . GLU B 1 82 ? -13.211 -17.625 -14.594 1 52 82 GLU B CA 1
ATOM 3046 C C . GLU B 1 82 ? -14.656 -17.531 -14.109 1 52 82 GLU B C 1
ATOM 3048 O O . GLU B 1 82 ? -15.156 -18.453 -13.461 1 52 82 GLU B O 1
ATOM 3053 N N . LEU B 1 83 ? -15.227 -16.406 -14.234 1 50.25 83 LEU B N 1
ATOM 3054 C CA . LEU B 1 83 ? -16.641 -16.25 -13.875 1 50.25 83 LEU B CA 1
ATOM 3055 C C . LEU B 1 83 ? -17.469 -17.391 -14.453 1 50.25 83 LEU B C 1
ATOM 3057 O O . LEU B 1 83 ? -18.391 -17.875 -13.797 1 50.25 83 LEU B O 1
ATOM 3061 N N . ARG B 1 84 ? -17.109 -17.812 -15.516 1 43.97 84 ARG B N 1
ATOM 3062 C CA . ARG B 1 84 ? -17.859 -18.906 -16.125 1 43.97 84 ARG B CA 1
ATOM 3063 C C . ARG B 1 84 ? -17.734 -20.188 -15.32 1 43.97 84 ARG B C 1
ATOM 3065 O O . ARG B 1 84 ? -18.672 -20.969 -15.219 1 43.97 84 ARG B O 1
ATOM 3072 N N . HIS B 1 85 ? -16.625 -20.359 -14.734 1 48 85 HIS B N 1
ATOM 3073 C CA . HIS B 1 85 ? -16.391 -21.656 -14.086 1 48 85 HIS B CA 1
ATOM 3074 C C . HIS B 1 85 ? -16.906 -21.641 -12.641 1 48 85 HIS B C 1
ATOM 3076 O O . HIS B 1 85 ? -17.312 -22.672 -12.117 1 48 85 HIS B O 1
ATOM 3082 N N . ASN B 1 86 ? -16.859 -20.531 -11.953 1 50.94 86 ASN B N 1
ATOM 3083 C CA . ASN B 1 86 ? -16.984 -20.516 -10.5 1 50.94 86 ASN B CA 1
ATOM 3084 C C . ASN B 1 86 ? -18.453 -20.406 -10.062 1 50.94 86 ASN B C 1
ATOM 3086 O O . ASN B 1 86 ? -18.734 -20.219 -8.883 1 50.94 86 ASN B O 1
ATOM 3090 N N . LEU B 1 87 ? -19.438 -20.484 -10.844 1 48.81 87 LEU B N 1
ATOM 3091 C CA . LEU B 1 87 ? -20.797 -20.109 -10.523 1 48.81 87 LEU B CA 1
ATOM 3092 C C . LEU B 1 87 ? -21.344 -20.969 -9.383 1 48.81 87 LEU B C 1
ATOM 3094 O O . LEU B 1 87 ? -22.281 -20.547 -8.68 1 48.81 87 LEU B O 1
ATOM 3098 N N . LYS B 1 88 ? -21.016 -22.219 -9.273 1 51.59 88 LYS B N 1
ATOM 3099 C CA . LYS B 1 88 ? -21.891 -22.922 -8.344 1 51.59 88 LYS B CA 1
ATOM 3100 C C . LYS B 1 88 ? -21.125 -23.344 -7.086 1 51.59 88 LYS B C 1
ATOM 3102 O O . LYS B 1 88 ? -21.734 -23.766 -6.102 1 51.59 88 LYS B O 1
ATOM 3107 N N . ASP B 1 89 ? -19.797 -23.219 -7.008 1 59.38 89 ASP B N 1
ATOM 3108 C CA . ASP B 1 89 ? -19.078 -23.844 -5.906 1 59.38 89 ASP B CA 1
ATOM 3109 C C . ASP B 1 89 ? -18.609 -22.812 -4.887 1 59.38 89 ASP B C 1
ATOM 3111 O O . ASP B 1 89 ? -18.062 -21.766 -5.254 1 59.38 89 ASP B O 1
ATOM 3115 N N . ARG B 1 90 ? -19.062 -23 -3.535 1 64.81 90 ARG B N 1
ATOM 3116 C CA . ARG B 1 90 ? -18.734 -22.125 -2.42 1 64.81 90 ARG B CA 1
ATOM 3117 C C . ARG B 1 90 ? -17.375 -22.453 -1.821 1 64.81 90 ARG B C 1
ATOM 3119 O O . ARG B 1 90 ? -16.828 -21.672 -1.046 1 64.81 90 ARG B O 1
ATOM 3126 N N . THR B 1 91 ? -16.938 -23.547 -2.113 1 71.12 91 THR B N 1
ATOM 3127 C CA . THR B 1 91 ? -15.719 -23.984 -1.429 1 71.12 91 THR B CA 1
ATOM 3128 C C . THR B 1 91 ? -14.562 -24.109 -2.412 1 71.12 91 THR B C 1
ATOM 3130 O O . THR B 1 91 ? -13.484 -24.578 -2.051 1 71.12 91 THR B O 1
ATOM 3133 N N . ALA B 1 92 ? -14.812 -23.734 -3.49 1 75.62 92 ALA B N 1
ATOM 3134 C CA . ALA B 1 92 ? -13.773 -23.688 -4.516 1 75.62 92 ALA B CA 1
ATOM 3135 C C . ALA B 1 92 ? -13.953 -22.469 -5.426 1 75.62 92 ALA B C 1
ATOM 3137 O O . ALA B 1 92 ? -15.039 -21.906 -5.5 1 75.62 92 ALA B O 1
ATOM 3138 N N . GLY B 1 93 ? -12.883 -22.062 -5.855 1 87.44 93 GLY B N 1
ATOM 3139 C CA . GLY B 1 93 ? -12.93 -20.938 -6.77 1 87.44 93 GLY B CA 1
ATOM 3140 C C . GLY B 1 93 ? -11.828 -19.922 -6.527 1 87.44 93 GLY B C 1
ATOM 3141 O O . GLY B 1 93 ? -10.875 -20.203 -5.797 1 87.44 93 GLY B O 1
ATOM 3142 N N . HIS B 1 94 ? -11.914 -18.828 -7.262 1 91.06 94 HIS B N 1
ATOM 3143 C CA . HIS B 1 94 ? -10.906 -17.781 -7.184 1 91.06 94 HIS B CA 1
ATOM 3144 C C . HIS B 1 94 ? -11.547 -16.438 -6.812 1 91.06 94 HIS B C 1
ATOM 3146 O O . HIS B 1 94 ? -12.531 -16.031 -7.422 1 91.06 94 HIS B O 1
ATOM 3152 N N . LEU B 1 95 ? -11.047 -15.875 -5.789 1 92.88 95 LEU B N 1
ATOM 3153 C CA . LEU B 1 95 ? -11.531 -14.594 -5.301 1 92.88 95 LEU B CA 1
ATOM 3154 C C . LEU B 1 95 ? -10.578 -13.469 -5.688 1 92.88 95 LEU B C 1
ATOM 3156 O O . LEU B 1 95 ? -9.375 -13.547 -5.426 1 92.88 95 LEU B O 1
ATOM 3160 N N . ARG B 1 96 ? -11.094 -12.414 -6.309 1 93.5 96 ARG B N 1
ATOM 3161 C CA . ARG B 1 96 ? -10.32 -11.227 -6.66 1 93.5 96 ARG B CA 1
ATOM 3162 C C . ARG B 1 96 ? -10.758 -10.023 -5.828 1 93.5 96 ARG B C 1
ATOM 3164 O O . ARG B 1 96 ? -11.859 -9.516 -6.004 1 93.5 96 ARG B O 1
ATOM 3171 N N . ILE B 1 97 ? -9.836 -9.531 -5.027 1 96.5 97 ILE B N 1
ATOM 3172 C CA . ILE B 1 97 ? -10.164 -8.453 -4.098 1 96.5 97 ILE B CA 1
ATOM 3173 C C . ILE B 1 97 ? -9.266 -7.25 -4.363 1 96.5 97 ILE B C 1
ATOM 3175 O O . ILE B 1 97 ? -8.039 -7.367 -4.348 1 96.5 97 ILE B O 1
ATOM 3179 N N . ALA B 1 98 ? -9.883 -6.102 -4.648 1 96 98 ALA B N 1
ATOM 3180 C CA . ALA B 1 98 ? -9.164 -4.832 -4.676 1 96 98 ALA B CA 1
ATOM 3181 C C . ALA B 1 98 ? -9.312 -4.086 -3.352 1 96 98 ALA B C 1
ATOM 3183 O O . ALA B 1 98 ? -10.375 -4.129 -2.727 1 96 98 ALA B O 1
ATOM 3184 N N . CYS B 1 99 ? -8.211 -3.443 -2.949 1 96.25 99 CYS B N 1
ATOM 3185 C CA . CYS B 1 99 ? -8.328 -2.729 -1.683 1 96.25 99 CYS B CA 1
ATOM 3186 C C . CYS B 1 99 ? -7.305 -1.604 -1.593 1 96.25 99 CYS B C 1
ATOM 3188 O O . CYS B 1 99 ? -6.387 -1.527 -2.412 1 96.25 99 CYS B O 1
ATOM 3190 N N . LEU B 1 100 ? -7.512 -0.719 -0.678 1 93.75 100 LEU B N 1
ATOM 3191 C CA . LEU B 1 100 ? -6.465 0.241 -0.353 1 93.75 100 LEU B CA 1
ATOM 3192 C C . LEU B 1 100 ? -5.254 -0.461 0.259 1 93.75 100 LEU B C 1
ATOM 3194 O O . LEU B 1 100 ? -5.41 -1.42 1.02 1 93.75 100 LEU B O 1
ATOM 3198 N N . PRO B 1 101 ? -4.082 0.048 0.036 1 92.56 101 PRO B N 1
ATOM 3199 C CA . PRO B 1 101 ? -2.867 -0.63 0.494 1 92.56 101 PRO B CA 1
ATOM 3200 C C . PRO B 1 101 ? -2.857 -0.869 2.002 1 92.56 101 PRO B C 1
ATOM 3202 O O . PRO B 1 101 ? -2.342 -1.89 2.467 1 92.56 101 PRO B O 1
ATOM 3205 N N . GLY B 1 102 ? -3.363 -0.002 2.713 1 90.5 102 GLY B N 1
ATOM 3206 C CA . GLY B 1 102 ? -3.406 -0.19 4.156 1 90.5 102 GLY B CA 1
ATOM 3207 C C . GLY B 1 102 ? -4.164 -1.436 4.57 1 90.5 102 GLY B C 1
ATOM 3208 O O . GLY B 1 102 ? -3.762 -2.131 5.508 1 90.5 102 GLY B O 1
ATOM 3209 N N . PHE B 1 103 ? -5.188 -1.763 3.9 1 91.75 103 PHE B N 1
ATOM 3210 C CA . PHE B 1 103 ? -5.988 -2.938 4.219 1 91.75 103 PHE B CA 1
ATOM 3211 C C . PHE B 1 103 ? -5.25 -4.215 3.848 1 91.75 103 PHE B C 1
ATOM 3213 O O . PHE B 1 103 ? -5.422 -5.25 4.496 1 91.75 103 PHE B O 1
ATOM 3220 N N . ALA B 1 104 ? -4.441 -4.129 2.893 1 94.31 104 ALA B N 1
ATOM 3221 C CA . ALA B 1 104 ? -3.746 -5.309 2.383 1 94.31 104 ALA B CA 1
ATOM 3222 C C . ALA B 1 104 ? -2.674 -5.777 3.361 1 94.31 104 ALA B C 1
ATOM 3224 O O . ALA B 1 104 ? -2.162 -6.891 3.242 1 94.31 104 ALA B O 1
ATOM 3225 N N . THR B 1 105 ? -2.35 -4.996 4.367 1 90.81 105 THR B N 1
ATOM 3226 C CA . THR B 1 105 ? -1.211 -5.355 5.203 1 90.81 105 THR B CA 1
ATOM 3227 C C . THR B 1 105 ? -1.636 -5.5 6.664 1 90.81 105 THR B C 1
ATOM 3229 O O . THR B 1 105 ? -0.817 -5.824 7.527 1 90.81 105 THR B O 1
ATOM 3232 N N . SER B 1 106 ? -2.771 -5.25 7.004 1 86.88 106 SER B N 1
ATOM 3233 C CA . SER B 1 106 ? -3.131 -5.293 8.414 1 86.88 106 SER B CA 1
ATOM 3234 C C . SER B 1 106 ? -4.387 -6.129 8.641 1 86.88 106 SER B C 1
ATOM 3236 O O . SER B 1 106 ? -4.316 -7.355 8.727 1 86.88 106 SER B O 1
ATOM 3238 N N . HIS B 1 107 ? -5.578 -5.57 8.438 1 92.44 107 HIS B N 1
ATOM 3239 C CA . HIS B 1 107 ? -6.82 -6.227 8.828 1 92.44 107 HIS B CA 1
ATOM 3240 C C . HIS B 1 107 ? -7.203 -7.316 7.832 1 92.44 107 HIS B C 1
ATOM 3242 O O . HIS B 1 107 ? -7.523 -8.438 8.227 1 92.44 107 HIS B O 1
ATOM 3248 N N . LEU B 1 108 ? -7.07 -7.062 6.57 1 95.81 108 LEU B N 1
ATOM 3249 C CA . LEU B 1 108 ? -7.59 -7.941 5.527 1 95.81 108 LEU B CA 1
ATOM 3250 C C . LEU B 1 108 ? -6.824 -9.266 5.504 1 95.81 108 LEU B C 1
ATOM 3252 O O . LEU B 1 108 ? -7.43 -10.328 5.379 1 95.81 108 LEU B O 1
ATOM 3256 N N . PRO B 1 109 ? -5.508 -9.281 5.605 1 95.38 109 PRO B N 1
ATOM 3257 C CA . PRO B 1 109 ? -4.785 -10.555 5.621 1 95.38 109 PRO B CA 1
ATOM 3258 C C . PRO B 1 109 ? -5.246 -11.484 6.742 1 95.38 109 PRO B C 1
ATOM 3260 O O . PRO B 1 109 ? -5.344 -12.695 6.543 1 95.38 109 PRO B O 1
ATOM 3263 N N . ARG B 1 110 ? -5.559 -10.984 7.871 1 93.38 110 ARG B N 1
ATOM 3264 C CA . ARG B 1 110 ? -6.031 -11.797 8.992 1 93.38 110 ARG B CA 1
ATOM 3265 C C . ARG B 1 110 ? -7.414 -12.367 8.703 1 93.38 110 ARG B C 1
ATOM 3267 O O . ARG B 1 110 ? -7.676 -13.547 8.977 1 93.38 110 ARG B O 1
ATOM 3274 N N . VAL B 1 111 ? -8.242 -11.492 8.164 1 96.38 111 VAL B N 1
ATOM 3275 C CA . VAL B 1 111 ? -9.586 -11.945 7.805 1 96.38 111 VAL B CA 1
ATOM 3276 C C . VAL B 1 111 ? -9.492 -13.039 6.742 1 96.38 111 VAL B C 1
ATOM 3278 O O . VAL B 1 111 ? -10.195 -14.047 6.82 1 96.38 111 VAL B O 1
ATOM 3281 N N . LEU B 1 112 ? -8.641 -12.82 5.754 1 96.44 112 LEU B N 1
ATOM 3282 C CA . LEU B 1 112 ? -8.477 -13.773 4.66 1 96.44 112 LEU B CA 1
ATOM 3283 C C . LEU B 1 112 ? -7.973 -15.117 5.184 1 96.44 112 LEU B C 1
ATOM 3285 O O . LEU B 1 112 ? -8.43 -16.172 4.742 1 96.44 112 LEU B O 1
ATOM 3289 N N . THR B 1 113 ? -7.027 -15.07 6.109 1 94.44 113 THR B N 1
ATOM 3290 C CA . THR B 1 113 ? -6.465 -16.281 6.684 1 94.44 113 THR B CA 1
ATOM 3291 C C . THR B 1 113 ? -7.551 -17.125 7.348 1 94.44 113 THR B C 1
ATOM 3293 O O . THR B 1 113 ? -7.645 -18.328 7.113 1 94.44 113 THR B O 1
ATOM 3296 N N . ALA B 1 114 ? -8.359 -16.484 8.141 1 95 114 ALA B N 1
ATOM 3297 C CA . ALA B 1 114 ? -9.453 -17.172 8.828 1 95 114 ALA B CA 1
ATOM 3298 C C . ALA B 1 114 ? -10.477 -17.703 7.828 1 95 114 ALA B C 1
ATOM 3300 O O . ALA B 1 114 ? -10.977 -18.828 7.973 1 95 114 ALA B O 1
ATOM 3301 N N . PHE B 1 115 ? -10.789 -16.969 6.809 1 96.75 115 PHE B N 1
ATOM 3302 C CA . PHE B 1 115 ? -11.797 -17.312 5.812 1 96.75 115 PHE B CA 1
ATOM 3303 C C . PHE B 1 115 ? -11.359 -18.516 4.984 1 96.75 115 PHE B C 1
ATOM 3305 O O . PHE B 1 115 ? -12.188 -19.359 4.629 1 96.75 115 PHE B O 1
ATOM 3312 N N . LEU B 1 116 ? -10.055 -18.625 4.703 1 95.88 116 LEU B N 1
ATOM 3313 C CA . LEU B 1 116 ? -9.547 -19.625 3.779 1 95.88 116 LEU B CA 1
ATOM 3314 C C . LEU B 1 116 ? -9.219 -20.922 4.512 1 95.88 116 LEU B C 1
ATOM 3316 O O . LEU B 1 116 ? -9.008 -21.969 3.883 1 95.88 116 LEU B O 1
ATOM 3320 N N . LYS B 1 117 ? -9.156 -20.875 5.805 1 91.88 117 LYS B N 1
ATOM 3321 C CA . LYS B 1 117 ? -8.789 -22.031 6.617 1 91.88 117 LYS B CA 1
ATOM 3322 C C . LYS B 1 117 ? -9.633 -23.25 6.254 1 91.88 117 LYS B C 1
ATOM 3324 O O . LYS B 1 117 ? -9.109 -24.359 6.133 1 91.88 117 LYS B O 1
ATOM 3329 N N . ASP B 1 118 ? -10.867 -23.078 6.004 1 89.38 118 ASP B N 1
ATOM 3330 C CA . ASP B 1 118 ? -11.766 -24.203 5.727 1 89.38 118 ASP B CA 1
ATOM 3331 C C . ASP B 1 118 ? -12.172 -24.234 4.258 1 89.38 118 ASP B C 1
ATOM 3333 O O . ASP B 1 118 ? -13.203 -24.812 3.904 1 89.38 118 ASP B O 1
ATOM 3337 N N . ARG B 1 119 ? -11.383 -23.594 3.449 1 92.81 119 ARG B N 1
ATOM 3338 C CA . ARG B 1 119 ? -11.688 -23.531 2.025 1 92.81 119 ARG B CA 1
ATOM 3339 C C . ARG B 1 119 ? -10.445 -23.828 1.186 1 92.81 119 ARG B C 1
ATOM 3341 O O . ARG B 1 119 ? -9.984 -22.969 0.425 1 92.81 119 ARG B O 1
ATOM 3348 N N . PRO B 1 120 ? -10.008 -25.016 1.243 1 88 120 PRO B N 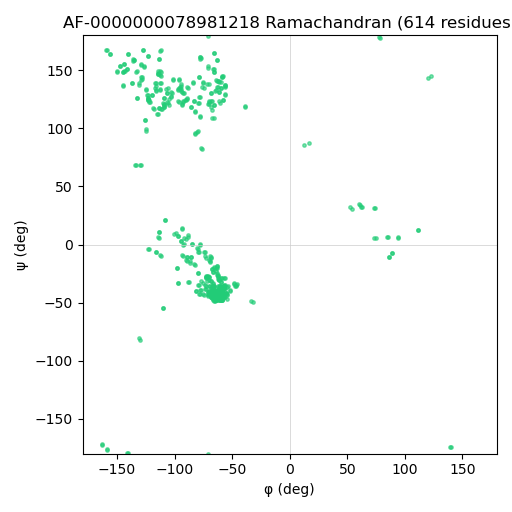1
ATOM 3349 C CA . PRO B 1 120 ? -8.742 -25.375 0.591 1 88 120 PRO B CA 1
ATOM 3350 C C . PRO B 1 120 ? -8.797 -25.219 -0.927 1 88 120 PRO B C 1
ATOM 3352 O O . PRO B 1 120 ? -7.758 -25.125 -1.58 1 88 120 PRO B O 1
ATOM 3355 N N . GLY B 1 121 ? -9.93 -25.203 -1.506 1 90.31 121 GLY B N 1
ATOM 3356 C CA . GLY B 1 121 ? -10.062 -25.078 -2.949 1 90.31 121 GLY B CA 1
ATOM 3357 C C . GLY B 1 121 ? -10.164 -23.641 -3.422 1 90.31 121 GLY B C 1
ATOM 3358 O O . GLY B 1 121 ? -10.375 -23.391 -4.609 1 90.31 121 GLY B O 1
ATOM 3359 N N . V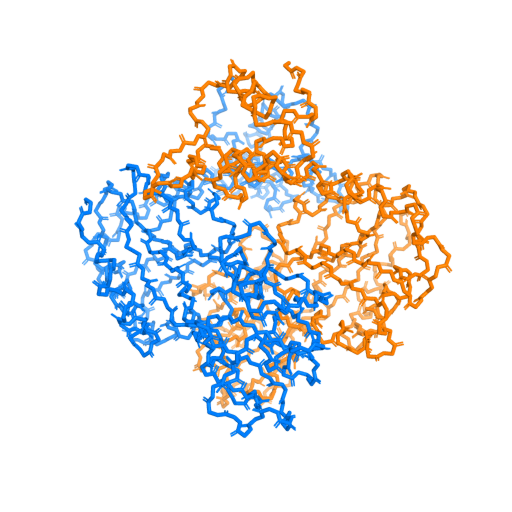AL B 1 122 ? -10.023 -22.703 -2.498 1 93.31 122 VAL B N 1
ATOM 3360 C CA . VAL B 1 122 ? -10.172 -21.297 -2.855 1 93.31 122 VAL B CA 1
ATOM 3361 C C . VAL B 1 122 ? -8.797 -20.641 -2.971 1 93.31 122 VAL B C 1
ATOM 3363 O O . VAL B 1 122 ? -7.926 -20.859 -2.123 1 93.31 122 VAL B O 1
ATOM 3366 N N . THR B 1 123 ? -8.555 -19.938 -4.043 1 94.75 123 THR B N 1
ATOM 3367 C CA . THR B 1 123 ? -7.367 -19.109 -4.234 1 94.75 123 THR B CA 1
ATOM 3368 C C . THR B 1 123 ? -7.75 -17.625 -4.301 1 94.75 123 THR B C 1
ATOM 3370 O O . THR B 1 123 ? -8.922 -17.297 -4.484 1 94.75 123 THR B O 1
ATOM 3373 N N . VAL B 1 124 ? -6.766 -16.734 -4.051 1 96.31 124 VAL B N 1
ATOM 3374 C CA . VAL B 1 124 ? -7.109 -15.328 -3.92 1 96.31 124 VAL B CA 1
ATOM 3375 C C . VAL B 1 124 ? -6.086 -14.477 -4.664 1 96.31 124 VAL B C 1
ATOM 3377 O O . VAL B 1 124 ? -4.891 -14.773 -4.645 1 96.31 124 VAL B O 1
ATOM 3380 N N . THR B 1 125 ? -6.562 -13.461 -5.352 1 95.56 125 THR B N 1
ATOM 3381 C CA . THR B 1 125 ? -5.762 -12.328 -5.797 1 95.56 125 THR B CA 1
ATOM 3382 C C . THR B 1 125 ? -6.125 -11.07 -5.016 1 95.56 125 THR B C 1
ATOM 3384 O O . THR B 1 125 ? -7.281 -10.641 -5.016 1 95.56 125 THR B O 1
ATOM 3387 N N . LEU B 1 126 ? -5.164 -10.555 -4.32 1 96.75 126 LEU B N 1
ATOM 3388 C CA . LEU B 1 126 ? -5.32 -9.312 -3.578 1 96.75 126 LEU B CA 1
ATOM 3389 C C . LEU B 1 126 ? -4.531 -8.18 -4.234 1 96.75 126 LEU B C 1
ATOM 3391 O O . LEU B 1 126 ? -3.309 -8.266 -4.355 1 96.75 126 LEU B O 1
ATOM 3395 N N . GLU B 1 127 ? -5.238 -7.129 -4.637 1 94.25 127 GLU B N 1
ATOM 3396 C CA . GLU B 1 127 ? -4.602 -6.051 -5.391 1 94.25 127 GLU B CA 1
ATOM 3397 C C . GLU B 1 127 ? -4.84 -4.699 -4.727 1 94.25 127 GLU B C 1
ATOM 3399 O O . GLU B 1 127 ? -5.926 -4.129 -4.844 1 94.25 127 GLU B O 1
ATOM 3404 N N . PRO B 1 128 ? -3.787 -4.176 -4.121 1 94.81 128 PRO B N 1
ATOM 3405 C CA . PRO B 1 128 ? -3.902 -2.84 -3.527 1 94.81 128 PRO B CA 1
ATOM 3406 C C . PRO B 1 128 ? -3.68 -1.724 -4.547 1 94.81 128 PRO B C 1
ATOM 3408 O O . PRO B 1 128 ? -2.822 -1.846 -5.426 1 94.81 128 PRO B O 1
ATOM 3411 N N . ASP B 1 129 ? -4.461 -0.669 -4.465 1 91.69 129 ASP B N 1
ATOM 3412 C CA . ASP B 1 129 ? -4.246 0.532 -5.266 1 91.69 129 ASP B CA 1
ATOM 3413 C C . ASP B 1 129 ? -5.02 1.719 -4.695 1 91.69 129 ASP B C 1
ATOM 3415 O O . ASP B 1 129 ? -5.535 1.65 -3.578 1 91.69 129 ASP B O 1
ATOM 3419 N N . ARG B 1 130 ? -5.039 2.805 -5.391 1 86.94 130 ARG B N 1
ATOM 3420 C CA . ARG B 1 130 ? -5.754 4.008 -4.984 1 86.94 130 ARG B CA 1
ATOM 3421 C C . ARG B 1 130 ? -7.25 3.871 -5.242 1 86.94 130 ARG B C 1
ATOM 3423 O O . ARG B 1 130 ? -7.672 3.082 -6.09 1 86.94 130 ARG B O 1
ATOM 3430 N N . PRO B 1 131 ? -8 4.699 -4.559 1 86.06 131 PRO B N 1
ATOM 3431 C CA . PRO B 1 131 ? -9.461 4.586 -4.668 1 86.06 131 PRO B CA 1
ATOM 3432 C C . PRO B 1 131 ? -9.953 4.684 -6.109 1 86.06 131 PRO B C 1
ATOM 3434 O O . PRO B 1 131 ? -10.836 3.926 -6.516 1 86.06 131 PRO B O 1
ATOM 3437 N N . GLU B 1 132 ? -9.406 5.609 -6.922 1 80.56 132 GLU B N 1
ATOM 3438 C CA . GLU B 1 132 ? -9.883 5.832 -8.281 1 80.56 132 GLU B CA 1
ATOM 3439 C C . GLU B 1 132 ? -9.672 4.594 -9.148 1 80.56 132 GLU B C 1
ATOM 3441 O O . GLU B 1 132 ? -10.539 4.238 -9.953 1 80.56 132 GLU B O 1
ATOM 3446 N N . ARG B 1 133 ? -8.555 3.965 -8.984 1 84.19 133 ARG B N 1
ATOM 3447 C CA . ARG B 1 133 ? -8.266 2.76 -9.758 1 84.19 133 ARG B CA 1
ATOM 3448 C C . ARG B 1 133 ? -9.133 1.592 -9.297 1 84.19 133 ARG B C 1
ATOM 3450 O O . ARG B 1 133 ? -9.617 0.812 -10.117 1 84.19 133 ARG B O 1
ATOM 3457 N N . ILE B 1 134 ? -9.289 1.502 -8.07 1 90.69 134 ILE B N 1
ATOM 3458 C CA . ILE B 1 134 ? -10.133 0.456 -7.5 1 90.69 134 ILE B CA 1
ATOM 3459 C C . ILE B 1 134 ? -11.547 0.564 -8.07 1 90.69 134 ILE B C 1
ATOM 3461 O O . ILE B 1 134 ? -12.133 -0.44 -8.477 1 90.69 134 ILE B O 1
ATOM 3465 N N . LEU B 1 135 ? -12.055 1.747 -8.109 1 86.12 135 LEU B N 1
ATOM 3466 C CA . LEU B 1 135 ? -13.383 1.956 -8.672 1 86.12 135 LEU B CA 1
ATOM 3467 C C . LEU B 1 135 ? -13.438 1.504 -10.125 1 86.12 135 LEU B C 1
ATOM 3469 O O . LEU B 1 135 ? -14.391 0.83 -10.539 1 86.12 135 LEU B O 1
ATOM 3473 N N . GLU B 1 136 ? -12.438 1.924 -10.867 1 80.12 136 GLU B N 1
ATOM 3474 C CA . GLU B 1 136 ? -12.367 1.527 -12.266 1 80.12 136 GLU B CA 1
ATOM 3475 C C . GLU B 1 136 ? -12.414 0.009 -12.414 1 80.12 136 GLU B C 1
ATOM 3477 O O . GLU B 1 136 ? -13.094 -0.512 -13.305 1 80.12 136 GLU B O 1
ATOM 3482 N N . TRP B 1 137 ? -11.711 -0.678 -11.555 1 86.44 137 TRP B N 1
ATOM 3483 C CA . TRP B 1 137 ? -11.641 -2.135 -11.609 1 86.44 137 TRP B CA 1
ATOM 3484 C C . TRP B 1 137 ? -12.992 -2.758 -11.305 1 86.44 137 TRP B C 1
ATOM 3486 O O . TRP B 1 137 ? -13.375 -3.762 -11.914 1 86.44 137 TRP B O 1
ATOM 3496 N N . ILE B 1 138 ? -13.695 -2.166 -10.414 1 87.81 138 ILE B N 1
ATOM 3497 C CA . ILE B 1 138 ? -14.992 -2.707 -10.023 1 87.81 138 ILE B CA 1
ATOM 3498 C C . ILE B 1 138 ? -16.016 -2.412 -11.109 1 87.81 138 ILE B C 1
ATOM 3500 O O . ILE B 1 138 ? -16.828 -3.277 -11.461 1 87.81 138 ILE B O 1
ATOM 3504 N N . VAL B 1 139 ? -15.984 -1.236 -11.617 1 81.06 139 VAL B N 1
ATOM 3505 C CA . VAL B 1 139 ? -16.891 -0.866 -12.711 1 81.06 139 VAL B CA 1
ATOM 3506 C C . VAL B 1 139 ? -16.672 -1.798 -13.898 1 81.06 139 VAL B C 1
ATOM 3508 O O . VAL B 1 139 ? -17.625 -2.23 -14.539 1 81.06 139 VAL B O 1
ATOM 3511 N N . GLY B 1 140 ? -15.461 -2.062 -14.172 1 78.06 140 GLY B N 1
ATOM 3512 C CA . GLY B 1 140 ? -15.102 -2.932 -15.281 1 78.06 140 GLY B CA 1
ATOM 3513 C C . GLY B 1 140 ? -15.227 -4.406 -14.945 1 78.06 140 GLY B C 1
ATOM 3514 O O . GLY B 1 140 ? -14.891 -5.266 -15.766 1 78.06 140 GLY B O 1
ATOM 3515 N N . GLN B 1 141 ? -15.562 -4.727 -13.75 1 80.81 141 GLN B N 1
ATOM 3516 C CA . GLN B 1 141 ? -15.773 -6.086 -13.266 1 80.81 141 GLN B CA 1
ATOM 3517 C C . GLN B 1 141 ? -14.484 -6.906 -13.344 1 80.81 141 GLN B C 1
ATOM 3519 O O . GLN B 1 141 ? -14.523 -8.094 -13.664 1 80.81 141 GLN B O 1
ATOM 3524 N N . GLN B 1 142 ? -13.422 -6.262 -13.18 1 83.12 142 GLN B N 1
ATOM 3525 C CA . GLN B 1 142 ? -12.117 -6.918 -13.164 1 83.12 142 GLN B CA 1
ATOM 3526 C C . GLN B 1 142 ? -11.844 -7.566 -11.805 1 83.12 142 GLN B C 1
ATOM 3528 O O . GLN B 1 142 ? -11.047 -8.5 -11.711 1 83.12 142 GLN B O 1
ATOM 3533 N N . TYR B 1 143 ? -12.469 -7.059 -10.844 1 91.25 143 TYR B N 1
ATOM 3534 C CA . TYR B 1 143 ? -12.398 -7.598 -9.492 1 91.25 143 TYR B CA 1
ATOM 3535 C C . TYR B 1 143 ? -13.797 -7.863 -8.945 1 91.25 143 TYR B C 1
ATOM 3537 O O . TYR B 1 143 ? -14.773 -7.25 -9.383 1 91.25 143 TYR B O 1
ATOM 3545 N N . ASP B 1 144 ? -13.82 -8.82 -8.023 1 91 144 ASP B N 1
ATOM 3546 C CA . ASP B 1 144 ? -15.109 -9.289 -7.523 1 91 144 ASP B CA 1
ATOM 3547 C C . ASP B 1 144 ? -15.68 -8.328 -6.484 1 91 144 ASP B C 1
ATOM 3549 O O . ASP B 1 144 ? -16.906 -8.188 -6.367 1 91 144 ASP B O 1
ATOM 3553 N N . CYS B 1 145 ? -14.828 -7.719 -5.695 1 93.75 145 CYS B N 1
ATOM 3554 C CA . CYS B 1 145 ? -15.211 -6.75 -4.676 1 93.75 145 CYS B CA 1
ATOM 3555 C C . CYS B 1 145 ? -14.031 -5.863 -4.293 1 93.75 145 CYS B C 1
ATOM 3557 O O . CYS B 1 145 ? -12.906 -6.105 -4.723 1 93.75 145 CYS B O 1
ATOM 3559 N N . ALA B 1 146 ? -14.398 -4.828 -3.586 1 95.75 146 ALA B N 1
ATOM 3560 C CA . ALA B 1 146 ? -13.336 -3.914 -3.191 1 95.75 146 ALA B CA 1
ATOM 3561 C C . ALA B 1 146 ? -13.594 -3.336 -1.803 1 95.75 146 ALA B C 1
ATOM 3563 O O . ALA B 1 146 ? -14.742 -3.26 -1.359 1 95.75 146 ALA B O 1
ATOM 3564 N N . ILE B 1 147 ? -12.477 -3.084 -1.144 1 95.5 147 ILE B N 1
ATOM 3565 C CA . ILE B 1 147 ? -12.469 -2.373 0.13 1 95.5 147 ILE B CA 1
ATOM 3566 C C . ILE B 1 147 ? -11.742 -1.036 -0.034 1 95.5 147 ILE B C 1
ATOM 3568 O O . ILE B 1 147 ? -10.539 -1.001 -0.289 1 95.5 147 ILE B O 1
ATOM 3572 N N . THR B 1 148 ? -12.422 0.066 0.07 1 92.38 148 THR B N 1
ATOM 3573 C CA . THR B 1 148 ? -11.859 1.389 -0.169 1 92.38 148 THR B CA 1
ATOM 3574 C C . THR B 1 148 ? -12.406 2.4 0.834 1 92.38 148 THR B C 1
ATOM 3576 O O . THR B 1 148 ? -12.992 2.02 1.849 1 92.38 148 THR B O 1
ATOM 3579 N N . ASP B 1 149 ? -11.883 3.637 0.605 1 82.38 149 ASP B N 1
ATOM 3580 C CA . ASP B 1 149 ? -12.391 4.711 1.452 1 82.38 149 ASP B CA 1
ATOM 3581 C C . ASP B 1 149 ? -13.367 5.602 0.683 1 82.38 149 ASP B C 1
ATOM 3583 O O . ASP B 1 149 ? -13.406 5.566 -0.548 1 82.38 149 ASP B O 1
ATOM 3587 N N . GLY B 1 150 ? -14.531 5.75 1.036 1 65.56 150 GLY B N 1
ATOM 3588 C CA . GLY B 1 150 ? -15.742 6.473 0.669 1 65.56 150 GLY B CA 1
ATOM 3589 C C . GLY B 1 150 ? -15.703 7.016 -0.748 1 65.56 150 GLY B C 1
ATOM 3590 O O . GLY B 1 150 ? -14.758 7.707 -1.13 1 65.56 150 GLY B O 1
ATOM 3591 N N . PHE B 1 151 ? -16.078 6.336 -1.824 1 61.38 151 PHE B N 1
ATOM 3592 C CA . PHE B 1 151 ? -16.438 6.914 -3.109 1 61.38 151 PHE B CA 1
ATOM 3593 C C . PHE B 1 151 ? -17.938 7.23 -3.156 1 61.38 151 PHE B C 1
ATOM 3595 O O . PHE B 1 151 ? -18.734 6.59 -2.465 1 61.38 151 PHE B O 1
ATOM 3602 N N . ALA B 1 152 ? -18.094 8.414 -3.678 1 58.84 152 ALA B N 1
ATOM 3603 C CA . ALA B 1 152 ? -19.5 8.625 -3.998 1 58.84 152 ALA B CA 1
ATOM 3604 C C . ALA B 1 152 ? -20.031 7.527 -4.918 1 58.84 152 ALA B C 1
ATOM 3606 O O . ALA B 1 152 ? -19.281 6.98 -5.73 1 58.84 152 ALA B O 1
ATOM 3607 N N . GLY B 1 153 ? -21.109 7.09 -4.641 1 62.28 153 GLY B N 1
ATOM 3608 C CA . GLY B 1 153 ? -21.812 6.027 -5.355 1 62.28 153 GLY B CA 1
ATOM 3609 C C . GLY B 1 153 ? -21.641 6.117 -6.859 1 62.28 153 GLY B C 1
ATOM 3610 O O . GLY B 1 153 ? -21.562 7.211 -7.418 1 62.28 153 GLY B O 1
ATOM 3611 N N . HIS B 1 154 ? -21.109 5.223 -7.484 1 71.88 154 HIS B N 1
ATOM 3612 C CA . HIS B 1 154 ? -21.141 5.023 -8.93 1 71.88 154 HIS B CA 1
ATOM 3613 C C . HIS B 1 154 ? -22.266 4.059 -9.32 1 71.88 154 HIS B C 1
ATOM 3615 O O . HIS B 1 154 ? -22.453 3.025 -8.672 1 71.88 154 HIS B O 1
ATOM 3621 N N . PRO B 1 155 ? -23 4.473 -10.336 1 70.88 155 PRO B N 1
ATOM 3622 C CA . PRO B 1 155 ? -24.156 3.66 -10.68 1 70.88 155 PRO B CA 1
ATOM 3623 C C . PRO B 1 155 ? -23.797 2.209 -10.992 1 70.88 155 PRO B C 1
ATOM 3625 O O . PRO B 1 155 ? -24.641 1.313 -10.844 1 70.88 155 PRO B O 1
ATOM 3628 N N . ALA B 1 156 ? -22.688 2.023 -11.445 1 77 156 ALA B N 1
ATOM 3629 C CA . ALA B 1 156 ? -22.297 0.677 -11.852 1 77 156 ALA B CA 1
ATOM 3630 C C . ALA B 1 156 ? -21.766 -0.122 -10.656 1 77 156 ALA B C 1
ATOM 3632 O O . ALA B 1 156 ? -21.375 -1.28 -10.805 1 77 156 ALA B O 1
ATOM 3633 N N . THR B 1 157 ? -21.766 0.488 -9.531 1 84.75 157 THR B N 1
ATOM 3634 C CA . THR B 1 157 ? -21.266 -0.206 -8.352 1 84.75 157 THR B CA 1
ATOM 3635 C C . THR B 1 157 ? -22.281 -0.126 -7.211 1 84.75 157 THR B C 1
ATOM 3637 O O . THR B 1 157 ? -23.047 0.829 -7.129 1 84.75 157 THR B O 1
ATOM 3640 N N . GLU B 1 158 ? -22.359 -1.204 -6.5 1 87.5 158 GLU B N 1
ATOM 3641 C CA . GLU B 1 158 ? -23.031 -1.181 -5.203 1 87.5 158 GLU B CA 1
ATOM 3642 C C . GLU B 1 158 ? -22.047 -0.922 -4.07 1 87.5 158 GLU B C 1
ATOM 3644 O O . GLU B 1 158 ? -20.969 -1.532 -4.023 1 87.5 158 GLU B O 1
ATOM 3649 N N . SER B 1 159 ? -22.453 0.002 -3.309 1 89.06 159 SER B N 1
ATOM 3650 C CA . SER B 1 159 ? -21.547 0.397 -2.23 1 89.06 159 SER B CA 1
ATOM 3651 C C . SER B 1 159 ? -22.234 0.299 -0.873 1 89.06 159 SER B C 1
ATOM 3653 O O . SER B 1 159 ? -23.422 0.632 -0.743 1 89.06 159 SER B O 1
ATOM 3655 N N . THR B 1 160 ? -21.547 -0.283 0.098 1 90.5 160 THR B N 1
ATOM 3656 C CA . THR B 1 160 ? -21.922 -0.239 1.508 1 90.5 160 THR B CA 1
ATOM 3657 C C . THR B 1 160 ? -20.891 0.544 2.314 1 90.5 160 THR B C 1
ATOM 3659 O O . THR B 1 160 ? -19.719 0.163 2.371 1 90.5 160 THR B O 1
ATOM 3662 N N . ASP B 1 161 ? -21.359 1.607 2.871 1 90.56 161 ASP B N 1
ATOM 3663 C CA . ASP B 1 161 ? -20.469 2.434 3.689 1 90.56 161 ASP B CA 1
ATOM 3664 C C . ASP B 1 161 ? -20.578 2.055 5.164 1 90.56 161 ASP B C 1
ATOM 3666 O O . ASP B 1 161 ? -21.688 1.838 5.676 1 90.56 161 ASP B O 1
ATOM 3670 N N . ILE B 1 162 ? -19.484 1.886 5.762 1 92.56 162 ILE B N 1
ATOM 3671 C CA . ILE B 1 162 ? -19.406 1.535 7.176 1 92.56 162 ILE B CA 1
ATOM 3672 C C . ILE B 1 162 ? -18.562 2.574 7.918 1 92.56 162 ILE B C 1
ATOM 3674 O O . ILE B 1 162 ? -17.438 2.885 7.512 1 92.56 162 ILE B O 1
ATOM 3678 N N . ALA B 1 163 ? -19.109 3.15 8.969 1 93.81 163 ALA B N 1
ATOM 3679 C CA . ALA B 1 163 ? -18.391 4.113 9.797 1 93.81 163 ALA B CA 1
ATOM 3680 C C . ALA B 1 163 ? -17.562 3.406 10.867 1 93.81 163 ALA B C 1
ATOM 3682 O O . ALA B 1 163 ? -18.109 2.686 11.711 1 93.81 163 ALA B O 1
ATOM 3683 N N . ILE B 1 164 ? -16.297 3.588 10.805 1 94.88 164 ILE B N 1
ATOM 3684 C CA . ILE B 1 164 ? -15.375 2.979 11.766 1 94.88 164 ILE B CA 1
ATOM 3685 C C . ILE B 1 164 ? -14.953 4.016 12.797 1 94.88 164 ILE B C 1
ATOM 3687 O O . ILE B 1 164 ? -14.664 5.164 12.453 1 94.88 164 ILE B O 1
ATOM 3691 N N . ARG B 1 165 ? -14.828 3.586 14.008 1 96 165 ARG B N 1
ATOM 3692 C CA . ARG B 1 165 ? -14.383 4.48 15.078 1 96 165 ARG B CA 1
ATOM 3693 C C . ARG B 1 165 ? -12.938 4.906 14.859 1 96 165 ARG B C 1
ATOM 3695 O O . ARG B 1 165 ? -12.148 4.18 14.25 1 96 165 ARG B O 1
ATOM 3702 N N . THR B 1 166 ? -12.727 6.102 15.391 1 95.94 166 THR B N 1
ATOM 3703 C CA . THR B 1 166 ? -11.367 6.625 15.344 1 95.94 166 THR B CA 1
ATOM 3704 C C . THR B 1 166 ? -10.773 6.711 16.75 1 95.94 166 THR B C 1
ATOM 3706 O O . THR B 1 166 ? -11.492 6.949 17.719 1 95.94 166 THR B O 1
ATOM 3709 N N . VAL B 1 167 ? -9.508 6.562 16.859 1 98.19 167 VAL B N 1
ATOM 3710 C CA . VAL B 1 167 ? -8.773 6.574 18.125 1 98.19 167 VAL B CA 1
ATOM 3711 C C . VAL B 1 167 ? -7.508 7.41 17.984 1 98.19 167 VAL B C 1
ATOM 3713 O O . VAL B 1 167 ? -7.09 7.727 16.859 1 98.19 167 VAL B O 1
ATOM 3716 N N . CYS B 1 168 ? -7.02 7.824 19.031 1 98.62 168 CYS B N 1
ATOM 3717 C CA . CYS B 1 168 ? -5.676 8.375 19.109 1 98.62 168 CYS B CA 1
ATOM 3718 C C . CYS B 1 168 ? -4.68 7.324 19.578 1 98.62 168 CYS B C 1
ATOM 3720 O O . CYS B 1 168 ? -4.949 6.586 20.531 1 98.62 168 CYS B O 1
ATOM 3722 N N . ILE B 1 169 ? -3.562 7.23 18.906 1 98.69 169 ILE B N 1
ATOM 3723 C CA . ILE B 1 169 ? -2.523 6.293 19.312 1 98.69 169 ILE B CA 1
ATOM 3724 C C . ILE B 1 169 ? -1.298 7.066 19.797 1 98.69 169 ILE B C 1
ATOM 3726 O O . ILE B 1 169 ? -0.966 8.125 19.266 1 98.69 169 ILE B O 1
ATOM 3730 N N . LEU B 1 170 ? -0.711 6.598 20.844 1 98.38 170 LEU B N 1
ATOM 3731 C CA . LEU B 1 170 ? 0.464 7.164 21.5 1 98.38 170 LEU B CA 1
ATOM 3732 C C . LEU B 1 170 ? 1.528 6.098 21.719 1 98.38 170 LEU B C 1
ATOM 3734 O O . LEU B 1 170 ? 1.216 4.906 21.781 1 98.38 170 LEU B O 1
ATOM 3738 N N . PRO B 1 171 ? 2.832 6.551 21.812 1 97.06 171 PRO B N 1
ATOM 3739 C CA . PRO B 1 171 ? 3.893 5.586 22.109 1 97.06 171 PRO B CA 1
ATOM 3740 C C . PRO B 1 171 ? 3.723 4.934 23.484 1 97.06 171 PRO B C 1
ATOM 3742 O O . PRO B 1 171 ? 3.02 5.469 24.344 1 97.06 171 PRO B O 1
ATOM 3745 N N . PRO B 1 172 ? 4.418 3.74 23.547 1 93.81 172 PRO B N 1
ATOM 3746 C CA . PRO B 1 172 ? 4.445 3.125 24.875 1 93.81 172 PRO B CA 1
ATOM 3747 C C . PRO B 1 172 ? 5.008 4.055 25.938 1 93.81 172 PRO B C 1
ATOM 3749 O O . PRO B 1 172 ? 6.02 4.723 25.719 1 93.81 172 PRO B O 1
ATOM 3752 N N . GLY B 1 173 ? 4.254 4.184 27.031 1 93.19 173 GLY B N 1
ATOM 3753 C CA . GLY B 1 173 ? 4.738 4.965 28.156 1 93.19 173 GLY B CA 1
ATOM 3754 C C . GLY B 1 173 ? 4.457 6.449 28.016 1 93.19 173 GLY B C 1
ATOM 3755 O O . GLY B 1 173 ? 4.934 7.254 28.828 1 93.19 173 GLY B O 1
ATOM 3756 N N . HIS B 1 174 ? 3.746 6.805 27.031 1 95.69 174 HIS B N 1
ATOM 3757 C CA . HIS B 1 174 ? 3.447 8.219 26.828 1 95.69 174 HIS B CA 1
ATOM 3758 C C . HIS B 1 174 ? 2.717 8.812 28.031 1 95.69 174 HIS B C 1
ATOM 3760 O O . HIS B 1 174 ? 1.857 8.156 28.625 1 95.69 174 HIS B O 1
ATOM 3766 N N . PRO B 1 175 ? 2.932 10.016 28.406 1 94.62 175 PRO B N 1
ATOM 3767 C CA . PRO B 1 175 ? 2.297 10.648 29.562 1 94.62 175 PRO B CA 1
ATOM 3768 C C . PRO B 1 175 ? 0.775 10.695 29.453 1 94.62 175 PRO B C 1
ATOM 3770 O O . PRO B 1 175 ? 0.077 10.617 30.469 1 94.62 175 PRO B O 1
ATOM 3773 N N . LEU B 1 176 ? 0.292 10.805 28.297 1 96.19 176 LEU B N 1
ATOM 3774 C CA . LEU B 1 176 ? -1.146 10.922 28.078 1 96.19 176 LEU B CA 1
ATOM 3775 C C . LEU B 1 176 ? -1.83 9.57 28.203 1 96.19 176 LEU B C 1
ATOM 3777 O O . LEU B 1 176 ? -3.053 9.469 28.062 1 96.19 176 LEU B O 1
ATOM 3781 N N . SER B 1 177 ? -1.061 8.539 28.469 1 93.94 177 SER B N 1
ATOM 3782 C CA . SER B 1 177 ? -1.593 7.184 28.531 1 93.94 177 SER B CA 1
ATOM 3783 C C . SER B 1 177 ? -2.607 7.035 29.656 1 93.94 177 SER B C 1
ATOM 3785 O O . SER B 1 177 ? -3.428 6.113 29.641 1 93.94 177 SER B O 1
ATOM 3787 N N . ASP B 1 178 ? -2.613 7.906 30.578 1 93.94 178 ASP B N 1
ATOM 3788 C CA . ASP B 1 178 ? -3.49 7.812 31.734 1 93.94 178 ASP B CA 1
ATOM 3789 C C . ASP B 1 178 ? -4.852 8.445 31.453 1 93.94 178 ASP B C 1
ATOM 3791 O O . ASP B 1 178 ? -5.805 8.242 32.188 1 93.94 178 ASP B O 1
ATOM 3795 N N . ARG B 1 179 ? -4.918 9.195 30.406 1 95.94 179 ARG B N 1
ATOM 3796 C CA . ARG B 1 179 ? -6.188 9.82 30.047 1 95.94 179 ARG B CA 1
ATOM 3797 C C . ARG B 1 179 ? -7.137 8.805 29.422 1 95.94 179 ARG B C 1
ATOM 3799 O O . ARG B 1 179 ? -6.727 7.988 28.594 1 95.94 179 ARG B O 1
ATOM 3806 N N . PRO B 1 180 ? -8.391 8.828 29.844 1 96.25 180 PRO B N 1
ATOM 3807 C CA . PRO B 1 180 ? -9.352 7.883 29.281 1 96.25 180 PRO B CA 1
ATOM 3808 C C . PRO B 1 180 ? -9.711 8.195 27.828 1 96.25 180 PRO B C 1
ATOM 3810 O O . PRO B 1 180 ? -10.148 7.309 27.094 1 96.25 180 PRO B O 1
ATOM 3813 N N . GLU B 1 181 ? -9.617 9.453 27.469 1 97.75 181 GLU B N 1
ATOM 3814 C CA . GLU B 1 181 ? -9.844 9.938 26.109 1 97.75 181 GLU B CA 1
ATOM 3815 C C . GLU B 1 181 ? -8.891 11.078 25.781 1 97.75 181 GLU B C 1
ATOM 3817 O O . GLU B 1 181 ? -8.344 11.727 26.672 1 97.75 181 GLU B O 1
ATOM 3822 N N . ILE B 1 182 ? -8.648 11.258 24.547 1 98.56 182 ILE B N 1
ATOM 3823 C CA . ILE B 1 182 ? -7.715 12.281 24.094 1 98.56 182 ILE B CA 1
ATOM 3824 C C . ILE B 1 182 ? -8.453 13.32 23.266 1 98.56 182 ILE B C 1
ATOM 3826 O O . ILE B 1 182 ? -9.25 12.969 22.391 1 98.56 182 ILE B O 1
ATOM 3830 N N . THR B 1 183 ? -8.242 14.562 23.516 1 98.38 183 THR B N 1
ATOM 3831 C CA . THR B 1 183 ? -8.797 15.688 22.781 1 98.38 183 THR B CA 1
ATOM 3832 C C . THR B 1 183 ? -7.695 16.438 22.047 1 98.38 183 THR B C 1
ATOM 3834 O O . THR B 1 183 ? -6.508 16.219 22.297 1 98.38 183 THR B O 1
ATOM 3837 N N . PRO B 1 184 ? -8.109 17.328 21.094 1 98.25 184 PRO B N 1
ATOM 3838 C CA . PRO B 1 184 ? -7.098 18.172 20.469 1 98.25 184 PRO B CA 1
ATOM 3839 C C . PRO B 1 184 ? -6.254 18.953 21.469 1 98.25 184 PRO B C 1
ATOM 3841 O O . PRO B 1 184 ? -5.043 19.109 21.281 1 98.25 184 PRO B O 1
ATOM 3844 N N . HIS B 1 185 ? -6.816 19.391 22.547 1 98.19 185 HIS B N 1
ATOM 3845 C CA . HIS B 1 185 ? -6.094 20.141 23.562 1 98.19 185 HIS B CA 1
ATOM 3846 C C . HIS B 1 185 ? -4.977 19.297 24.172 1 98.19 185 HIS B C 1
ATOM 3848 O O . HIS B 1 185 ? -3.891 19.812 24.453 1 98.19 185 HIS B O 1
ATOM 3854 N N . ASP B 1 186 ? -5.27 18.047 24.391 1 98.12 186 ASP B N 1
ATOM 3855 C CA . ASP B 1 186 ? -4.273 17.141 24.969 1 98.12 186 ASP B CA 1
ATOM 3856 C C . ASP B 1 186 ? -3.08 16.969 24.031 1 98.12 186 ASP B C 1
ATOM 3858 O O . ASP B 1 186 ? -1.973 16.656 24.469 1 98.12 186 ASP B O 1
ATOM 3862 N N . LEU B 1 187 ? -3.297 17.234 22.734 1 98.12 187 LEU B N 1
ATOM 3863 C CA . LEU B 1 187 ? -2.273 16.953 21.719 1 98.12 187 LEU B CA 1
ATOM 3864 C C . LEU B 1 187 ? -1.523 18.234 21.344 1 98.12 187 LEU B C 1
ATOM 3866 O O . LEU B 1 187 ? -0.752 18.25 20.391 1 98.12 187 LEU B O 1
ATOM 3870 N N . ARG B 1 188 ? -1.783 19.266 22.109 1 97 188 ARG B N 1
ATOM 3871 C CA . ARG B 1 188 ? -1.063 20.516 21.875 1 97 188 ARG B CA 1
ATOM 3872 C C . ARG B 1 188 ? 0.444 20.297 21.984 1 97 188 ARG B C 1
ATOM 3874 O O . ARG B 1 188 ? 0.932 19.781 22.984 1 97 188 ARG B O 1
ATOM 3881 N N . GLY B 1 189 ? 1.109 20.688 20.891 1 94.44 189 GLY B N 1
ATOM 3882 C CA . GLY B 1 189 ? 2.562 20.609 20.922 1 94.44 189 GLY B CA 1
ATOM 3883 C C . GLY B 1 189 ? 3.096 19.25 20.531 1 94.44 189 GLY B C 1
ATOM 3884 O O . GLY B 1 189 ? 4.297 19.078 20.312 1 94.44 189 GLY B O 1
ATOM 3885 N N . GLU B 1 190 ? 2.213 18.203 20.422 1 96 190 GLU B N 1
ATOM 3886 C CA . GLU B 1 190 ? 2.641 16.875 20 1 96 190 GLU B CA 1
ATOM 3887 C C . GLU B 1 190 ? 2.898 16.828 18.484 1 96 190 GLU B C 1
ATOM 3889 O O . GLU B 1 190 ? 2.172 17.453 17.719 1 96 190 GLU B O 1
ATOM 3894 N N . LYS B 1 191 ? 3.969 16.125 18.094 1 96.81 191 LYS B N 1
ATOM 3895 C CA . LYS B 1 191 ? 4.184 15.844 16.672 1 96.81 191 LYS B CA 1
ATOM 3896 C C . LYS B 1 191 ? 3.127 14.875 16.141 1 96.81 191 LYS B C 1
ATOM 3898 O O . LYS B 1 191 ? 3.023 13.742 16.625 1 96.81 191 LYS B O 1
ATOM 3903 N N . ILE B 1 192 ? 2.445 15.312 15.125 1 98.44 192 ILE B N 1
ATOM 3904 C CA . ILE B 1 192 ? 1.31 14.523 14.664 1 98.44 192 ILE B CA 1
ATOM 3905 C C . ILE B 1 192 ? 1.635 13.883 13.32 1 98.44 192 ILE B C 1
ATOM 3907 O O . ILE B 1 192 ? 2.088 14.562 12.398 1 98.44 192 ILE B O 1
ATOM 3911 N N . ILE B 1 193 ? 1.469 12.578 1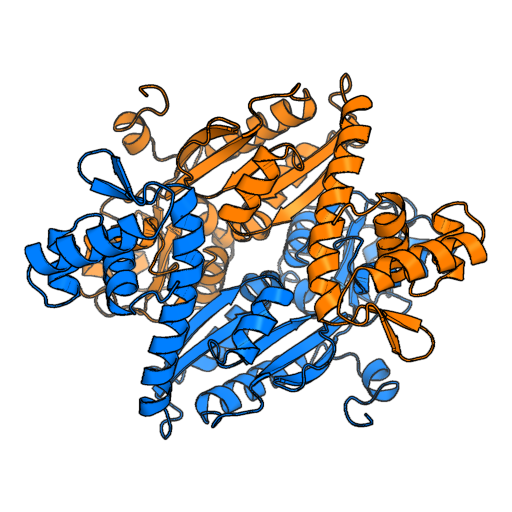3.258 1 98.5 193 ILE B N 1
ATOM 3912 C CA . ILE B 1 193 ? 1.449 11.828 12.008 1 98.5 193 ILE B CA 1
ATOM 3913 C C . ILE B 1 193 ? 0.017 11.727 11.484 1 98.5 193 ILE B C 1
ATOM 3915 O O . ILE B 1 193 ? -0.881 11.281 12.203 1 98.5 193 ILE B O 1
ATOM 3919 N N . HIS B 1 194 ? -0.198 12.164 10.258 1 97.38 194 HIS B N 1
ATOM 3920 C CA . HIS B 1 194 ? -1.57 12.203 9.766 1 97.38 194 HIS B CA 1
ATOM 3921 C C . HIS B 1 194 ? -1.642 11.773 8.305 1 97.38 194 HIS B C 1
ATOM 3923 O O . HIS B 1 194 ? -0.611 11.648 7.637 1 97.38 194 HIS B O 1
ATOM 3929 N N . SER B 1 195 ? -2.875 11.461 7.906 1 93.75 195 SER B N 1
ATOM 3930 C CA . SER B 1 195 ? -3.105 11.062 6.52 1 93.75 195 SER B CA 1
ATOM 3931 C C . SER B 1 195 ? -2.953 12.242 5.57 1 93.75 195 SER B C 1
ATOM 3933 O O . SER B 1 195 ? -2.68 13.367 6.008 1 93.75 195 SER B O 1
ATOM 3935 N N . ARG B 1 196 ? -3.15 11.945 4.312 1 88.31 196 ARG B N 1
ATOM 3936 C CA . ARG B 1 196 ? -2.969 12.977 3.291 1 88.31 196 ARG B CA 1
ATOM 3937 C C . ARG B 1 196 ? -3.885 14.172 3.543 1 88.31 196 ARG B C 1
ATOM 3939 O O . ARG B 1 196 ? -5.055 13.992 3.898 1 88.31 196 ARG B O 1
ATOM 3946 N N . ARG B 1 197 ? -3.406 15.273 3.238 1 83.69 197 ARG B N 1
ATOM 3947 C CA . ARG B 1 197 ? -4.105 16.531 3.523 1 83.69 197 ARG B CA 1
ATOM 3948 C C . ARG B 1 197 ? -5.383 16.641 2.693 1 83.69 197 ARG B C 1
ATOM 3950 O O . ARG B 1 197 ? -6.336 17.312 3.1 1 83.69 197 ARG B O 1
ATOM 3957 N N . ASP B 1 198 ? -5.375 15.953 1.644 1 75.94 198 ASP B N 1
ATOM 3958 C CA . ASP B 1 198 ? -6.543 16.094 0.781 1 75.94 198 ASP B CA 1
ATOM 3959 C C . ASP B 1 198 ? -7.578 15.016 1.08 1 75.94 198 ASP B C 1
ATOM 3961 O O . ASP B 1 198 ? -8.609 14.93 0.404 1 75.94 198 ASP B O 1
ATOM 3965 N N . SER B 1 199 ? -7.293 14.242 2.037 1 82.38 199 SER B N 1
ATOM 3966 C CA . SER B 1 199 ? -8.273 13.227 2.381 1 82.38 199 SER B CA 1
ATOM 3967 C C . SER B 1 199 ? -9.422 13.812 3.201 1 82.38 199 SER B C 1
ATOM 3969 O O . SER B 1 199 ? -9.211 14.711 4.02 1 82.38 199 SER B O 1
ATOM 3971 N N . PRO B 1 200 ? -10.656 13.305 2.977 1 81.69 200 PRO B N 1
ATOM 3972 C CA . PRO B 1 200 ? -11.789 13.75 3.787 1 81.69 200 PRO B CA 1
ATOM 3973 C C . PRO B 1 200 ? -11.57 13.531 5.285 1 81.69 200 PRO B C 1
ATOM 3975 O O . PRO B 1 200 ? -11.992 14.359 6.098 1 81.69 200 PRO B O 1
ATOM 3978 N N . PHE B 1 201 ? -10.938 12.531 5.574 1 89.75 201 PHE B N 1
ATOM 3979 C CA . PHE B 1 201 ? -10.68 12.25 6.98 1 89.75 201 PHE B CA 1
ATOM 3980 C C . PHE B 1 201 ? -9.797 13.328 7.598 1 89.75 201 PHE B C 1
ATOM 3982 O O . PHE B 1 201 ? -10.094 13.836 8.68 1 89.75 201 PHE B O 1
ATOM 3989 N N . PHE B 1 202 ? -8.727 13.672 6.945 1 92.25 202 PHE B N 1
ATOM 3990 C CA . PHE B 1 202 ? -7.82 14.688 7.477 1 92.25 202 PHE B CA 1
ATOM 3991 C C . PHE B 1 202 ? -8.539 16.016 7.645 1 92.25 202 PHE B C 1
ATOM 3993 O O . PHE B 1 202 ? -8.305 16.734 8.617 1 92.25 202 PHE B O 1
ATOM 4000 N N . ARG B 1 203 ? -9.367 16.344 6.719 1 86.94 203 ARG B N 1
ATOM 4001 C CA . ARG B 1 203 ? -10.086 17.609 6.789 1 86.94 203 ARG B CA 1
ATOM 4002 C C . ARG B 1 203 ? -10.938 17.688 8.047 1 86.94 203 ARG B C 1
ATOM 4004 O O . ARG B 1 203 ? -10.977 18.734 8.719 1 86.94 203 ARG B O 1
ATOM 4011 N N . ARG B 1 204 ? -11.586 16.625 8.32 1 92.31 204 ARG B N 1
ATOM 4012 C CA . ARG B 1 204 ? -12.398 16.578 9.531 1 92.31 204 ARG B CA 1
ATOM 4013 C C . ARG B 1 204 ? -11.531 16.625 10.781 1 92.31 204 ARG B C 1
ATOM 4015 O O . ARG B 1 204 ? -11.891 17.266 11.773 1 92.31 204 ARG B O 1
ATOM 4022 N N . LEU B 1 205 ? -10.438 16 10.695 1 96.06 205 LEU B N 1
ATOM 4023 C CA . LEU B 1 205 ? -9.5 16.016 11.812 1 96.06 205 LEU B CA 1
ATOM 4024 C C . LEU B 1 205 ? -8.961 17.438 12.039 1 96.06 205 LEU B C 1
ATOM 4026 O O . LEU B 1 205 ? -8.945 17.922 13.164 1 96.06 205 LEU B O 1
ATOM 4030 N N . ALA B 1 206 ? -8.531 18.031 10.953 1 93.62 206 ALA B N 1
ATOM 4031 C CA . ALA B 1 206 ? -7.996 19.391 11.023 1 93.62 206 ALA B CA 1
ATOM 4032 C C . ALA B 1 206 ? -9.039 20.359 11.57 1 93.62 206 ALA B C 1
ATOM 4034 O O . ALA B 1 206 ? -8.711 21.25 12.352 1 93.62 206 ALA B O 1
ATOM 4035 N N . GLN B 1 207 ? -10.242 20.172 11.141 1 93.38 207 GLN B N 1
ATOM 4036 C CA . GLN B 1 207 ? -11.336 21 11.625 1 93.38 207 GLN B CA 1
ATOM 4037 C C . GLN B 1 207 ? -11.523 20.844 13.133 1 93.38 207 GLN B C 1
ATOM 4039 O O . GLN B 1 207 ? -11.797 21.812 13.844 1 93.38 207 GLN B O 1
ATOM 4044 N N . ALA B 1 208 ? -11.43 19.641 13.602 1 96 208 ALA B N 1
ATOM 4045 C CA . ALA B 1 208 ? -11.555 19.391 15.039 1 96 208 ALA B CA 1
ATOM 4046 C C . ALA B 1 208 ? -10.492 20.156 15.828 1 96 208 ALA B C 1
ATOM 4048 O O . ALA B 1 208 ? -10.773 20.688 16.906 1 96 208 ALA B O 1
ATOM 4049 N N . PHE B 1 209 ? -9.289 20.203 15.289 1 96.5 209 PHE B N 1
ATOM 4050 C CA . PHE B 1 209 ? -8.219 20.969 15.93 1 96.5 209 PHE B CA 1
ATOM 4051 C C . PHE B 1 209 ? -8.508 22.453 15.883 1 96.5 209 PHE B C 1
ATOM 4053 O O . PHE B 1 209 ? -8.367 23.156 16.891 1 96.5 209 PHE B O 1
ATOM 4060 N N . THR B 1 210 ? -8.906 22.891 14.75 1 94.06 210 THR B N 1
ATOM 4061 C CA . THR B 1 210 ? -9.234 24.312 14.57 1 94.06 210 THR B CA 1
ATOM 4062 C C . THR B 1 210 ? -10.344 24.734 15.523 1 94.06 210 THR B C 1
ATOM 4064 O O . THR B 1 210 ? -10.234 25.766 16.188 1 94.06 210 THR B O 1
ATOM 4067 N N . ASP B 1 211 ? -11.352 23.969 15.57 1 95.69 211 ASP B N 1
ATOM 4068 C CA . ASP B 1 211 ? -12.5 24.25 16.422 1 95.69 211 ASP B CA 1
ATOM 4069 C C . ASP B 1 211 ? -12.078 24.328 17.891 1 95.69 211 ASP B C 1
ATOM 4071 O O . ASP B 1 211 ? -12.703 25.031 18.688 1 95.69 211 ASP B O 1
ATOM 4075 N N . SER B 1 212 ? -11.094 23.641 18.219 1 96.81 212 SER B N 1
ATOM 4076 C CA . SER B 1 212 ? -10.594 23.625 19.594 1 96.81 212 SER B CA 1
ATOM 4077 C C . SER B 1 212 ? -9.508 24.672 19.812 1 96.81 212 SER B C 1
ATOM 4079 O O . SER B 1 212 ? -8.883 24.719 20.859 1 96.81 212 SER B O 1
ATOM 4081 N N . GLU B 1 213 ? -9.203 25.422 18.75 1 96.88 213 GLU B N 1
ATOM 4082 C CA . GLU B 1 213 ? -8.18 26.469 18.781 1 96.88 213 GLU B CA 1
ATOM 4083 C C . GLU B 1 213 ? -6.812 25.891 19.125 1 96.88 213 GLU B C 1
ATOM 4085 O O . GLU B 1 213 ? -6.082 26.453 19.938 1 96.88 213 GLU B O 1
ATOM 4090 N N . VAL B 1 214 ? -6.59 24.766 18.703 1 97.12 214 VAL B N 1
ATOM 4091 C CA . VAL B 1 214 ? -5.297 24.094 18.844 1 97.12 214 VAL B CA 1
ATOM 4092 C C . VAL B 1 214 ? -4.664 23.922 17.469 1 97.12 214 VAL B C 1
ATOM 4094 O O . VAL B 1 214 ? -5.336 23.516 16.516 1 97.12 214 VAL B O 1
ATOM 4097 N N . GLU B 1 215 ? -3.457 24.234 17.375 1 95.62 215 GLU B N 1
ATOM 4098 C CA . GLU B 1 215 ? -2.734 24.016 16.125 1 95.62 215 GLU B CA 1
ATOM 4099 C C . GLU B 1 215 ? -2.328 22.547 15.977 1 95.62 215 GLU B C 1
ATOM 4101 O O . GLU B 1 215 ? -1.752 21.969 16.906 1 95.62 215 GLU B O 1
ATOM 4106 N N . LEU B 1 216 ? -2.672 21.953 14.883 1 95.88 216 LEU B N 1
ATOM 4107 C CA . LEU B 1 216 ? -2.207 20.609 14.562 1 95.88 216 LEU B CA 1
ATOM 4108 C C . LEU B 1 216 ? -0.771 20.641 14.055 1 95.88 216 LEU B C 1
ATOM 4110 O O . LEU B 1 216 ? -0.503 21.156 12.969 1 95.88 216 LEU B O 1
ATOM 4114 N N . SER B 1 217 ? 0.157 20.156 14.789 1 96.12 217 SER B N 1
ATOM 4115 C CA . SER B 1 217 ? 1.564 20.156 14.406 1 96.12 217 SER B CA 1
ATOM 4116 C C . SER B 1 217 ? 1.889 19 13.477 1 96.12 217 SER B C 1
ATOM 4118 O O . SER B 1 217 ? 2.264 17.906 13.938 1 96.12 217 SER B O 1
ATOM 4120 N N . SER B 1 218 ? 1.861 19.234 12.211 1 95.38 218 SER B N 1
ATOM 4121 C CA . SER B 1 218 ? 2.125 18.203 11.203 1 95.38 218 SER B CA 1
ATOM 4122 C C . SER B 1 218 ? 3.594 17.797 11.203 1 95.38 218 SER B C 1
ATOM 4124 O O . SER B 1 218 ? 4.473 18.641 10.977 1 95.38 218 SER B O 1
ATOM 4126 N N . TRP B 1 219 ? 3.873 16.562 11.43 1 97.06 219 TRP B N 1
ATOM 4127 C CA . TRP B 1 219 ? 5.242 16.062 11.445 1 97.06 219 TRP B CA 1
ATOM 4128 C C . TRP B 1 219 ? 5.508 15.172 10.242 1 97.06 219 TRP B C 1
ATOM 4130 O O . TRP B 1 219 ? 6.449 15.406 9.477 1 97.06 219 TRP B O 1
ATOM 4140 N N . ILE B 1 220 ? 4.668 14.164 10.078 1 97.62 220 ILE B N 1
ATOM 4141 C CA . ILE B 1 220 ? 4.773 13.266 8.938 1 97.62 220 ILE B CA 1
ATOM 4142 C C . ILE B 1 220 ? 3.396 13.07 8.305 1 97.62 220 ILE B C 1
ATOM 4144 O O . ILE B 1 220 ? 2.424 12.773 9 1 97.62 220 ILE B O 1
ATOM 4148 N N . GLU B 1 221 ? 3.312 13.32 7.008 1 96.75 221 GLU B N 1
ATOM 4149 C CA . GLU B 1 221 ? 2.137 12.984 6.211 1 96.75 221 GLU B CA 1
ATOM 4150 C C . GLU B 1 221 ? 2.285 11.609 5.559 1 96.75 221 GLU B C 1
ATOM 4152 O O . GLU B 1 221 ? 3.256 11.359 4.84 1 96.75 221 GLU B O 1
ATOM 4157 N N . VAL B 1 222 ? 1.34 10.734 5.91 1 96 222 VAL B N 1
ATOM 4158 C CA . VAL B 1 222 ? 1.371 9.375 5.383 1 96 222 VAL B CA 1
ATOM 4159 C C . VAL B 1 222 ? 0.063 9.07 4.656 1 96 222 VAL B C 1
ATOM 4161 O O . VAL B 1 222 ? -0.935 9.766 4.844 1 96 222 VAL B O 1
ATOM 4164 N N . ARG B 1 223 ? 0.078 8.086 3.857 1 92.38 223 ARG B N 1
ATOM 4165 C CA . ARG B 1 223 ? -1.134 7.652 3.172 1 92.38 223 ARG B CA 1
ATOM 4166 C C . ARG B 1 223 ? -1.79 6.488 3.91 1 92.38 223 ARG B C 1
ATOM 4168 O O . ARG B 1 223 ? -3.014 6.34 3.883 1 92.38 223 ARG B O 1
ATOM 4175 N N . GLN B 1 224 ? -0.996 5.699 4.492 1 94.31 224 GLN B N 1
ATOM 4176 C CA . GLN B 1 224 ? -1.464 4.484 5.145 1 94.31 224 GLN B CA 1
ATOM 4177 C C . GLN B 1 224 ? -1.418 4.625 6.664 1 94.31 224 GLN B C 1
ATOM 4179 O O . GLN B 1 224 ? -0.38 4.973 7.23 1 94.31 224 GLN B O 1
ATOM 4184 N N . PHE B 1 225 ? -2.541 4.277 7.348 1 95.62 225 PHE B N 1
ATOM 4185 C CA . PHE B 1 225 ? -2.582 4.316 8.805 1 95.62 225 PHE B CA 1
ATOM 4186 C C . PHE B 1 225 ? -1.568 3.35 9.406 1 95.62 225 PHE B C 1
ATOM 4188 O O . PHE B 1 225 ? -1 3.615 10.461 1 95.62 225 PHE B O 1
ATOM 4195 N N . THR B 1 226 ? -1.307 2.299 8.688 1 94.06 226 THR B N 1
ATOM 4196 C CA . THR B 1 226 ? -0.348 1.303 9.156 1 94.06 226 THR B CA 1
ATOM 4197 C C . THR B 1 226 ? 1.034 1.925 9.336 1 94.06 226 THR B C 1
ATOM 4199 O O . THR B 1 226 ? 1.774 1.551 10.25 1 94.06 226 THR B O 1
ATOM 4202 N N . THR B 1 227 ? 1.386 2.83 8.453 1 96 227 THR B N 1
ATOM 4203 C CA . THR B 1 227 ? 2.654 3.543 8.57 1 96 227 THR B CA 1
ATOM 4204 C C . THR B 1 227 ? 2.711 4.34 9.867 1 96 227 THR B C 1
ATOM 4206 O O . THR B 1 227 ? 3.711 4.297 10.586 1 96 227 THR B O 1
ATOM 4209 N N . ALA B 1 228 ? 1.664 5.059 10.156 1 97.44 228 ALA B N 1
ATOM 4210 C CA . ALA B 1 228 ? 1.579 5.848 11.383 1 97.44 228 ALA B CA 1
ATOM 4211 C C . ALA B 1 228 ? 1.707 4.957 12.609 1 97.44 228 ALA B C 1
ATOM 4213 O O . ALA B 1 228 ? 2.432 5.289 13.555 1 97.44 228 ALA B O 1
ATOM 4214 N N . CYS B 1 229 ? 1.022 3.834 12.586 1 96.25 229 CYS B N 1
ATOM 4215 C CA . CYS B 1 229 ? 1.075 2.906 13.711 1 96.25 229 CYS B CA 1
ATOM 4216 C C . CYS B 1 229 ? 2.498 2.418 13.953 1 96.25 229 CYS B C 1
ATOM 4218 O O . CYS B 1 229 ? 2.949 2.338 15.094 1 96.25 229 CYS B O 1
ATOM 4220 N N . THR B 1 230 ? 3.205 2.115 12.883 1 93.56 230 THR B N 1
ATOM 4221 C CA . THR B 1 230 ? 4.57 1.619 12.992 1 93.56 230 THR B CA 1
ATOM 4222 C C . THR B 1 230 ? 5.48 2.672 13.617 1 93.56 230 THR B C 1
ATOM 4224 O O . THR B 1 230 ? 6.258 2.369 14.523 1 93.56 230 THR B O 1
ATOM 4227 N N . ILE B 1 231 ? 5.352 3.908 13.172 1 96.38 231 ILE B N 1
ATOM 4228 C CA . ILE B 1 231 ? 6.211 4.984 13.648 1 96.38 231 ILE B CA 1
ATOM 4229 C C . ILE B 1 231 ? 5.914 5.266 15.125 1 96.38 231 ILE B C 1
ATOM 4231 O O . ILE B 1 231 ? 6.836 5.387 15.938 1 96.38 231 ILE B O 1
ATOM 4235 N N . VAL B 1 232 ? 4.652 5.305 15.516 1 97.5 232 VAL B N 1
ATOM 4236 C CA . VAL B 1 232 ? 4.273 5.582 16.891 1 97.5 232 VAL B CA 1
ATOM 4237 C C . VAL B 1 232 ? 4.734 4.441 17.797 1 97.5 232 VAL B C 1
ATOM 4239 O O . VAL B 1 232 ? 5.199 4.676 18.922 1 97.5 232 VAL B O 1
ATOM 4242 N N . ALA B 1 233 ? 4.621 3.221 17.312 1 94.12 233 ALA B N 1
ATOM 4243 C CA . ALA B 1 233 ? 5.066 2.061 18.078 1 94.12 233 ALA B CA 1
ATOM 4244 C C . ALA B 1 233 ? 6.57 2.115 18.344 1 94.12 233 ALA B C 1
ATOM 4246 O O . ALA B 1 233 ? 7.062 1.546 19.312 1 94.12 233 ALA B O 1
ATOM 4247 N N . GLU B 1 234 ? 7.285 2.801 17.453 1 92.31 234 GLU B N 1
ATOM 4248 C CA . GLU B 1 234 ? 8.727 2.955 17.609 1 92.31 234 GLU B CA 1
ATOM 4249 C C . GLU B 1 234 ? 9.055 4.047 18.625 1 92.31 234 GLU B C 1
ATOM 4251 O O . GLU B 1 234 ? 10.227 4.309 18.906 1 92.31 234 GLU B O 1
ATOM 4256 N N . GLY B 1 235 ? 8.07 4.746 19.094 1 93.62 235 GLY B N 1
ATOM 4257 C CA . GLY B 1 235 ? 8.281 5.621 20.234 1 93.62 235 GLY B CA 1
ATOM 4258 C C . GLY B 1 235 ? 8.195 7.094 19.891 1 93.62 235 GLY B C 1
ATOM 4259 O O . GLY B 1 235 ? 8.578 7.953 20.688 1 93.62 235 GLY B O 1
ATOM 4260 N N . GLN B 1 236 ? 7.695 7.355 18.688 1 94 236 GLN B N 1
ATOM 4261 C CA . GLN B 1 236 ? 7.719 8.758 18.281 1 94 236 GLN B CA 1
ATOM 4262 C C . GLN B 1 236 ? 6.359 9.203 17.75 1 94 236 GLN B C 1
ATOM 4264 O O . GLN B 1 236 ? 5.668 8.43 17.078 1 94 236 GLN B O 1
ATOM 4269 N N . GLY B 1 237 ? 5.926 10.406 18.141 1 96.62 237 GLY B N 1
ATOM 4270 C CA . GLY B 1 237 ? 4.758 11.055 17.562 1 96.62 237 GLY B CA 1
ATOM 4271 C C . GLY B 1 237 ? 3.447 10.508 18.094 1 96.62 237 GLY B C 1
ATOM 4272 O O . GLY B 1 237 ? 3.439 9.633 18.953 1 96.62 237 GLY B O 1
ATOM 4273 N N . ALA B 1 238 ? 2.373 11.109 17.625 1 98.38 238 ALA B N 1
ATOM 4274 C CA . ALA B 1 238 ? 0.994 10.695 17.875 1 98.38 238 ALA B CA 1
ATOM 4275 C C . ALA B 1 238 ? 0.177 10.727 16.578 1 98.38 238 ALA B C 1
ATOM 4277 O O . ALA B 1 238 ? 0.577 11.359 15.602 1 98.38 238 ALA B O 1
ATOM 4278 N N . ALA B 1 239 ? -0.885 9.984 16.594 1 98.69 239 ALA B N 1
ATOM 4279 C CA . ALA B 1 239 ? -1.75 9.969 15.422 1 98.69 239 ALA B CA 1
ATOM 4280 C C . ALA B 1 239 ? -3.201 9.703 15.812 1 98.69 239 ALA B C 1
ATOM 4282 O O . ALA B 1 239 ? -3.469 9.055 16.828 1 98.69 239 ALA B O 1
ATOM 4283 N N . VAL B 1 240 ? -4.113 10.266 15.055 1 98.5 240 VAL B N 1
ATOM 4284 C CA . VAL B 1 240 ? -5.531 9.945 15.109 1 98.5 240 VAL B CA 1
ATOM 4285 C C . VAL B 1 240 ? -5.941 9.18 13.852 1 98.5 240 VAL B C 1
ATOM 4287 O O . VAL B 1 240 ? -5.762 9.664 12.734 1 98.5 240 VAL B O 1
ATOM 4290 N N . LEU B 1 241 ? -6.453 7.973 14.094 1 97.69 241 LEU B N 1
ATOM 4291 C CA . LEU B 1 241 ? -6.711 7.121 12.938 1 97.69 241 LEU B CA 1
ATOM 4292 C C . LEU B 1 241 ? -7.738 6.043 13.266 1 97.69 241 LEU B C 1
ATOM 4294 O O . LEU B 1 241 ? -8.328 6.059 14.352 1 97.69 241 LEU B O 1
ATOM 4298 N N . SER B 1 242 ? -7.988 5.188 12.305 1 95.75 242 SER B N 1
ATOM 4299 C CA . SER B 1 242 ? -9 4.145 12.414 1 95.75 242 SER B CA 1
ATOM 4300 C C . SER B 1 242 ? -8.672 3.172 13.547 1 95.75 242 SER B C 1
ATOM 4302 O O . SER B 1 242 ? -7.539 2.699 13.656 1 95.75 242 SER B O 1
ATOM 4304 N N . ALA B 1 243 ? -9.711 2.828 14.367 1 96.75 243 ALA B N 1
ATOM 4305 C CA . ALA B 1 243 ? -9.555 1.847 15.438 1 96.75 243 ALA B CA 1
ATOM 4306 C C . ALA B 1 243 ? -9.172 0.479 14.883 1 96.75 243 ALA B C 1
ATOM 4308 O O . ALA B 1 243 ? -8.453 -0.286 15.531 1 96.75 243 ALA B O 1
ATOM 4309 N N . LEU B 1 244 ? -9.625 0.218 13.711 1 94.88 244 LEU B N 1
ATOM 4310 C CA . LEU B 1 244 ? -9.32 -1.037 13.031 1 94.88 244 LEU B CA 1
ATOM 4311 C C . LEU B 1 244 ? -7.816 -1.207 12.852 1 94.88 244 LEU B C 1
ATOM 4313 O O . LEU B 1 244 ? -7.273 -2.281 13.117 1 94.88 244 LEU B O 1
ATOM 4317 N N . ASP B 1 245 ? -7.141 -0.187 12.398 1 94.69 245 ASP B N 1
ATOM 4318 C CA . ASP B 1 245 ? -5.699 -0.209 12.164 1 94.69 245 ASP B CA 1
ATOM 4319 C C . ASP B 1 245 ? -4.926 -0.231 13.477 1 94.69 245 ASP B C 1
ATOM 4321 O O . ASP B 1 245 ? -3.965 -0.988 13.625 1 94.69 245 ASP B O 1
ATOM 4325 N N . ALA B 1 246 ? -5.352 0.584 14.406 1 96.75 246 ALA B N 1
ATOM 4326 C CA . ALA B 1 246 ? -4.664 0.697 15.688 1 96.75 246 ALA B CA 1
ATOM 4327 C C . ALA B 1 246 ? -4.641 -0.643 16.422 1 96.75 246 ALA B C 1
ATOM 4329 O O . ALA B 1 246 ? -3.619 -1.022 17 1 96.75 246 ALA B O 1
ATOM 4330 N N . GLU B 1 247 ? -5.738 -1.338 16.375 1 94.69 247 GLU B N 1
ATOM 4331 C CA . GLU B 1 247 ? -5.895 -2.566 17.141 1 94.69 247 GLU B CA 1
ATOM 4332 C C . GLU B 1 247 ? -4.891 -3.627 16.703 1 94.69 247 GLU B C 1
ATOM 4334 O O . GLU B 1 247 ? -4.473 -4.469 17.5 1 94.69 247 GLU B O 1
ATOM 4339 N N . GLN B 1 248 ? -4.473 -3.564 15.461 1 89.5 248 GLN B N 1
ATOM 4340 C CA . GLN B 1 248 ? -3.525 -4.543 14.93 1 89.5 248 GLN B CA 1
ATOM 4341 C C . GLN B 1 248 ? -2.148 -4.375 15.562 1 89.5 248 GLN B C 1
ATOM 4343 O O . GLN B 1 248 ? -1.301 -5.266 15.461 1 89.5 248 GLN B O 1
ATOM 4348 N N . TYR B 1 249 ? -1.885 -3.268 16.234 1 89.88 249 TYR B N 1
ATOM 4349 C CA . TYR B 1 249 ? -0.579 -2.967 16.812 1 89.88 249 TYR B CA 1
ATOM 4350 C C . TYR B 1 249 ? -0.647 -2.945 18.328 1 89.88 249 TYR B C 1
ATOM 4352 O O . TYR B 1 249 ? 0.295 -2.506 19 1 89.88 249 TYR B O 1
ATOM 4360 N N . ARG B 1 250 ? -1.706 -3.383 18.859 1 91.06 250 ARG B N 1
ATOM 4361 C CA . ARG B 1 250 ? -1.87 -3.385 20.312 1 91.06 250 ARG B CA 1
ATOM 4362 C C . ARG B 1 250 ? -0.757 -4.18 20.984 1 91.06 250 ARG B C 1
ATOM 4364 O O . ARG B 1 250 ? -0.221 -3.76 22 1 91.06 250 ARG B O 1
ATOM 4371 N N . ASP B 1 251 ? -0.347 -5.258 20.406 1 87.88 251 ASP B N 1
ATOM 4372 C CA . ASP B 1 251 ? 0.63 -6.164 21.016 1 87.88 251 ASP B CA 1
ATOM 4373 C C . ASP B 1 251 ? 2.035 -5.57 20.953 1 87.88 251 ASP B C 1
ATOM 4375 O O . ASP B 1 251 ? 2.967 -6.105 21.562 1 87.88 251 ASP B O 1
ATOM 4379 N N . ARG B 1 252 ? 2.174 -4.449 20.281 1 87.31 252 ARG B N 1
ATOM 4380 C CA . ARG B 1 252 ? 3.479 -3.803 20.172 1 87.31 252 ARG B CA 1
ATOM 4381 C C . ARG B 1 252 ? 3.623 -2.693 21.203 1 87.31 252 ARG B C 1
ATOM 4383 O O . ARG B 1 252 ? 4.547 -1.88 21.125 1 87.31 252 ARG B O 1
ATOM 4390 N N . GLY B 1 253 ? 2.66 -2.596 22.078 1 88.69 253 GLY B N 1
ATOM 4391 C CA . GLY B 1 253 ? 2.756 -1.656 23.172 1 88.69 253 GLY B CA 1
ATOM 4392 C C . GLY B 1 253 ? 2.094 -0.323 22.891 1 88.69 253 GLY B C 1
ATOM 4393 O O . GLY B 1 253 ? 2.193 0.612 23.688 1 88.69 253 GLY B O 1
ATOM 4394 N N . LEU B 1 254 ? 1.466 -0.208 21.828 1 94.5 254 LEU B N 1
ATOM 4395 C CA . LEU B 1 254 ? 0.778 1.019 21.453 1 94.5 254 LEU B CA 1
ATOM 4396 C C . LEU B 1 254 ? -0.309 1.373 22.453 1 94.5 254 LEU B C 1
ATOM 4398 O O . LEU B 1 254 ? -1.081 0.507 22.875 1 94.5 254 LEU B O 1
ATOM 4402 N N . VAL B 1 255 ? -0.338 2.627 22.906 1 97.31 255 VAL B N 1
ATOM 4403 C CA . VAL B 1 255 ? -1.451 3.133 23.688 1 97.31 255 VAL B CA 1
ATOM 4404 C C . VAL B 1 255 ? -2.586 3.578 22.766 1 97.31 255 VAL B C 1
ATOM 4406 O O . VAL B 1 255 ? -2.387 4.418 21.891 1 97.31 255 VAL B O 1
ATOM 4409 N N . ILE B 1 256 ? -3.734 3.041 22.938 1 98.19 256 ILE B N 1
ATOM 4410 C CA . ILE B 1 256 ? -4.898 3.326 22.109 1 98.19 256 ILE B CA 1
ATOM 4411 C C . ILE B 1 256 ? -6.004 3.945 22.969 1 98.19 256 ILE B C 1
ATOM 4413 O O . ILE B 1 256 ? -6.496 3.314 23.906 1 98.19 256 ILE B O 1
ATOM 4417 N N . ARG B 1 257 ? -6.379 5.199 22.672 1 98.06 257 ARG B N 1
ATOM 4418 C CA . ARG B 1 257 ? -7.41 5.914 23.422 1 98.06 257 ARG B CA 1
ATOM 4419 C C . ARG B 1 257 ? -8.469 6.484 22.484 1 98.06 257 ARG B C 1
ATOM 4421 O O . ARG B 1 257 ? -8.148 6.957 21.391 1 98.06 257 ARG B O 1
ATOM 4428 N N . PRO B 1 258 ? -9.703 6.477 22.938 1 97.19 258 PRO B N 1
ATOM 4429 C CA . PRO B 1 258 ? -10.703 7.184 22.141 1 97.19 258 PRO B CA 1
ATOM 4430 C C . PRO B 1 258 ? -10.336 8.648 21.891 1 97.19 258 PRO B C 1
ATOM 4432 O O . PRO B 1 258 ? -9.789 9.312 22.781 1 97.19 258 PRO B O 1
ATOM 4435 N N . PHE B 1 259 ? -10.562 9.07 20.641 1 97.94 259 PHE B N 1
ATOM 4436 C CA . PHE B 1 259 ? -10.398 10.484 20.328 1 97.94 259 PHE B CA 1
ATOM 4437 C C . PHE B 1 259 ? -11.727 11.219 20.391 1 97.94 259 PHE B C 1
ATOM 4439 O O . PHE B 1 259 ? -12.75 10.703 19.938 1 97.94 259 PHE B O 1
ATOM 4446 N N . VAL B 1 260 ? -11.734 12.367 21.016 1 96.81 260 VAL B N 1
ATOM 4447 C CA . VAL B 1 260 ? -12.891 13.25 21.094 1 96.81 260 VAL B CA 1
ATOM 4448 C C . VAL B 1 260 ? -12.523 14.625 20.531 1 96.81 260 VAL B C 1
ATOM 4450 O O . VAL B 1 260 ? -11.5 15.203 20.906 1 96.81 260 VAL B O 1
ATOM 4453 N N . PRO B 1 261 ? -13.352 15.102 19.609 1 96.12 261 PRO B N 1
ATOM 4454 C CA . PRO B 1 261 ? -14.664 14.641 19.172 1 96.12 261 PRO B CA 1
ATOM 4455 C C . PRO B 1 261 ? -14.586 13.43 18.234 1 96.12 261 PRO B C 1
ATOM 4457 O O . PRO B 1 261 ? -13.531 13.164 17.656 1 96.12 261 PRO B O 1
ATOM 4460 N N . ARG B 1 262 ? -15.711 12.781 18.156 1 93.56 262 ARG B N 1
ATOM 4461 C CA . ARG B 1 262 ? -15.789 11.609 17.281 1 93.56 262 ARG B CA 1
ATOM 4462 C C . ARG B 1 262 ? -15.727 12.016 15.812 1 93.56 262 ARG B C 1
ATOM 4464 O O . ARG B 1 262 ? -16.484 12.875 15.367 1 93.56 262 ARG B O 1
ATOM 4471 N N . ILE B 1 263 ? -14.758 11.453 15.141 1 93.38 263 ILE B N 1
ATOM 4472 C CA . ILE B 1 263 ? -14.594 11.594 13.703 1 93.38 263 ILE B CA 1
ATOM 4473 C C . ILE B 1 263 ? -14.547 10.219 13.047 1 93.38 263 ILE B C 1
ATOM 4475 O O . ILE B 1 263 ? -13.492 9.586 12.992 1 93.38 263 ILE B O 1
ATOM 4479 N N . ALA B 1 264 ? -15.617 9.797 12.508 1 91.06 264 ALA B N 1
ATOM 4480 C CA . ALA B 1 264 ? -15.672 8.445 11.969 1 91.06 264 ALA B CA 1
ATOM 4481 C C . ALA B 1 264 ? -14.844 8.336 10.688 1 91.06 264 ALA B C 1
ATOM 4483 O O . ALA B 1 264 ? -14.805 9.266 9.883 1 91.06 264 ALA B O 1
ATOM 4484 N N . HIS B 1 265 ? -14.125 7.266 10.555 1 91.94 265 HIS B N 1
ATOM 4485 C CA . HIS B 1 265 ? -13.477 6.902 9.305 1 91.94 265 HIS B CA 1
ATOM 4486 C C . HIS B 1 265 ? -14.398 6.051 8.43 1 91.94 265 HIS B C 1
ATOM 4488 O O . HIS B 1 265 ? -14.875 5 8.867 1 91.94 265 HIS B O 1
ATOM 4494 N N . ARG B 1 266 ? -14.594 6.469 7.273 1 89.56 266 ARG B N 1
ATOM 4495 C CA . ARG B 1 266 ? -15.555 5.781 6.418 1 89.56 266 ARG B CA 1
ATOM 4496 C C . ARG B 1 266 ? -14.867 4.715 5.57 1 89.56 266 ARG B C 1
ATOM 4498 O O . ARG B 1 266 ? -13.914 5.012 4.836 1 89.56 266 ARG B O 1
ATOM 4505 N N . LEU B 1 267 ? -15.336 3.545 5.727 1 92.38 267 LEU B N 1
ATOM 4506 C CA . LEU B 1 267 ? -14.953 2.402 4.906 1 92.38 267 LEU B CA 1
ATOM 4507 C C . LEU B 1 267 ? -16.062 2.031 3.932 1 92.38 267 LEU B C 1
ATOM 4509 O O . LEU B 1 267 ? -17.25 2.012 4.309 1 92.38 267 LEU B O 1
ATOM 4513 N N . SER B 1 268 ? -15.695 1.79 2.684 1 92.5 268 SER B N 1
ATOM 4514 C CA . SER B 1 268 ? -16.688 1.412 1.683 1 92.5 268 SER B CA 1
ATOM 4515 C C . SER B 1 268 ? -16.391 0.039 1.093 1 92.5 268 SER B C 1
ATOM 4517 O O . SER B 1 268 ? -15.25 -0.23 0.687 1 92.5 268 SER B O 1
ATOM 4519 N N . LEU B 1 269 ? -17.344 -0.769 1.103 1 93.88 269 LEU B N 1
ATOM 4520 C CA . LEU B 1 269 ? -17.312 -2.033 0.377 1 93.88 269 LEU B CA 1
ATOM 4521 C C . LEU B 1 269 ? -18 -1.905 -0.974 1 93.88 269 LEU B C 1
ATOM 4523 O O . LEU B 1 269 ? -19.156 -1.49 -1.041 1 93.88 269 LEU B O 1
ATOM 4527 N N . LEU B 1 270 ? -17.266 -2.215 -2.02 1 92.31 270 LEU B N 1
ATOM 4528 C CA . LEU B 1 270 ? -17.812 -2.08 -3.363 1 92.31 270 LEU B CA 1
ATOM 4529 C C . LEU B 1 270 ? -17.953 -3.443 -4.035 1 92.31 270 LEU B C 1
ATOM 4531 O O . LEU B 1 270 ? -17.125 -4.332 -3.82 1 92.31 270 LEU B O 1
ATOM 4535 N N . ARG B 1 271 ? -18.906 -3.547 -4.805 1 89.56 271 ARG B N 1
ATOM 4536 C CA . ARG B 1 271 ? -19.094 -4.668 -5.727 1 89.56 271 ARG B CA 1
ATOM 4537 C C . ARG B 1 271 ? -19.797 -4.219 -7.004 1 89.56 271 ARG B C 1
ATOM 4539 O O . ARG B 1 271 ? -20.5 -3.205 -7.012 1 89.56 271 ARG B O 1
ATOM 4546 N N . PRO B 1 272 ? -19.547 -4.941 -8.078 1 84.75 272 PRO B N 1
ATOM 4547 C CA . PRO B 1 272 ? -20.297 -4.602 -9.289 1 84.75 272 PRO B CA 1
ATOM 4548 C C . PRO B 1 272 ? -21.797 -4.805 -9.141 1 84.75 272 PRO B C 1
ATOM 4550 O O . PRO B 1 272 ? -22.234 -5.738 -8.461 1 84.75 272 PRO B O 1
ATOM 4553 N N . VAL B 1 273 ? -22.547 -3.861 -9.734 1 79.75 273 VAL B N 1
ATOM 4554 C CA . VAL B 1 273 ? -24 -3.973 -9.695 1 79.75 273 VAL B CA 1
ATOM 4555 C C . VAL B 1 273 ? -24.453 -5.156 -10.547 1 79.75 273 VAL B C 1
ATOM 4557 O O . VAL B 1 273 ? -25.391 -5.871 -10.188 1 79.75 273 VAL B O 1
ATOM 4560 N N . THR B 1 274 ? -23.797 -5.125 -11.68 1 69.94 274 THR B N 1
ATOM 4561 C CA . THR B 1 274 ? -24.188 -6.16 -12.633 1 69.94 274 THR B CA 1
ATOM 4562 C C . THR B 1 274 ? -23.266 -7.379 -12.5 1 69.94 274 THR B C 1
ATOM 4564 O O . THR B 1 274 ? -22.125 -7.266 -12.062 1 69.94 274 THR B O 1
ATOM 4567 N N . GLY B 1 275 ? -23.938 -8.547 -12.555 1 62.72 275 GLY B N 1
ATOM 4568 C CA . GLY B 1 275 ? -23.188 -9.789 -12.578 1 62.72 275 GLY B CA 1
ATOM 4569 C C . GLY B 1 275 ? -23.516 -10.703 -11.406 1 62.72 275 GLY B C 1
ATOM 4570 O O . GLY B 1 275 ? -24.062 -10.25 -10.398 1 62.72 275 GLY B O 1
ATOM 4571 N N . SER B 1 276 ? -23.531 -11.844 -11.617 1 59.72 276 SER B N 1
ATOM 4572 C CA . SER B 1 276 ? -23.797 -12.859 -10.602 1 59.72 276 SER B CA 1
ATOM 4573 C C . SER B 1 276 ? -22.703 -12.906 -9.555 1 59.72 276 SER B C 1
ATOM 4575 O O . SER B 1 276 ? -21.516 -13.039 -9.898 1 59.72 276 SER B O 1
ATOM 4577 N N . LEU B 1 277 ? -23.078 -12.43 -8.391 1 69.5 277 LEU B N 1
ATOM 4578 C CA . LEU B 1 277 ? -22.141 -12.625 -7.293 1 69.5 277 LEU B CA 1
ATOM 4579 C C . LEU B 1 277 ? -22.016 -14.102 -6.93 1 69.5 277 LEU B C 1
ATOM 4581 O O . LEU B 1 277 ? -23.031 -14.758 -6.645 1 69.5 277 LEU B O 1
ATOM 4585 N N . SER B 1 278 ? -20.812 -14.555 -7.145 1 77.31 278 SER B N 1
ATOM 4586 C CA . SER B 1 278 ? -20.609 -15.93 -6.703 1 77.31 278 SER B CA 1
ATOM 4587 C C . SER B 1 278 ? -20.828 -16.062 -5.203 1 77.31 278 SER B C 1
ATOM 4589 O O . SER B 1 278 ? -20.609 -15.125 -4.445 1 77.31 278 SER B O 1
ATOM 4591 N N . PRO B 1 279 ? -21.438 -17.141 -4.785 1 83.88 279 PRO B N 1
ATOM 4592 C CA . PRO B 1 279 ? -21.594 -17.391 -3.352 1 83.88 279 PRO B CA 1
ATOM 4593 C C . PRO B 1 279 ? -20.297 -17.219 -2.57 1 83.88 279 PRO B C 1
ATOM 4595 O O . PRO B 1 279 ? -20.328 -16.766 -1.421 1 83.88 279 PRO B O 1
ATOM 4598 N N . LEU B 1 280 ? -19.219 -17.547 -3.191 1 89.69 280 LEU B N 1
ATOM 4599 C CA . LEU B 1 280 ? -17.906 -17.375 -2.557 1 89.69 280 LEU B CA 1
ATOM 4600 C C . LEU B 1 280 ? -17.641 -15.922 -2.211 1 89.69 280 LEU B C 1
ATOM 4602 O O . LEU B 1 280 ? -17.188 -15.609 -1.107 1 89.69 280 LEU B O 1
ATOM 4606 N N . VAL B 1 281 ? -18 -14.992 -3.107 1 91.25 281 VAL B N 1
ATOM 4607 C CA . VAL B 1 281 ? -17.797 -13.562 -2.904 1 91.25 281 VAL B CA 1
ATOM 4608 C C . VAL B 1 281 ? -18.703 -13.055 -1.792 1 91.25 281 VAL B C 1
ATOM 4610 O O . VAL B 1 281 ? -18.281 -12.281 -0.931 1 91.25 281 VAL B O 1
ATOM 4613 N N . LEU B 1 282 ? -19.922 -13.5 -1.824 1 90.31 282 LEU B N 1
ATOM 4614 C CA . LEU B 1 282 ? -20.891 -13.109 -0.797 1 90.31 282 LEU B CA 1
ATOM 4615 C C . LEU B 1 282 ? -20.438 -13.594 0.578 1 90.31 282 LEU B C 1
ATOM 4617 O O . LEU B 1 282 ? -20.516 -12.852 1.559 1 90.31 282 LEU B O 1
ATOM 4621 N N . ASP B 1 283 ? -19.969 -14.867 0.627 1 93.25 283 ASP B N 1
ATOM 4622 C CA . ASP B 1 283 ? -19.453 -15.406 1.882 1 93.25 283 ASP B CA 1
ATOM 4623 C C . ASP B 1 283 ? -18.297 -14.562 2.404 1 93.25 283 ASP B C 1
ATOM 4625 O O . ASP B 1 283 ? -18.203 -14.297 3.605 1 93.25 283 ASP B O 1
ATOM 4629 N N . PHE B 1 284 ? -17.438 -14.148 1.526 1 96.12 284 PHE B N 1
ATOM 4630 C CA . PHE B 1 284 ? -16.281 -13.359 1.934 1 96.12 284 PHE B CA 1
ATOM 4631 C C . PHE B 1 284 ? -16.719 -12 2.459 1 96.12 284 PHE B C 1
ATOM 4633 O O . PHE B 1 284 ? -16.234 -11.547 3.504 1 96.12 284 PHE B O 1
ATOM 4640 N N . LEU B 1 285 ? -17.578 -11.328 1.735 1 94.81 285 LEU B N 1
ATOM 4641 C CA . LEU B 1 285 ? -18.047 -10.008 2.141 1 94.81 285 LEU B CA 1
ATOM 4642 C C . LEU B 1 285 ? -18.734 -10.07 3.5 1 94.81 285 LEU B C 1
ATOM 4644 O O . LEU B 1 285 ? -18.578 -9.156 4.316 1 94.81 285 LEU B O 1
ATOM 4648 N N . GLU B 1 286 ? -19.469 -11.109 3.721 1 95 286 GLU B N 1
ATOM 4649 C CA . GLU B 1 286 ? -20.109 -11.305 5.02 1 95 286 GLU B CA 1
ATOM 4650 C C . GLU B 1 286 ? -19.062 -11.492 6.121 1 95 286 GLU B C 1
ATOM 4652 O O . GLU B 1 286 ? -19.172 -10.891 7.195 1 95 286 GLU B O 1
ATOM 4657 N N . ALA B 1 287 ? -18.094 -12.352 5.863 1 96.38 287 ALA B N 1
ATOM 4658 C CA . ALA B 1 287 ? -17.031 -12.57 6.832 1 96.38 287 ALA B CA 1
ATOM 4659 C C . ALA B 1 287 ? -16.281 -11.281 7.133 1 96.38 287 ALA B C 1
ATOM 4661 O O . ALA B 1 287 ? -15.977 -10.977 8.297 1 96.38 287 ALA B O 1
ATOM 4662 N N . PHE B 1 288 ? -15.977 -10.531 6.094 1 97.38 288 PHE B N 1
ATOM 4663 C CA . PHE B 1 288 ? -15.25 -9.281 6.27 1 97.38 288 PHE B CA 1
ATOM 4664 C C . PHE B 1 288 ? -16.078 -8.281 7.074 1 97.38 288 PHE B C 1
ATOM 4666 O O . PHE B 1 288 ? -15.57 -7.648 8 1 97.38 288 PHE B O 1
ATOM 4673 N N . THR B 1 289 ? -17.328 -8.164 6.703 1 96.56 289 THR B N 1
ATOM 4674 C CA . THR B 1 289 ? -18.219 -7.246 7.402 1 96.56 289 THR B CA 1
ATOM 4675 C C . THR B 1 289 ? -18.344 -7.629 8.875 1 96.56 289 THR B C 1
ATOM 4677 O O . THR B 1 289 ? -18.281 -6.762 9.75 1 96.56 289 THR B O 1
ATOM 4680 N N . ALA B 1 290 ? -18.469 -8.891 9.18 1 96.94 290 ALA B N 1
ATOM 4681 C CA . ALA B 1 290 ? -18.562 -9.375 10.555 1 96.94 290 ALA B CA 1
ATOM 4682 C C . ALA B 1 290 ? -17.312 -9.008 11.344 1 96.94 290 ALA B C 1
ATOM 4684 O O . ALA B 1 290 ? -17.391 -8.695 12.539 1 96.94 290 ALA B O 1
ATOM 4685 N N . SER B 1 291 ? -16.172 -9.078 10.703 1 96.94 291 SER B N 1
ATOM 4686 C CA . SER B 1 291 ? -14.891 -8.789 11.352 1 96.94 291 SER B CA 1
ATOM 4687 C C . SER B 1 291 ? -14.805 -7.32 11.766 1 96.94 291 SER B C 1
ATOM 4689 O O . SER B 1 291 ? -13.961 -6.953 12.586 1 96.94 291 SER B O 1
ATOM 4691 N N . LEU B 1 292 ? -15.625 -6.453 11.188 1 96.75 292 LEU B N 1
ATOM 4692 C CA . LEU B 1 292 ? -15.586 -5.02 11.461 1 96.75 292 LEU B CA 1
ATOM 4693 C C . LEU B 1 292 ? -16.422 -4.676 12.688 1 96.75 292 LEU B C 1
ATOM 4695 O O . LEU B 1 292 ? -16.328 -3.566 13.219 1 96.75 292 LEU B O 1
ATOM 4699 N N . ALA B 1 293 ? -17.219 -5.551 13.242 1 96.31 293 ALA B N 1
ATOM 4700 C CA . ALA B 1 293 ? -18.234 -5.316 14.258 1 96.31 293 ALA B CA 1
ATOM 4701 C C . ALA B 1 293 ? -17.656 -4.617 15.484 1 96.31 293 ALA B C 1
ATOM 4703 O O . ALA B 1 293 ? -18.219 -3.65 15.984 1 96.31 293 ALA B O 1
ATOM 4704 N N . PRO B 1 294 ? -16.484 -5.039 15.922 1 95.44 294 PRO B N 1
ATOM 4705 C CA . PRO B 1 294 ? -15.945 -4.422 17.141 1 95.44 294 PRO B CA 1
ATOM 4706 C C . PRO B 1 294 ? -15.523 -2.971 16.922 1 95.44 294 PRO B C 1
ATOM 4708 O O . PRO B 1 294 ? -15.273 -2.246 17.891 1 95.44 294 PRO B O 1
ATOM 4711 N N . PHE B 1 295 ? -15.492 -2.537 15.68 1 96.12 295 PHE B N 1
ATOM 4712 C CA . PHE B 1 295 ? -14.867 -1.25 15.398 1 96.12 295 PHE B CA 1
ATOM 4713 C C . PHE B 1 295 ? -15.891 -0.26 14.859 1 96.12 295 PHE B C 1
ATOM 4715 O O . PHE B 1 295 ? -15.578 0.914 14.648 1 96.12 295 PHE B O 1
ATOM 4722 N N . ILE B 1 296 ? -17.078 -0.663 14.594 1 95.31 296 ILE B N 1
ATOM 4723 C CA . ILE B 1 296 ? -18.109 0.159 13.969 1 95.31 296 ILE B CA 1
ATOM 4724 C C . ILE B 1 296 ? -18.484 1.309 14.898 1 95.31 296 ILE B C 1
ATOM 4726 O O . ILE B 1 296 ? -18.625 1.113 16.109 1 95.31 296 ILE B O 1
ATOM 4730 N N . ASP B 1 297 ? -18.516 2.449 14.281 1 93.25 297 ASP B N 1
ATOM 4731 C CA . ASP B 1 297 ? -19.078 3.594 15 1 93.25 297 ASP B CA 1
ATOM 4732 C C . ASP B 1 297 ? -20.609 3.572 14.969 1 93.25 297 ASP B C 1
ATOM 4734 O O . ASP B 1 297 ? -21.219 4.121 14.047 1 93.25 297 ASP B O 1
ATOM 4738 N N . HIS B 1 298 ? -21.234 3.094 15.977 1 85.12 298 HIS B N 1
ATOM 4739 C CA . HIS B 1 298 ? -22.672 2.893 16 1 85.12 298 HIS B CA 1
ATOM 4740 C C . HIS B 1 298 ? -23.422 4.223 16.094 1 85.12 298 HIS B C 1
ATOM 4742 O O . HIS B 1 298 ? -24.562 4.328 15.641 1 85.12 298 HIS B O 1
ATOM 4748 N N . GLU B 1 299 ? -22.781 5.203 16.672 1 79.31 299 GLU B N 1
ATOM 4749 C CA . GLU B 1 299 ? -23.422 6.512 16.766 1 79.31 299 GLU B CA 1
ATOM 4750 C C . GLU B 1 299 ? -23.516 7.184 15.398 1 79.31 299 GLU B C 1
ATOM 4752 O O . GLU B 1 299 ? -24.531 7.797 15.07 1 79.31 299 GLU B O 1
ATOM 4757 N N . GLU B 1 300 ? -22.5 7.109 14.648 1 72.88 300 GLU B N 1
ATOM 4758 C CA . GLU B 1 300 ? -22.531 7.652 13.289 1 72.88 300 GLU B CA 1
ATOM 4759 C C . GLU B 1 300 ? -23.531 6.898 12.422 1 72.88 300 GLU B C 1
ATOM 4761 O O . GLU B 1 300 ? -24.203 7.496 11.586 1 72.88 300 GLU B O 1
ATOM 4766 N N . ARG B 1 301 ? -23.516 5.645 12.633 1 68.69 301 ARG B N 1
ATOM 4767 C CA . ARG B 1 301 ? -24.438 4.816 11.867 1 68.69 301 ARG B CA 1
ATOM 4768 C C . ARG B 1 301 ? -25.891 5.23 12.125 1 68.69 301 ARG B C 1
ATOM 4770 O O . ARG B 1 301 ? -26.719 5.238 11.203 1 68.69 301 ARG B O 1
ATOM 4777 N N . ARG B 1 302 ? -26.047 5.57 13.297 1 58.84 302 ARG B N 1
ATOM 4778 C CA . ARG B 1 302 ? -27.391 5.988 13.688 1 58.84 302 ARG B CA 1
ATOM 4779 C C . ARG B 1 302 ? -27.734 7.359 13.109 1 58.84 302 ARG B C 1
ATOM 4781 O O . ARG B 1 302 ? -28.859 7.605 12.688 1 58.84 302 ARG B O 1
ATOM 4788 N N . ALA B 1 303 ? -26.781 8.18 13.102 1 60.66 303 ALA B N 1
ATOM 4789 C CA . ALA B 1 303 ? -26.984 9.555 12.656 1 60.66 303 ALA B CA 1
ATOM 4790 C C . ALA B 1 303 ? -27.094 9.625 11.133 1 60.66 303 ALA B C 1
ATOM 4792 O O . ALA B 1 303 ? -27.781 10.492 10.594 1 60.66 303 ALA B O 1
ATOM 4793 N N . ASN B 1 304 ? -26.406 8.773 10.438 1 60.75 304 ASN B N 1
ATOM 4794 C CA . ASN B 1 304 ? -26.406 8.719 8.977 1 60.75 304 ASN B CA 1
ATOM 4795 C C . ASN B 1 304 ? -26.672 7.305 8.477 1 60.75 304 ASN B C 1
ATOM 4797 O O . ASN B 1 304 ? -25.734 6.621 8.031 1 60.75 304 ASN B O 1
ATOM 4801 N N . PRO B 1 305 ? -27.938 6.75 8.664 1 44.97 305 PRO B N 1
ATOM 4802 C CA . PRO B 1 305 ? -28.172 5.355 8.289 1 44.97 305 PRO B CA 1
ATOM 4803 C C . PRO B 1 305 ? -27.953 5.102 6.801 1 44.97 305 PRO B C 1
ATOM 4805 O O . PRO B 1 305 ? -28.125 6.004 5.977 1 44.97 305 PRO B O 1
ATOM 4808 N N . VAL B 1 306 ? -27.094 4.203 6.477 1 50.16 306 VAL B N 1
ATOM 4809 C CA . VAL B 1 306 ? -26.656 3.764 5.156 1 50.16 306 VAL B CA 1
ATOM 4810 C C . VAL B 1 306 ? -27.812 3.883 4.164 1 50.16 306 VAL B C 1
ATOM 4812 O O . VAL B 1 306 ? -27.594 4.059 2.965 1 50.16 306 VAL B O 1
ATOM 4815 N N . GLY B 1 307 ? -29.031 3.41 4.367 1 36.84 307 GLY B N 1
ATOM 4816 C CA . GLY B 1 307 ? -30.172 3.213 3.484 1 36.84 307 GLY B CA 1
ATOM 4817 C C . GLY B 1 307 ? -30.844 4.512 3.066 1 36.84 307 GLY B C 1
ATOM 4818 O O . GLY B 1 307 ? -31.828 4.5 2.34 1 36.84 307 GLY B O 1
ATOM 4819 N N . ALA B 1 308 ? -30.969 5.605 3.674 1 31.33 308 ALA B N 1
ATOM 4820 C CA . ALA B 1 308 ? -31.969 6.602 3.311 1 31.33 308 ALA B CA 1
ATOM 4821 C C . ALA B 1 308 ? -31.656 7.227 1.953 1 31.33 308 ALA B C 1
ATOM 4823 O O . ALA B 1 308 ? -32.312 8.18 1.535 1 31.33 308 ALA B O 1
ATOM 4824 N N . ARG B 1 309 ? -30.562 7.066 1.338 1 26.5 309 ARG B N 1
ATOM 4825 C CA . ARG B 1 309 ? -30.75 7.594 -0.01 1 26.5 309 ARG B CA 1
ATOM 4826 C C . ARG B 1 309 ? -31.312 6.527 -0.942 1 26.5 309 ARG B C 1
ATOM 4828 O O . ARG B 1 309 ? -30.906 5.363 -0.878 1 26.5 309 ARG B O 1
#

Secondary structure (DSSP, 8-state):
----HHHHHHHHHHHHHS-HHHHHHHHTS-HHHHHHHHHHHHHTSSS--EEEETTEEEE-HHHHHHHHHHHHHHHHHHHHHHHHHTTS-SSEEEEEEEE-HHHHHTHHHHHHHHHHTT-TEEEEEEEE--HHHHHHHHHTTSSSEEEEE-----TTEEEEEEEEPEEEEE-TT-GGGG-SSB-TGGGTT--EEE--TTSHHHHHHHHHHHHTT----EEEE-S-HHHHHHHHHTT--EEEEEHHHHHTTGGGT-EEEEBSS--PEEEEEEEESSS---HHHHHHHHHHHHHTGGGB-HHHHHHS-TT--/----HHHHHHHHHHHHHS-HHHHHHHHTS-HHHHHHHHHHHHHHSSS--EEEETTEEEE-HHHHHHHHHHHHHHHHHHHHHHHHHTTS-SSEEEEEEEE-HHHHHTHHHHHHHHHHTT-TEEEEEEEE--HHHHHHHHHTTSSSEEEEE-----TTEEEEEEEEPEEEEE-TT-GGGG-SSB-TGGGTT--EEE--TTSHHHHHHHHHHHHTT----EEEE-S-HHHHHHHHHTT--EEEEEHHHHHTTGGGT-EEEEBSS--PEEEEEEEESSS---HHHHHHHHHHHHHTGGGB-HHHHHHS-TT--

InterPro domains:
  IPR000847 LysR, HTH, N-terminal domain [PF00126] (5-62)
  IPR000847 LysR, HTH, N-terminal domain [PS50931] (3-60)
  IPR005119 LysR, substrate-binding [PF03466] (89-291)
  IPR036388 Winged helix-like DNA-binding domain superfamily [G3DSA:1.10.10.10] (3-90)
  IPR036390 Winged helix DNA-binding domain superfamily [SSF46785] (2-112)

Nearest PDB structures (foldseek):
  5y2v-assembly1_C  TM=6.224E-01  e=3.343E-24  Synechocystis sp. PCC 6803 substr. Kazusa
  6g4r-assembly1_E  TM=5.526E-01  e=2.632E-21  Corynebacterium glutamicum
  6g1d-assembly1_A  TM=5.635E-01  e=1.104E-20  Corynebacterium glutamicum
  7fdf-assembly1_A-2  TM=7.656E-01  e=6.063E-14  Cronobacter sakazakii
  7dwo-assembly1_A  TM=5.575E-01  e=5.297E-17  Aliivibrio fischeri ES114

pLDDT: mean 85.33, std 14.4, range [26.5, 98.69]